Protein AF-G0UV98-F1 (afdb_monomer_lite)

Foldseek 3Di:
DPPDQAQFFEEEEEFAPQLCLVVVLVVVQVVVVVVVFFEAAEEAQPQPVDPAFFDQDPVNPDTRGYHYDNEPVVVPPVCLVGQEYEYEQLLSHLCSQVVSLVQSNSSHHYYYGHYQAFQVLFGRQSVLLCVLVGLYYHYGWHQFPVPSPDTFLHKHFPDDDPDRDDRDHPVGITGHHLVVNVVVVPPVDDDDDDPDDQQQAFEAEEEFEALLCLLLVLVLQVQLCVLLVFFEAFEAAQPQCVPHNQWDADPVGDTDGHNDHYQEPVVVPCPCLVGQEYEYEALLSYPCSQVVQSVQSRSVHHYYYYHYQAFQVSGGSNSVSSCVSVGPYYHYGFFQFLQPLDPSFTFRHKHFPDDDPDRDDRDHPVTITTHGSVVSCPVVPPPDDPPDDPCDPQQAFEAEEEFAASLCLVSVLVSVQQSSLSSFFAAEEEEAQPQCVPPDDDDPDPPRTHDHHYDHDQEPVVVPCVCVVGQEYEYEQLLSYLCSQVVSLVQSVSSHHYYYYHYQAFQVRHGSVSVVVNVVRGPYYHYGWGQFSPPRHTFGHKHFLDDDPDRDDRDHSVGITTHHPVRSVVCVVPPNPPSVPPPDPPDDPDDPDDDDDDDDDDDDDDDDDDDDDDDDDDDDDDDDDDDDDDDDDDDDD

Radius of gyration: 27.14 Å; chains: 1; bounding box: 86×78×63 Å

pLDDT: mean 79.09, std 22.5, range [21.44, 98.31]

Structure (mmCIF, N/CA/C/O backbone):
data_AF-G0UV98-F1
#
_entry.id   AF-G0UV98-F1
#
loop_
_atom_site.group_PDB
_atom_site.id
_atom_site.type_symbol
_atom_site.label_atom_id
_atom_site.label_alt_id
_atom_site.label_comp_id
_atom_site.label_asym_id
_atom_site.label_entity_id
_atom_site.label_seq_id
_atom_site.pdbx_PDB_ins_code
_atom_site.Cartn_x
_atom_site.Cartn_y
_atom_site.Cartn_z
_atom_site.occupancy
_atom_site.B_iso_or_equiv
_atom_site.auth_seq_id
_atom_site.auth_comp_id
_atom_site.auth_asym_id
_atom_site.auth_atom_id
_atom_site.pdbx_PDB_model_num
ATOM 1 N N . MET A 1 1 ? -20.603 -29.302 2.434 1.00 31.28 1 MET A N 1
ATOM 2 C CA . MET A 1 1 ? -19.251 -28.728 2.272 1.00 31.28 1 MET A CA 1
ATOM 3 C C . MET A 1 1 ? -19.014 -27.802 3.450 1.00 31.28 1 MET A C 1
ATOM 5 O O . MET A 1 1 ? -19.605 -26.734 3.497 1.00 31.28 1 MET A O 1
ATOM 9 N N . THR A 1 2 ? -18.279 -28.257 4.460 1.00 28.59 2 THR A N 1
ATOM 10 C CA . THR A 1 2 ? -17.890 -27.432 5.611 1.00 28.59 2 THR A CA 1
ATOM 11 C C . THR A 1 2 ? -16.914 -26.367 5.121 1.00 28.59 2 THR A C 1
ATOM 13 O O . THR A 1 2 ? -15.825 -26.709 4.663 1.00 28.59 2 THR A O 1
ATOM 16 N N . GLN A 1 3 ? -17.328 -25.097 5.139 1.00 33.16 3 GLN A N 1
ATOM 17 C CA . GLN A 1 3 ? -16.436 -23.973 4.854 1.00 33.16 3 GLN A CA 1
ATOM 18 C C . GLN A 1 3 ? -15.241 -24.053 5.812 1.00 33.16 3 GLN A C 1
ATOM 20 O O . GLN A 1 3 ? -15.418 -24.197 7.021 1.00 33.16 3 GLN A O 1
ATOM 25 N N . SER A 1 4 ? -14.025 -24.013 5.267 1.00 36.78 4 SER A N 1
ATOM 26 C CA . SER A 1 4 ? -12.808 -23.899 6.071 1.00 36.78 4 SER A CA 1
ATOM 27 C C . SER A 1 4 ? -12.918 -22.657 6.963 1.00 36.78 4 SER A C 1
ATOM 29 O O . SER A 1 4 ? -13.315 -21.612 6.437 1.00 36.78 4 SER A O 1
ATOM 31 N N . PRO A 1 5 ? -12.561 -22.719 8.257 1.00 42.12 5 PRO A N 1
ATOM 32 C CA . PRO A 1 5 ? -12.592 -21.543 9.116 1.00 42.12 5 PRO A CA 1
ATOM 33 C C . PRO A 1 5 ? -11.682 -20.471 8.508 1.00 42.12 5 PRO A C 1
ATOM 35 O O . PRO A 1 5 ? -10.471 -20.663 8.392 1.00 42.12 5 PRO A O 1
ATOM 38 N N . GLN A 1 6 ? -12.269 -19.364 8.049 1.00 52.69 6 GLN A N 1
ATOM 39 C CA . GLN A 1 6 ? -11.490 -18.204 7.631 1.00 52.69 6 GLN A CA 1
ATOM 40 C C . GLN A 1 6 ? -10.702 -17.713 8.849 1.00 52.69 6 GLN A C 1
ATOM 42 O O . GLN A 1 6 ? -11.250 -17.616 9.947 1.00 52.69 6 GLN A O 1
ATOM 47 N N . SER A 1 7 ? -9.408 -17.424 8.686 1.00 68.75 7 SER A N 1
ATOM 48 C CA . SER A 1 7 ? -8.646 -16.811 9.774 1.00 68.75 7 SER A CA 1
ATOM 49 C C . SER A 1 7 ? -9.248 -15.439 10.064 1.00 68.75 7 SER A C 1
ATOM 51 O O . SER A 1 7 ? -9.365 -14.620 9.147 1.00 68.75 7 SER A O 1
ATOM 53 N N . GLY A 1 8 ? -9.624 -15.187 11.316 1.00 85.62 8 GLY A N 1
ATOM 54 C CA . GLY A 1 8 ? -10.178 -13.895 11.698 1.00 85.62 8 GLY A CA 1
ATOM 55 C C . GLY A 1 8 ? -9.187 -12.763 11.434 1.00 85.62 8 GLY A C 1
ATOM 56 O O . GLY A 1 8 ? -7.970 -12.968 11.406 1.00 85.62 8 GLY A O 1
ATOM 57 N N . ARG A 1 9 ? -9.728 -11.574 11.176 1.00 92.25 9 ARG A N 1
ATOM 58 C CA . ARG A 1 9 ? -8.965 -10.405 10.723 1.00 92.25 9 ARG A CA 1
ATOM 59 C C . ARG A 1 9 ? -9.628 -9.114 11.172 1.00 92.25 9 ARG A C 1
ATOM 61 O O . ARG A 1 9 ? -10.841 -9.081 11.355 1.00 92.25 9 ARG A O 1
ATOM 68 N N . ILE A 1 10 ? -8.844 -8.055 11.269 1.00 96.06 10 ILE A N 1
ATOM 69 C CA . ILE A 1 10 ? -9.248 -6.693 11.585 1.00 96.06 10 ILE A CA 1
ATOM 70 C C . ILE A 1 10 ? -8.992 -5.822 10.351 1.00 96.06 10 ILE A C 1
ATOM 72 O O . ILE A 1 10 ? -7.872 -5.700 9.851 1.00 96.06 10 ILE A O 1
ATOM 76 N N . GLU A 1 11 ? -10.048 -5.191 9.859 1.00 96.94 11 GLU A N 1
ATOM 77 C CA . GLU A 1 11 ? -9.996 -4.175 8.817 1.00 96.94 11 GLU A CA 1
ATOM 78 C C . GLU A 1 11 ? -10.305 -2.817 9.436 1.00 96.94 11 GLU A C 1
ATOM 80 O O . GLU A 1 11 ? -11.395 -2.606 9.967 1.00 96.94 11 GLU A O 1
ATOM 85 N N . LEU A 1 12 ? -9.358 -1.888 9.362 1.00 97.44 12 LEU A N 1
ATOM 86 C CA . LEU A 1 12 ? -9.496 -0.563 9.952 1.00 97.44 12 LEU A CA 1
ATOM 87 C C . LEU A 1 12 ? -9.701 0.492 8.858 1.00 97.44 12 LEU A C 1
ATOM 89 O O . LEU A 1 12 ? -8.881 0.636 7.953 1.00 97.44 12 LEU A O 1
ATOM 93 N N . VAL A 1 13 ? -10.789 1.249 8.950 1.00 97.56 13 VAL A N 1
ATOM 94 C CA . VAL A 1 13 ? -11.129 2.373 8.071 1.00 97.56 13 VAL A CA 1
ATOM 95 C C . VAL A 1 13 ? -11.014 3.663 8.877 1.00 97.56 13 VAL A C 1
ATOM 97 O O . VAL A 1 13 ? -11.782 3.892 9.811 1.00 97.56 13 VAL A O 1
ATOM 100 N N . ILE A 1 14 ? -10.055 4.512 8.516 1.00 96.44 14 ILE A N 1
ATOM 101 C CA . ILE A 1 14 ? -9.748 5.761 9.221 1.00 96.44 14 ILE A CA 1
ATOM 102 C C . ILE A 1 14 ? -9.798 6.975 8.299 1.00 96.44 14 ILE A C 1
ATOM 104 O O . ILE A 1 14 ? -9.840 6.840 7.080 1.00 96.44 14 ILE A O 1
ATOM 108 N N . GLY A 1 15 ? -9.797 8.173 8.878 1.00 94.00 15 GLY A N 1
ATOM 109 C CA . GLY A 1 15 ? -9.744 9.438 8.146 1.00 94.00 15 GLY A CA 1
ATOM 110 C C . GLY A 1 15 ? -10.545 10.547 8.830 1.00 94.00 15 GLY A C 1
ATOM 111 O O . GLY A 1 15 ? -11.272 10.284 9.803 1.00 94.00 15 GLY A O 1
ATOM 112 N N . PRO A 1 16 ? -10.495 11.776 8.290 1.00 92.62 16 PRO A N 1
ATOM 113 C CA . PRO A 1 16 ? -11.129 12.929 8.908 1.00 92.62 16 PRO A CA 1
ATOM 114 C C . PRO A 1 16 ? -12.657 12.806 8.903 1.00 92.62 16 PRO A C 1
ATOM 116 O O . PRO A 1 16 ? -13.255 11.916 8.276 1.00 92.62 16 PRO A O 1
ATOM 119 N N . MET A 1 17 ? -13.331 13.704 9.619 1.00 90.12 17 MET A N 1
ATOM 120 C CA . MET A 1 17 ? -14.784 13.839 9.509 1.00 90.12 17 MET A CA 1
ATOM 121 C C . MET A 1 17 ? -15.195 14.042 8.041 1.00 90.12 17 MET A C 1
ATOM 123 O O . MET A 1 17 ? -14.441 14.588 7.241 1.00 90.12 17 MET A O 1
ATOM 127 N N . PHE A 1 18 ? -16.389 13.566 7.679 1.00 90.69 18 PHE A N 1
ATOM 128 C CA . PHE A 1 18 ? -16.955 13.653 6.320 1.00 90.69 18 PHE A CA 1
ATOM 129 C C . PHE A 1 18 ? -16.244 12.836 5.225 1.00 90.69 18 PHE A C 1
ATOM 131 O O . PHE A 1 18 ? -16.701 12.840 4.088 1.00 90.69 18 PHE A O 1
ATOM 138 N N . ALA A 1 19 ? -15.211 12.055 5.556 1.00 92.19 19 ALA A N 1
ATOM 139 C CA . ALA A 1 19 ? -14.539 11.160 4.604 1.00 92.19 19 ALA A CA 1
ATOM 140 C C . ALA A 1 19 ? -15.356 9.904 4.217 1.00 92.19 19 ALA A C 1
ATOM 142 O O . ALA A 1 19 ? -14.855 9.032 3.521 1.00 92.19 19 ALA A O 1
ATOM 143 N N . GLY A 1 20 ? -16.598 9.761 4.700 1.00 91.38 20 GLY A N 1
ATOM 144 C CA . GLY A 1 20 ? -17.459 8.618 4.363 1.00 91.38 20 GLY A CA 1
ATOM 145 C C . GLY A 1 20 ? -17.120 7.306 5.084 1.00 91.38 20 GLY A C 1
ATOM 146 O O . GLY A 1 20 ? -17.491 6.242 4.603 1.00 91.38 20 GLY A O 1
ATOM 147 N N . LYS A 1 21 ? -16.452 7.353 6.244 1.00 92.94 21 LYS A N 1
ATOM 148 C CA . LYS A 1 21 ? -16.038 6.155 7.005 1.00 92.94 21 LYS A CA 1
ATOM 149 C C . LYS A 1 21 ? -17.188 5.201 7.333 1.00 92.94 21 LYS A C 1
ATOM 151 O O . LYS A 1 21 ? -17.106 4.021 7.012 1.00 92.94 21 LYS A O 1
ATOM 156 N N . THR A 1 22 ? -18.272 5.715 7.913 1.00 89.38 22 THR A N 1
ATOM 157 C CA . THR A 1 22 ? -19.478 4.928 8.208 1.00 89.38 22 THR A CA 1
ATOM 158 C C . THR A 1 22 ? -20.108 4.372 6.929 1.00 89.38 22 THR A C 1
ATOM 160 O O . THR A 1 22 ? -20.553 3.229 6.905 1.00 89.38 22 THR A O 1
ATOM 163 N N . THR A 1 23 ? -20.096 5.132 5.829 1.00 89.06 23 THR A N 1
ATOM 164 C CA . THR A 1 23 ? -20.573 4.656 4.520 1.00 89.06 23 THR A CA 1
ATOM 165 C C . THR A 1 23 ? -19.741 3.477 4.018 1.00 89.06 23 THR A C 1
ATOM 167 O O . THR A 1 23 ? -20.304 2.479 3.572 1.00 89.06 23 THR A O 1
ATOM 170 N N . GLU A 1 24 ? -18.415 3.549 4.131 1.00 91.62 24 GLU A N 1
ATOM 171 C CA . GLU A 1 24 ? -17.516 2.459 3.743 1.00 91.62 24 GLU A CA 1
ATOM 172 C C . GLU A 1 24 ? -17.672 1.233 4.657 1.00 91.62 24 GLU A C 1
ATOM 174 O O . GLU A 1 24 ? -17.746 0.105 4.162 1.00 91.62 24 GLU A O 1
ATOM 179 N N . LEU A 1 25 ? -17.815 1.436 5.973 1.00 91.88 25 LEU A N 1
ATOM 180 C CA . LEU A 1 25 ? -18.143 0.374 6.931 1.00 91.88 25 LEU A CA 1
ATOM 181 C C . LEU A 1 25 ? -19.419 -0.359 6.511 1.00 91.88 25 LEU A C 1
ATOM 183 O O . LEU A 1 25 ? -19.409 -1.578 6.339 1.00 91.88 25 LEU A O 1
ATOM 187 N N . MET A 1 26 ? -20.503 0.384 6.287 1.00 88.06 26 MET A N 1
ATOM 188 C CA . MET A 1 26 ? -21.790 -0.194 5.905 1.00 88.06 26 MET A CA 1
ATOM 189 C C . MET A 1 26 ? -21.750 -0.845 4.525 1.00 88.06 26 MET A C 1
ATOM 191 O O . MET A 1 26 ? -22.368 -1.889 4.333 1.00 88.06 26 MET A O 1
ATOM 195 N N . SER A 1 27 ? -20.984 -0.292 3.583 1.00 88.75 27 SER A N 1
ATOM 196 C CA . SER A 1 27 ? -20.740 -0.909 2.277 1.00 88.75 27 SER A CA 1
ATOM 197 C C . SER A 1 27 ? -20.076 -2.281 2.430 1.00 88.75 27 SER A C 1
ATOM 199 O O . SER A 1 27 ? -20.532 -3.264 1.838 1.00 88.75 27 SER A O 1
ATOM 201 N N . ARG A 1 28 ? -19.052 -2.395 3.290 1.00 93.19 28 ARG A N 1
ATOM 202 C CA . ARG A 1 28 ? -18.418 -3.684 3.608 1.00 93.19 28 ARG A CA 1
ATOM 203 C C . ARG A 1 28 ? -19.383 -4.635 4.310 1.00 93.19 28 ARG A C 1
ATOM 205 O O . ARG A 1 28 ? -19.462 -5.794 3.907 1.00 93.19 28 ARG A O 1
ATOM 212 N N . VAL A 1 29 ? -20.132 -4.179 5.313 1.00 89.94 29 VAL A N 1
ATOM 213 C CA . VAL A 1 29 ? -21.136 -5.005 6.011 1.00 89.94 29 VAL A CA 1
ATOM 214 C C . VAL A 1 29 ? -22.171 -5.545 5.025 1.00 89.94 29 VAL A C 1
ATOM 216 O O . VAL A 1 29 ? -22.392 -6.752 4.978 1.00 89.94 29 VAL A O 1
ATOM 219 N N . ASN A 1 30 ? -22.728 -4.686 4.169 1.00 86.88 30 ASN A N 1
ATOM 220 C CA . ASN A 1 30 ? -23.731 -5.071 3.179 1.00 86.88 30 ASN A CA 1
ATOM 221 C C . ASN A 1 30 ? -23.205 -6.134 2.202 1.00 86.88 30 ASN A C 1
ATOM 223 O O . ASN A 1 30 ? -23.916 -7.088 1.903 1.00 86.88 30 ASN A O 1
ATOM 227 N N . ARG A 1 31 ? -21.942 -6.035 1.757 1.00 87.31 31 ARG A N 1
ATOM 228 C CA . ARG A 1 31 ? -21.320 -7.079 0.918 1.00 87.31 31 ARG A CA 1
ATOM 229 C C . ARG A 1 31 ? -21.267 -8.441 1.616 1.00 87.31 31 ARG A C 1
ATOM 231 O O . ARG A 1 31 ? -21.552 -9.450 0.980 1.00 87.31 31 ARG A O 1
ATOM 238 N N . ASN A 1 32 ? -20.918 -8.483 2.904 1.00 89.69 32 ASN A N 1
ATOM 239 C CA . ASN A 1 32 ? -20.871 -9.748 3.648 1.00 89.69 32 ASN A CA 1
ATOM 240 C C . ASN A 1 32 ? -22.283 -10.296 3.911 1.00 89.69 32 ASN A C 1
ATOM 242 O O . ASN A 1 32 ? -22.507 -11.494 3.750 1.00 89.69 32 ASN A O 1
ATOM 246 N N . PHE A 1 33 ? -23.238 -9.420 4.229 1.00 84.75 33 PHE A N 1
ATOM 247 C CA . PHE A 1 33 ? -24.641 -9.789 4.400 1.00 84.75 33 PHE A CA 1
ATOM 248 C C . PHE A 1 33 ? -25.240 -10.401 3.122 1.00 84.75 33 PHE A C 1
ATOM 250 O O . PHE A 1 33 ? -25.862 -11.458 3.176 1.00 84.75 33 PHE A O 1
ATOM 257 N N . LEU A 1 34 ? -24.995 -9.793 1.952 1.00 85.69 34 LEU A N 1
ATOM 258 C CA . LEU A 1 34 ? -25.403 -10.345 0.650 1.00 85.69 34 LEU A CA 1
ATOM 259 C C . LEU A 1 34 ? -24.745 -11.701 0.354 1.00 85.69 34 LEU A C 1
ATOM 261 O O . LEU A 1 34 ? -25.347 -12.554 -0.293 1.00 85.69 34 LEU A O 1
ATOM 265 N N . ALA A 1 35 ? -23.539 -11.927 0.877 1.00 86.31 35 ALA A N 1
ATOM 266 C CA . ALA A 1 35 ? -22.862 -13.220 0.852 1.00 86.31 35 ALA A CA 1
ATOM 267 C C . ALA A 1 35 ? -23.354 -14.189 1.951 1.00 86.31 35 ALA A C 1
ATOM 269 O O . ALA A 1 35 ? -22.671 -15.167 2.240 1.00 86.31 35 ALA A O 1
ATOM 270 N N . SER A 1 36 ? -24.517 -13.929 2.563 1.00 87.38 36 SER A N 1
ATOM 271 C CA . SER A 1 36 ? -25.150 -14.745 3.613 1.00 87.38 36 SER A CA 1
ATOM 272 C C . SER A 1 36 ? -24.342 -14.897 4.908 1.00 87.38 36 SER A C 1
ATOM 274 O O . SER A 1 36 ? -24.586 -15.827 5.670 1.00 87.38 36 SER A O 1
ATOM 276 N N . HIS A 1 37 ? -23.407 -13.983 5.184 1.00 88.50 37 HIS A N 1
ATOM 277 C CA . HIS A 1 37 ? -22.727 -13.936 6.478 1.00 88.50 37 HIS A CA 1
ATOM 278 C C . HIS A 1 37 ? -23.586 -13.187 7.495 1.00 88.50 37 HIS A C 1
ATOM 280 O O . HIS A 1 37 ? -24.152 -12.124 7.204 1.00 88.50 37 HIS A O 1
ATOM 286 N N . SER A 1 38 ? -23.623 -13.697 8.718 1.00 89.56 38 SER A N 1
ATOM 287 C CA . SER A 1 38 ? -24.256 -13.006 9.837 1.00 89.56 38 SER A CA 1
ATOM 288 C C . SER A 1 38 ? -23.403 -11.800 10.257 1.00 89.56 38 SER A C 1
ATOM 290 O O . SER A 1 38 ? -22.189 -11.902 10.442 1.00 89.56 38 SER A O 1
ATOM 292 N N . CYS A 1 39 ? -24.029 -10.624 10.366 1.00 90.81 39 CYS A N 1
ATOM 293 C CA . CYS A 1 39 ? -23.343 -9.362 10.652 1.00 90.81 39 CYS A CA 1
ATOM 294 C C . CYS A 1 39 ? -23.861 -8.719 11.944 1.00 90.81 39 CYS A C 1
ATOM 296 O O . CYS A 1 39 ? -25.066 -8.512 12.085 1.00 90.81 39 CYS A O 1
ATOM 298 N N . TYR A 1 40 ? -22.948 -8.344 12.838 1.00 91.56 40 TYR A N 1
ATOM 299 C CA . TYR A 1 40 ? -23.236 -7.641 14.085 1.00 91.56 40 TYR A CA 1
ATOM 300 C C . TYR A 1 40 ? -22.658 -6.230 14.038 1.00 91.56 40 TYR A C 1
ATOM 302 O O . TYR A 1 40 ? -21.440 -6.066 13.971 1.00 91.56 40 TYR A O 1
ATOM 310 N N . VAL A 1 41 ? -23.512 -5.206 14.047 1.00 91.56 41 VAL A N 1
ATOM 311 C CA . VAL A 1 41 ? -23.071 -3.806 13.977 1.00 91.56 41 VAL A CA 1
ATOM 312 C C . VAL A 1 41 ? -23.177 -3.162 15.350 1.00 91.56 41 VAL A C 1
ATOM 314 O O . VAL A 1 41 ? -24.240 -3.177 15.965 1.00 91.56 41 VAL A O 1
ATOM 317 N N . ILE A 1 42 ? -22.086 -2.564 15.810 1.00 91.38 42 ILE A N 1
ATOM 318 C CA . ILE A 1 42 ? -21.963 -1.894 17.098 1.00 91.38 42 ILE A CA 1
ATOM 319 C C . ILE A 1 42 ? -21.752 -0.400 16.857 1.00 91.38 42 ILE A C 1
ATOM 321 O O . ILE A 1 42 ? -20.930 -0.003 16.029 1.00 91.38 42 ILE A O 1
ATOM 325 N N . LYS A 1 43 ? -22.496 0.426 17.590 1.00 87.94 43 LYS A N 1
ATOM 326 C CA . LYS A 1 43 ? -22.398 1.887 17.565 1.00 87.94 43 LYS A CA 1
ATOM 327 C C . LYS A 1 43 ? -22.184 2.438 18.965 1.00 87.94 43 LYS A C 1
ATOM 329 O O . LYS A 1 43 ? -22.652 1.863 19.949 1.00 87.94 43 LYS A O 1
ATOM 334 N N . TYR A 1 44 ? -21.519 3.585 19.041 1.00 85.44 44 TYR A N 1
ATOM 335 C CA . TYR A 1 44 ? -21.336 4.297 20.297 1.00 85.44 44 TYR A CA 1
ATOM 336 C C . TYR A 1 44 ? -22.636 4.970 20.744 1.00 85.44 44 TYR A C 1
ATOM 338 O O . TYR A 1 44 ? -23.229 5.757 20.010 1.00 85.44 44 TYR A O 1
ATOM 346 N N . SER A 1 45 ? -23.073 4.683 21.968 1.00 81.56 45 SER A N 1
ATOM 347 C CA . SER A 1 45 ? -24.398 5.072 22.465 1.00 81.56 45 SER A CA 1
ATOM 348 C C . SER A 1 45 ? -24.619 6.571 22.619 1.00 81.56 45 SER A C 1
ATOM 350 O O . SER A 1 45 ? -25.762 7.030 22.585 1.00 81.56 45 SER A O 1
ATOM 352 N N . LYS A 1 46 ? -23.542 7.346 22.772 1.00 78.06 46 LYS A N 1
ATOM 353 C CA . LYS A 1 46 ? -23.627 8.810 22.845 1.00 78.06 46 LYS A CA 1
ATOM 354 C C . LYS A 1 46 ? -23.659 9.473 21.468 1.00 78.06 46 LYS A C 1
ATOM 356 O O . LYS A 1 46 ? -23.938 10.669 21.397 1.00 78.06 46 LYS A O 1
ATOM 361 N N . ASP A 1 47 ? -23.395 8.739 20.386 1.00 72.06 47 ASP A N 1
ATOM 362 C CA . ASP A 1 47 ? -23.543 9.281 19.040 1.00 72.06 47 ASP A CA 1
ATOM 363 C C . ASP A 1 47 ? -25.006 9.212 18.583 1.00 72.06 47 ASP A C 1
ATOM 365 O O . ASP A 1 47 ? -25.489 8.201 18.077 1.00 72.06 47 ASP A O 1
ATOM 369 N N . MET A 1 48 ? -25.720 10.323 18.765 1.00 67.44 48 MET A N 1
ATOM 370 C CA . MET A 1 48 ? -27.123 10.467 18.366 1.00 67.44 48 MET A CA 1
ATOM 371 C C . MET A 1 48 ? -27.301 11.132 16.990 1.00 67.44 48 MET A C 1
ATOM 373 O O . MET A 1 48 ? -28.421 11.506 16.642 1.00 67.44 48 MET A O 1
ATOM 377 N N . ARG A 1 49 ? -26.227 11.310 16.200 1.00 63.59 49 ARG A N 1
ATOM 378 C CA . ARG A 1 49 ? -26.295 12.001 14.893 1.00 63.59 49 ARG A CA 1
ATOM 379 C C . ARG A 1 49 ? -27.085 11.220 13.837 1.00 63.59 49 ARG A C 1
ATOM 381 O O . ARG A 1 49 ? -27.607 11.822 12.903 1.00 63.59 49 ARG A O 1
ATOM 388 N N . TYR A 1 50 ? -27.197 9.902 13.993 1.00 56.59 50 TYR A N 1
ATOM 389 C CA . TYR A 1 50 ? -27.961 9.016 13.113 1.00 56.59 50 TYR A CA 1
ATOM 390 C C . TYR A 1 50 ? -29.010 8.248 13.932 1.00 56.59 50 TYR A C 1
ATOM 392 O O . TYR A 1 50 ? -28.756 7.881 15.077 1.00 56.59 50 TYR A O 1
ATOM 400 N N . SER A 1 51 ? -30.202 8.026 13.365 1.00 52.78 51 SER A N 1
ATOM 401 C CA . SER A 1 51 ? -31.364 7.458 14.067 1.00 52.78 51 SER A CA 1
ATOM 402 C C . SER A 1 51 ? -31.067 6.138 14.788 1.00 52.78 51 SER A C 1
ATOM 404 O O . SER A 1 51 ? -30.332 5.288 14.278 1.00 52.78 51 SER A O 1
ATOM 406 N N . LYS A 1 52 ? -31.707 5.949 15.949 1.00 48.28 52 LYS A N 1
ATOM 407 C CA . LYS A 1 52 ? -31.657 4.711 16.732 1.00 48.28 52 LYS A CA 1
ATOM 408 C C . LYS A 1 52 ? -32.144 3.516 15.894 1.00 48.28 52 LYS A C 1
ATOM 410 O O . LYS A 1 52 ? -33.221 3.546 15.311 1.00 48.28 52 LYS A O 1
ATOM 415 N N . GLU A 1 53 ? -31.314 2.476 15.880 1.00 51.72 53 GLU A N 1
ATOM 416 C CA . GLU A 1 53 ? -31.651 1.054 15.685 1.00 51.72 53 GLU A CA 1
ATOM 417 C C . GLU A 1 53 ? -31.824 0.478 14.274 1.00 51.72 53 GLU A C 1
ATOM 419 O O . GLU A 1 53 ? -31.701 -0.739 14.140 1.00 51.72 53 GLU A O 1
ATOM 424 N N . VAL A 1 54 ? -32.011 1.265 13.210 1.00 48.66 54 VAL A N 1
ATOM 425 C CA . VAL A 1 54 ? -32.262 0.676 11.879 1.00 48.66 54 VAL A CA 1
ATOM 426 C C . VAL A 1 54 ? -31.447 1.335 10.777 1.00 48.66 54 VAL A C 1
ATOM 428 O O . VAL A 1 54 ? -31.630 2.511 10.471 1.00 48.66 54 VAL A O 1
ATOM 431 N N . ILE A 1 55 ? -30.597 0.546 10.115 1.00 48.75 55 ILE A N 1
ATOM 432 C CA . ILE A 1 55 ? -30.020 0.917 8.820 1.00 48.75 55 ILE A CA 1
ATOM 433 C C . ILE A 1 55 ? -30.741 0.102 7.746 1.00 48.75 55 ILE A C 1
ATOM 435 O O . ILE A 1 55 ? -30.542 -1.108 7.631 1.00 48.75 55 ILE A O 1
ATOM 439 N N . SER A 1 56 ? -31.619 0.759 6.984 1.00 37.22 56 SER A N 1
ATOM 440 C CA . SER A 1 56 ? -32.305 0.146 5.846 1.00 37.22 56 SER A CA 1
ATOM 441 C C . SER A 1 56 ? -31.364 0.089 4.647 1.00 37.22 56 SER A C 1
ATOM 443 O O . SER A 1 56 ? -30.895 1.130 4.181 1.00 37.22 56 SER A O 1
ATOM 445 N N . THR A 1 57 ? -31.113 -1.103 4.114 1.00 43.16 57 THR A N 1
ATOM 446 C CA . THR A 1 57 ? -30.474 -1.253 2.802 1.00 43.16 57 THR A CA 1
ATOM 447 C C . THR A 1 57 ? -31.437 -0.794 1.699 1.00 43.16 57 THR A C 1
ATOM 449 O O . THR A 1 57 ? -32.658 -0.783 1.889 1.00 43.16 57 THR A O 1
ATOM 452 N N . HIS A 1 58 ? -30.892 -0.403 0.540 1.00 41.72 58 HIS A N 1
ATOM 453 C CA . HIS A 1 58 ? -31.642 0.117 -0.617 1.00 41.72 58 HIS A CA 1
ATOM 454 C C . HIS A 1 58 ? -32.786 -0.812 -1.088 1.00 41.72 58 HIS A C 1
ATOM 456 O O . HIS A 1 58 ? -33.725 -0.352 -1.737 1.00 41.72 58 HIS A O 1
ATOM 462 N N . ASP A 1 59 ? -32.758 -2.083 -0.673 1.00 43.47 59 ASP A N 1
ATOM 463 C CA . ASP A 1 59 ? -33.657 -3.144 -1.128 1.00 43.47 59 ASP A CA 1
ATOM 464 C C . ASP A 1 59 ? -34.780 -3.467 -0.120 1.00 43.47 59 ASP A C 1
ATOM 466 O O . ASP A 1 59 ? -35.569 -4.383 -0.353 1.00 43.47 59 ASP A O 1
ATOM 470 N N . ARG A 1 60 ? -34.866 -2.749 1.017 1.00 43.44 60 ARG A N 1
ATOM 471 C CA . ARG A 1 60 ? -35.886 -2.908 2.088 1.00 43.44 60 ARG A CA 1
ATOM 472 C C . ARG A 1 60 ? -36.093 -4.344 2.624 1.00 43.44 60 ARG A C 1
ATOM 474 O O . ARG A 1 60 ? -37.092 -4.593 3.294 1.00 43.44 60 ARG A O 1
ATOM 481 N N . ARG A 1 61 ? -35.182 -5.292 2.363 1.00 43.44 61 ARG A N 1
ATOM 482 C CA . ARG A 1 61 ? -35.358 -6.723 2.700 1.00 43.44 61 ARG A CA 1
ATOM 483 C C . ARG A 1 61 ? -34.650 -7.197 3.973 1.00 43.44 61 ARG A C 1
ATOM 485 O O . ARG A 1 61 ? -34.989 -8.271 4.453 1.00 43.44 61 ARG A O 1
ATOM 492 N N . ALA A 1 62 ? -33.731 -6.422 4.550 1.00 45.12 62 ALA A N 1
ATOM 493 C CA . ALA A 1 62 ? -33.082 -6.782 5.810 1.00 45.12 62 ALA A CA 1
ATOM 494 C C . ALA A 1 62 ? -32.773 -5.551 6.668 1.00 45.12 62 ALA A C 1
ATOM 496 O O . ALA A 1 62 ? -32.168 -4.586 6.199 1.00 45.12 62 ALA A O 1
ATOM 497 N N . LEU A 1 63 ? -33.205 -5.596 7.927 1.00 51.06 63 LEU A N 1
ATOM 498 C CA . LEU A 1 63 ? -32.857 -4.614 8.948 1.00 51.06 63 LEU A CA 1
ATOM 499 C C . LEU A 1 63 ? -31.508 -5.032 9.537 1.00 51.06 63 LEU A C 1
ATOM 501 O O . LEU A 1 63 ? -31.425 -6.069 10.193 1.00 51.06 63 LEU A O 1
ATOM 505 N N . ILE A 1 64 ? -30.451 -4.250 9.308 1.00 61.31 64 ILE A N 1
ATOM 506 C CA . ILE A 1 64 ? -29.206 -4.434 10.058 1.00 61.31 64 ILE A CA 1
ATOM 507 C C . ILE A 1 64 ? -29.420 -3.762 11.414 1.00 61.31 64 ILE A C 1
ATOM 509 O O . ILE A 1 64 ? -29.431 -2.531 11.506 1.00 61.31 64 ILE A O 1
ATOM 513 N N . ILE A 1 65 ? -29.654 -4.574 12.444 1.00 62.00 65 ILE A N 1
ATOM 514 C CA . ILE A 1 65 ? -29.841 -4.092 13.813 1.00 62.00 65 ILE A CA 1
ATOM 515 C C . ILE A 1 65 ? -28.479 -3.627 14.323 1.00 62.00 65 ILE A C 1
ATOM 517 O O . ILE A 1 65 ? -27.550 -4.422 14.464 1.00 62.00 65 ILE A O 1
ATOM 521 N N . ALA A 1 66 ? -28.361 -2.324 14.570 1.00 74.50 66 ALA A N 1
ATOM 522 C CA . ALA A 1 66 ? -27.187 -1.755 15.211 1.00 74.50 66 ALA A CA 1
ATOM 523 C C . ALA A 1 66 ? -27.391 -1.749 16.727 1.00 74.50 66 ALA A C 1
ATOM 525 O O . ALA A 1 66 ? -28.369 -1.185 17.222 1.00 74.50 66 ALA A O 1
ATOM 526 N N . VAL A 1 67 ? -26.458 -2.345 17.462 1.00 84.12 67 VAL A N 1
ATOM 527 C CA . VAL A 1 67 ? -26.463 -2.350 18.924 1.00 84.12 67 VAL A CA 1
ATOM 528 C C . VAL A 1 67 ? -25.684 -1.142 19.424 1.00 84.12 67 VAL A C 1
ATOM 530 O O . VAL A 1 67 ? -24.534 -0.918 19.056 1.00 84.12 67 VAL A O 1
ATOM 533 N N . SER A 1 68 ? -26.345 -0.334 20.242 1.00 86.25 68 SER A N 1
ATOM 534 C CA . SER A 1 68 ? -25.817 0.920 20.768 1.00 86.25 68 SER A CA 1
ATOM 535 C C . SER A 1 68 ? -25.303 0.711 22.193 1.00 86.25 68 SER A C 1
ATOM 537 O O . SER A 1 68 ? -26.110 0.491 23.095 1.00 86.25 68 SER A O 1
ATOM 539 N N . VAL A 1 69 ? -23.989 0.826 22.406 1.00 88.94 69 VAL A N 1
ATOM 540 C CA . VAL A 1 69 ? -23.326 0.590 23.708 1.00 88.94 69 VAL A CA 1
ATOM 541 C C . VAL A 1 69 ? -22.366 1.720 24.077 1.00 88.94 69 VAL A C 1
ATOM 543 O O . VAL A 1 69 ? -21.865 2.431 23.205 1.00 88.94 69 VAL A O 1
ATOM 546 N N . GLY A 1 70 ? -22.127 1.927 25.374 1.00 86.06 70 GLY A N 1
ATOM 547 C CA . GLY A 1 70 ? -21.128 2.887 25.861 1.00 86.06 70 GLY A CA 1
ATOM 548 C C . GLY A 1 70 ? -19.708 2.316 25.878 1.00 86.06 70 GLY A C 1
ATOM 549 O O . GLY A 1 70 ? -18.744 3.061 25.716 1.00 86.06 70 GLY A O 1
ATOM 550 N N . LYS A 1 71 ? -19.584 0.998 26.048 1.00 90.56 71 LYS A N 1
ATOM 551 C CA . LYS A 1 71 ? -18.328 0.234 26.018 1.00 90.56 71 LYS A CA 1
ATOM 552 C C . LYS A 1 71 ? -18.537 -1.069 25.260 1.00 90.56 71 LYS A C 1
ATOM 554 O O . LYS A 1 71 ? -19.640 -1.613 25.281 1.00 90.56 71 LYS A O 1
ATOM 559 N N . LEU A 1 72 ? -17.499 -1.604 24.626 1.00 90.88 72 LEU A N 1
ATOM 560 C CA . LEU A 1 72 ? -17.633 -2.857 23.875 1.00 90.88 72 LEU A CA 1
ATOM 561 C C . LEU A 1 72 ? -17.826 -4.063 24.795 1.00 90.88 72 LEU A C 1
ATOM 563 O O . LEU A 1 72 ? -18.543 -4.989 24.428 1.00 90.88 72 LEU A O 1
ATOM 567 N N . GLY A 1 73 ? -17.300 -4.018 26.021 1.00 87.62 73 GLY A N 1
ATOM 568 C CA . GLY A 1 73 ? -17.579 -5.033 27.041 1.00 87.62 73 GLY A CA 1
ATOM 569 C C . GLY A 1 73 ? -19.069 -5.193 27.396 1.00 87.62 73 GLY A C 1
ATOM 570 O O . GLY A 1 73 ? -19.470 -6.249 27.875 1.00 87.62 73 GLY A O 1
ATOM 571 N N . GLU A 1 74 ? -19.919 -4.193 27.124 1.00 89.00 74 GLU A N 1
ATOM 572 C CA . GLU A 1 74 ? -21.373 -4.261 27.370 1.00 89.00 74 GLU A CA 1
ATOM 573 C C . GLU A 1 74 ? -22.114 -5.140 26.349 1.00 89.00 74 GLU A C 1
ATOM 575 O O . GLU A 1 74 ? -23.264 -5.515 26.572 1.00 89.00 74 GLU A O 1
ATOM 580 N N . VAL A 1 75 ? -21.468 -5.484 25.230 1.00 86.56 75 VAL A N 1
ATOM 581 C CA . VAL A 1 75 ? -22.050 -6.328 24.175 1.00 86.56 75 VAL A CA 1
ATOM 582 C C . VAL A 1 75 ? -22.339 -7.754 24.673 1.00 86.56 75 VAL A C 1
ATOM 584 O O . VAL A 1 75 ? -23.239 -8.415 24.144 1.00 86.56 75 VAL A O 1
ATOM 587 N N . GLY A 1 76 ? -21.612 -8.223 25.695 1.00 85.25 76 GLY A N 1
ATOM 588 C CA . GLY A 1 76 ? -21.677 -9.604 26.183 1.00 85.25 76 GLY A CA 1
ATOM 589 C C . GLY A 1 76 ? -21.217 -10.611 25.126 1.00 85.25 76 GLY A C 1
ATOM 590 O O . GLY A 1 76 ? -20.461 -10.264 24.225 1.00 85.25 76 GLY A O 1
ATOM 591 N N . ASP A 1 77 ? -21.708 -11.849 25.195 1.00 86.81 77 ASP A N 1
ATOM 592 C CA . ASP A 1 77 ? -21.238 -12.944 24.328 1.00 86.81 77 ASP A CA 1
ATOM 593 C C . ASP A 1 77 ? -21.967 -13.041 22.976 1.00 86.81 77 ASP A C 1
ATOM 595 O O . ASP A 1 77 ? -21.613 -13.860 22.129 1.00 86.81 77 ASP A O 1
ATOM 599 N N . LYS A 1 78 ? -22.972 -12.189 22.725 1.00 84.25 78 LYS A N 1
ATOM 600 C CA . LYS A 1 78 ? -23.812 -12.270 21.513 1.00 84.25 78 LYS A CA 1
ATOM 601 C C . LYS A 1 78 ? -23.018 -12.176 20.213 1.00 84.25 78 LYS A C 1
ATOM 603 O O . LYS A 1 78 ? -23.411 -12.773 19.220 1.00 84.25 78 LYS A O 1
ATOM 608 N N . TRP A 1 79 ? -21.903 -11.447 20.199 1.00 89.00 79 TRP A N 1
ATOM 609 C CA . TRP A 1 79 ? -21.073 -11.297 19.000 1.00 89.00 79 TRP A CA 1
ATOM 610 C C . TRP A 1 79 ? -20.454 -12.628 18.532 1.00 89.00 79 TRP A C 1
ATOM 612 O O . TRP A 1 79 ? -20.119 -12.751 17.354 1.00 89.00 79 TRP A O 1
ATOM 622 N N . HIS A 1 80 ? -20.336 -13.641 19.404 1.00 88.94 80 HIS A N 1
ATOM 623 C CA . HIS A 1 80 ? -19.830 -14.967 19.032 1.00 88.94 80 HIS A CA 1
ATOM 624 C C . HIS A 1 80 ? -20.720 -15.685 18.010 1.00 88.94 80 HIS A C 1
ATOM 626 O O . HIS A 1 80 ? -20.214 -16.510 17.245 1.00 88.94 80 HIS A O 1
ATOM 632 N N . GLU A 1 81 ? -22.010 -15.354 17.958 1.00 89.44 81 GLU A N 1
ATOM 633 C CA . GLU A 1 81 ? -22.979 -15.933 17.020 1.00 89.44 81 GLU A CA 1
ATOM 634 C C . GLU A 1 81 ? -22.825 -15.391 15.590 1.00 89.44 81 GLU A C 1
ATOM 636 O O . GLU A 1 81 ? -23.408 -15.948 14.666 1.00 89.44 81 GLU A O 1
ATOM 641 N N . TYR A 1 82 ? -22.034 -14.328 15.396 1.00 91.19 82 TYR A N 1
ATOM 642 C CA . TYR A 1 82 ? -21.925 -13.621 14.121 1.00 91.19 82 TYR A CA 1
ATOM 643 C C . TYR A 1 82 ? -20.590 -13.874 13.432 1.00 91.19 82 TYR A C 1
ATOM 645 O O . TYR A 1 82 ? -19.562 -14.030 14.089 1.00 91.19 82 TYR A O 1
ATOM 653 N N . ASP A 1 83 ? -20.576 -13.885 12.104 1.00 91.19 83 ASP A N 1
ATOM 654 C CA . ASP A 1 83 ? -19.361 -14.070 11.301 1.00 91.19 83 ASP A CA 1
ATOM 655 C C . ASP A 1 83 ? -18.560 -12.765 11.178 1.00 91.19 83 ASP A C 1
ATOM 657 O O . ASP A 1 83 ? -17.323 -12.755 11.211 1.00 91.19 83 ASP A O 1
ATOM 661 N N . VAL A 1 84 ? -19.286 -11.650 11.048 1.00 93.62 84 VAL A N 1
ATOM 662 C CA . VAL A 1 84 ? -18.738 -10.309 10.835 1.00 93.62 84 VAL A CA 1
ATOM 663 C C . VAL A 1 84 ? -19.173 -9.381 11.956 1.00 93.62 84 VAL A C 1
ATOM 665 O O . VAL A 1 84 ? -20.359 -9.275 12.260 1.00 93.62 84 VAL A O 1
ATOM 668 N N . ILE A 1 85 ? -18.219 -8.655 12.527 1.00 95.44 85 ILE A N 1
ATOM 669 C CA . ILE A 1 85 ? -18.458 -7.662 13.573 1.00 95.44 85 ILE A CA 1
ATOM 670 C C . ILE A 1 85 ? -17.998 -6.313 13.048 1.00 95.44 85 ILE A C 1
ATOM 672 O O . ILE A 1 85 ? -16.842 -6.146 12.667 1.00 95.44 85 ILE A O 1
ATOM 676 N N . ALA A 1 86 ? -18.901 -5.348 13.012 1.00 95.38 86 ALA A N 1
ATOM 677 C CA . ALA A 1 86 ? -18.622 -3.999 12.561 1.00 95.38 86 ALA A CA 1
ATOM 678 C C . ALA A 1 86 ? -18.733 -3.031 13.734 1.00 95.38 86 ALA A C 1
ATOM 680 O O . ALA A 1 86 ? -19.749 -3.023 14.420 1.00 95.38 86 ALA A O 1
ATOM 681 N N . VAL A 1 87 ? -17.712 -2.208 13.949 1.00 95.50 87 VAL A N 1
ATOM 682 C CA . VAL A 1 87 ? -17.699 -1.178 14.991 1.00 95.50 87 VAL A CA 1
ATOM 683 C C . VAL A 1 87 ? -17.601 0.183 14.321 1.00 95.50 87 VAL A C 1
ATOM 685 O O . VAL A 1 87 ? -16.615 0.481 13.648 1.00 95.50 87 VAL A O 1
ATOM 688 N N . ASP A 1 88 ? -18.635 0.997 14.487 1.00 93.00 88 ASP A N 1
ATOM 689 C CA . ASP A 1 88 ? -18.643 2.388 14.037 1.00 93.00 88 ASP A CA 1
ATOM 690 C C . ASP A 1 88 ? -18.162 3.310 15.159 1.00 93.00 88 ASP A C 1
ATOM 692 O O . ASP A 1 88 ? -18.354 3.013 16.340 1.00 93.00 88 ASP A O 1
ATOM 696 N N . GLU A 1 89 ? -17.555 4.434 14.786 1.00 90.81 89 GLU A N 1
ATOM 697 C CA . GLU A 1 89 ? -17.000 5.419 15.724 1.00 90.81 89 GLU A CA 1
ATOM 698 C C . GLU A 1 89 ? -16.034 4.799 16.759 1.00 90.81 89 GLU A C 1
ATOM 700 O O . GLU A 1 89 ? -16.033 5.137 17.948 1.00 90.81 89 GLU A O 1
ATOM 705 N N . GLY A 1 90 ? -15.182 3.883 16.281 1.00 92.94 90 GLY A N 1
ATOM 706 C CA . GLY A 1 90 ? -14.246 3.079 17.070 1.00 92.94 90 GLY A CA 1
ATOM 707 C C . GLY A 1 90 ? -13.382 3.880 18.048 1.00 92.94 90 GLY A C 1
ATOM 708 O O . GLY A 1 90 ? -13.003 3.365 19.098 1.00 92.94 90 GLY A O 1
ATOM 709 N N . GLN A 1 91 ? -13.097 5.150 17.740 1.00 92.69 91 GLN A N 1
ATOM 710 C CA . GLN A 1 91 ? -12.269 6.014 18.578 1.00 92.69 91 GLN A CA 1
ATOM 711 C C . GLN A 1 91 ? -12.866 6.288 19.963 1.00 92.69 91 GLN A C 1
ATOM 713 O O . GLN A 1 91 ? -12.113 6.584 20.887 1.00 92.69 91 GLN A O 1
ATOM 718 N N . PHE A 1 92 ? -14.186 6.171 20.137 1.00 91.69 92 PHE A N 1
ATOM 719 C CA . PHE A 1 92 ? -14.826 6.403 21.436 1.00 91.69 92 PHE A CA 1
ATOM 720 C C . PHE A 1 92 ? -14.759 5.190 22.378 1.00 91.69 92 PHE A C 1
ATOM 722 O O . PHE A 1 92 ? -15.036 5.324 23.570 1.00 91.69 92 PHE A O 1
ATOM 729 N N . PHE A 1 93 ? -14.351 4.019 21.880 1.00 93.25 93 PHE A N 1
ATOM 730 C CA . PHE A 1 93 ? -14.247 2.794 22.671 1.00 93.25 93 PHE A CA 1
ATOM 731 C C . PHE A 1 93 ? -12.816 2.573 23.166 1.00 93.25 93 PHE A C 1
ATOM 733 O O . PHE A 1 93 ? -11.921 2.213 22.402 1.00 93.25 93 PHE A O 1
ATOM 740 N N . GLN A 1 94 ? -12.583 2.766 24.465 1.00 92.19 94 GLN A N 1
ATOM 741 C CA . GLN A 1 94 ? -11.257 2.563 25.071 1.00 92.19 94 GLN A CA 1
ATOM 742 C C . GLN A 1 94 ? -10.813 1.089 25.039 1.00 92.19 94 GLN A C 1
ATOM 744 O O . GLN A 1 94 ? -9.623 0.801 24.959 1.00 92.19 94 GLN A O 1
ATOM 749 N N . ASP A 1 95 ? -11.771 0.162 25.034 1.00 93.94 95 ASP A N 1
ATOM 750 C CA . ASP A 1 95 ? -11.598 -1.294 24.982 1.00 93.94 95 ASP A CA 1
ATOM 751 C C . ASP A 1 95 ? -11.555 -1.866 23.546 1.00 93.94 95 ASP A C 1
ATOM 753 O O . ASP A 1 95 ? -11.559 -3.083 23.355 1.00 93.94 95 ASP A O 1
ATOM 757 N N . ILE A 1 96 ? -11.465 -1.010 22.514 1.00 96.19 96 ILE A N 1
ATOM 758 C CA . ILE A 1 96 ? -11.490 -1.420 21.095 1.00 96.19 96 ILE A CA 1
ATOM 759 C C . ILE A 1 96 ? -10.393 -2.419 20.725 1.00 96.19 96 ILE A C 1
ATOM 761 O O . ILE A 1 96 ? -10.667 -3.368 19.995 1.00 96.19 96 ILE A O 1
ATOM 765 N N . LEU A 1 97 ? -9.165 -2.249 21.222 1.00 94.94 97 LEU A N 1
ATOM 766 C CA . LEU A 1 97 ? -8.057 -3.140 20.876 1.00 94.94 97 LEU A CA 1
ATOM 767 C C . LEU A 1 97 ? -8.292 -4.553 21.409 1.00 94.94 97 LEU A C 1
ATOM 769 O O . LEU A 1 97 ? -8.119 -5.526 20.671 1.00 94.94 97 LEU A O 1
ATOM 773 N N . GLU A 1 98 ? -8.670 -4.649 22.683 1.00 94.44 98 GLU A N 1
ATOM 774 C CA . GLU A 1 98 ? -8.919 -5.914 23.368 1.00 94.44 98 GLU A CA 1
ATOM 775 C C . GLU A 1 98 ? -10.083 -6.648 22.703 1.00 94.44 98 GLU A C 1
ATOM 777 O O . GLU A 1 98 ? -9.920 -7.790 22.268 1.00 94.44 98 GLU A O 1
ATOM 782 N N . PHE A 1 99 ? -11.210 -5.956 22.508 1.00 95.62 99 PHE A N 1
ATOM 783 C CA . PHE A 1 99 ? -12.388 -6.516 21.855 1.00 95.62 99 PHE A CA 1
ATOM 784 C C . PHE A 1 99 ? -12.094 -6.987 20.424 1.00 95.62 99 PHE A C 1
ATOM 786 O O . PHE A 1 99 ? -12.376 -8.136 20.079 1.00 95.62 99 PHE A O 1
ATOM 793 N N . CYS A 1 100 ? -11.485 -6.136 19.587 1.00 96.00 100 CYS A N 1
ATOM 794 C CA . CYS A 1 100 ? -11.194 -6.495 18.197 1.00 96.00 100 CYS A CA 1
ATOM 795 C C . CYS A 1 100 ? -10.203 -7.658 18.106 1.00 96.00 100 CYS A C 1
ATOM 797 O O . CYS A 1 100 ? -10.368 -8.542 17.265 1.00 96.00 100 CYS A O 1
ATOM 799 N N . SER A 1 101 ? -9.185 -7.679 18.972 1.00 93.50 101 SER A N 1
ATOM 800 C CA . SER A 1 101 ? -8.202 -8.764 19.002 1.00 93.50 101 SER A CA 1
ATOM 801 C C . SER A 1 101 ? -8.835 -10.073 19.457 1.00 93.50 101 SER A C 1
ATOM 803 O O . SER A 1 101 ? -8.603 -11.098 18.822 1.00 93.50 101 SER A O 1
ATOM 805 N N . MET A 1 102 ? -9.673 -10.044 20.496 1.00 92.75 102 MET A N 1
ATOM 806 C CA . MET A 1 102 ? -10.436 -11.204 20.960 1.00 92.75 102 MET A CA 1
ATOM 807 C C . MET A 1 102 ? -11.334 -11.758 19.846 1.00 92.75 102 MET A C 1
ATOM 809 O O . MET A 1 102 ? -11.277 -12.951 19.543 1.00 92.75 102 MET A O 1
ATOM 813 N N . ALA A 1 103 ? -12.103 -10.894 19.185 1.00 93.25 103 ALA A N 1
ATOM 814 C CA . ALA A 1 103 ? -12.992 -11.289 18.102 1.00 93.25 103 ALA A CA 1
ATOM 815 C C . ALA A 1 103 ? -12.239 -11.863 16.891 1.00 93.25 103 ALA A C 1
ATOM 817 O O . ALA A 1 103 ? -12.586 -12.935 16.393 1.00 93.25 103 ALA A O 1
ATOM 818 N N . ALA A 1 104 ? -11.162 -11.211 16.449 1.00 92.44 104 ALA A N 1
ATOM 819 C CA . ALA A 1 104 ? -10.340 -11.720 15.353 1.00 92.44 104 ALA A CA 1
ATOM 820 C C . ALA A 1 104 ? -9.644 -13.044 15.718 1.00 92.44 104 ALA A C 1
ATOM 822 O O . ALA A 1 104 ? -9.581 -13.962 14.901 1.00 92.44 104 ALA A O 1
ATOM 823 N N . ASN A 1 105 ? -9.177 -13.196 16.960 1.00 90.19 105 ASN A N 1
ATOM 824 C CA . ASN A 1 105 ? -8.606 -14.456 17.446 1.00 90.19 105 ASN A CA 1
ATOM 825 C C . ASN A 1 105 ? -9.651 -15.585 17.498 1.00 90.19 105 ASN A C 1
ATOM 827 O O . ASN A 1 105 ? -9.297 -16.744 17.293 1.00 90.19 105 ASN A O 1
ATOM 831 N N . ALA A 1 106 ? -10.929 -15.253 17.699 1.00 89.62 106 ALA A N 1
ATOM 832 C CA . ALA A 1 106 ? -12.057 -16.182 17.610 1.00 89.62 106 ALA A CA 1
ATOM 833 C C . ALA A 1 106 ? -12.504 -16.481 16.160 1.00 89.62 106 ALA A C 1
ATOM 835 O O . ALA A 1 106 ? -13.565 -17.067 15.949 1.00 89.62 106 ALA A O 1
ATOM 836 N N . GLY A 1 107 ? -11.721 -16.076 15.152 1.00 89.31 107 GLY A N 1
ATOM 837 C CA . GLY A 1 107 ? -12.003 -16.353 13.741 1.00 89.31 107 GLY A CA 1
ATOM 838 C C . GLY A 1 107 ? -12.972 -15.371 13.082 1.00 89.31 107 GLY A C 1
ATOM 839 O O . GLY A 1 107 ? -13.398 -15.606 11.955 1.00 89.31 107 GLY A O 1
ATOM 840 N N . LYS A 1 108 ? -13.335 -14.273 13.755 1.00 91.62 108 LYS A N 1
ATOM 841 C CA . LYS A 1 108 ? -14.306 -13.306 13.229 1.00 91.62 108 LYS A CA 1
ATOM 842 C C . LYS A 1 108 ? -13.648 -12.293 12.300 1.00 91.62 108 LYS A C 1
ATOM 844 O O . LYS A 1 108 ? -12.485 -11.917 12.477 1.00 91.62 108 LYS A O 1
ATOM 849 N N . LYS A 1 109 ? -14.415 -11.799 11.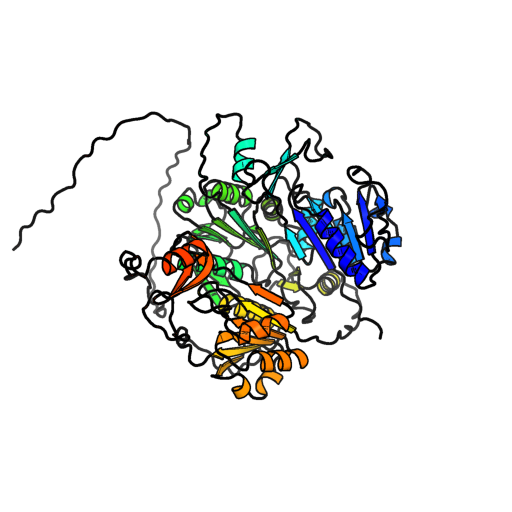329 1.00 95.12 109 LYS A N 1
ATOM 850 C CA . LYS A 1 109 ? -14.024 -10.636 10.527 1.00 95.12 109 LYS A CA 1
ATOM 851 C C . LYS A 1 109 ? -14.491 -9.369 11.230 1.00 95.12 109 LYS A C 1
ATOM 853 O O . LYS A 1 109 ? -15.685 -9.093 11.290 1.00 95.12 109 LYS A O 1
ATOM 858 N N . VAL A 1 110 ? -13.547 -8.595 11.739 1.00 96.88 110 VAL A N 1
ATOM 859 C CA . VAL A 1 110 ? -13.800 -7.344 12.450 1.00 96.88 110 VAL A CA 1
ATOM 860 C C . VAL A 1 110 ? -13.542 -6.176 11.508 1.00 96.88 110 VAL A C 1
ATOM 862 O O . VAL A 1 110 ? -12.486 -6.104 10.884 1.00 96.88 110 VAL A O 1
ATOM 865 N N . ILE A 1 111 ? -14.497 -5.262 11.382 1.00 97.38 111 ILE A N 1
ATOM 866 C CA . ILE A 1 111 ? -14.374 -4.058 10.559 1.00 97.38 111 ILE A CA 1
ATOM 867 C C . ILE A 1 111 ? -14.610 -2.858 11.466 1.00 97.38 111 ILE A C 1
ATOM 869 O O . ILE A 1 111 ? -15.662 -2.754 12.088 1.00 97.38 111 ILE A O 1
ATOM 873 N N . VAL A 1 112 ? -13.648 -1.950 11.553 1.00 97.81 112 VAL A N 1
ATOM 874 C CA . VAL A 1 112 ? -13.722 -0.785 12.439 1.00 97.81 112 VAL A CA 1
ATOM 875 C C . VAL A 1 112 ? -13.667 0.481 11.603 1.00 97.81 112 VAL A C 1
ATOM 877 O O . VAL A 1 112 ? -12.739 0.651 10.817 1.00 97.81 112 VAL A O 1
ATOM 880 N N . ALA A 1 113 ? -14.633 1.378 11.778 1.00 96.50 113 ALA A N 1
ATOM 881 C CA . ALA A 1 113 ? -14.555 2.746 11.281 1.00 96.50 113 ALA A CA 1
ATOM 882 C C . ALA A 1 113 ? -14.230 3.691 12.435 1.00 96.50 113 ALA A C 1
ATOM 884 O O . ALA A 1 113 ? -14.908 3.665 13.459 1.00 96.50 113 ALA A O 1
ATOM 885 N N . ALA A 1 114 ? -13.207 4.528 12.278 1.00 95.12 114 ALA A N 1
ATOM 886 C CA . ALA A 1 114 ? -12.793 5.449 13.331 1.00 95.12 114 ALA A CA 1
ATOM 887 C C . ALA A 1 114 ? -12.185 6.743 12.787 1.00 95.12 114 ALA A C 1
ATOM 889 O O . ALA A 1 114 ? -11.648 6.787 11.684 1.00 95.12 114 ALA A O 1
ATOM 890 N N . LEU A 1 115 ? -12.246 7.823 13.558 1.00 91.75 115 LEU A N 1
ATOM 891 C CA . LEU A 1 115 ? -11.423 9.005 13.285 1.00 91.75 115 LEU A CA 1
ATOM 892 C C . LEU A 1 115 ? -9.936 8.671 13.485 1.00 91.75 115 LEU A C 1
ATOM 894 O O . LEU A 1 115 ? -9.584 7.914 14.389 1.00 91.75 115 LEU A O 1
ATOM 898 N N . ASP A 1 116 ? -9.062 9.242 12.655 1.00 85.31 116 ASP A N 1
ATOM 899 C CA . ASP A 1 116 ? -7.610 9.117 12.822 1.00 85.31 116 ASP A CA 1
ATOM 900 C C . ASP A 1 116 ? -7.052 10.085 13.874 1.00 85.31 116 ASP A C 1
ATOM 902 O O . ASP A 1 116 ? -6.106 9.734 14.579 1.00 85.31 116 ASP A O 1
ATOM 906 N N . ASN A 1 117 ? -7.644 11.271 14.031 1.00 83.94 117 ASN A N 1
ATOM 907 C CA . ASN A 1 117 ? -7.228 12.261 15.024 1.00 83.94 117 ASN A CA 1
ATOM 908 C C . ASN A 1 117 ? -8.371 13.030 15.689 1.00 83.94 117 ASN A C 1
ATOM 910 O O . ASN A 1 117 ? -9.474 13.172 15.158 1.00 83.94 117 ASN A O 1
ATOM 914 N N . GLU A 1 118 ? -8.065 13.584 16.862 1.00 83.12 118 GLU A N 1
ATOM 915 C CA . GLU A 1 118 ? -8.881 14.616 17.493 1.00 83.12 118 GLU A CA 1
ATOM 916 C C . GLU A 1 118 ? -8.689 15.981 16.806 1.00 83.12 118 GLU A C 1
ATOM 918 O O . GLU A 1 118 ? -7.779 16.191 16.004 1.00 83.12 118 GLU A O 1
ATOM 923 N N . TYR A 1 119 ? -9.517 16.960 17.175 1.00 72.06 119 TYR A N 1
ATOM 924 C CA . TYR A 1 119 ? -9.517 18.310 16.593 1.00 72.06 119 TYR A CA 1
ATOM 925 C C . TYR A 1 119 ? -8.187 19.082 16.719 1.00 72.06 119 TYR A C 1
ATOM 927 O O . TYR A 1 119 ? -7.972 20.054 15.999 1.00 72.06 119 TYR A O 1
ATOM 935 N N . ARG A 1 120 ? -7.294 18.671 17.631 1.00 73.25 120 ARG A N 1
ATOM 936 C CA . ARG A 1 120 ? -5.931 19.217 17.791 1.00 73.25 120 ARG A CA 1
ATOM 937 C C . ARG A 1 120 ? -4.878 18.462 16.971 1.00 73.25 120 ARG A C 1
ATOM 939 O O . ARG A 1 120 ? -3.686 18.668 17.170 1.00 73.25 120 ARG A O 1
ATOM 946 N N . ASN A 1 121 ? -5.308 17.590 16.063 1.00 75.69 121 ASN A N 1
ATOM 947 C CA . ASN A 1 121 ? -4.484 16.685 15.264 1.00 75.69 121 ASN A CA 1
ATOM 948 C C . ASN A 1 121 ? -3.698 15.621 16.052 1.00 75.69 121 ASN A C 1
ATOM 950 O O . ASN A 1 121 ? -2.844 14.962 15.464 1.00 75.69 121 ASN A O 1
ATOM 954 N N . ALA A 1 122 ? -3.983 15.406 17.340 1.00 83.25 122 ALA A N 1
ATOM 955 C CA . ALA A 1 122 ? -3.403 14.283 18.074 1.00 83.25 122 ALA A CA 1
ATOM 956 C C . ALA A 1 122 ? -4.131 12.971 17.713 1.00 83.25 122 ALA A C 1
ATOM 958 O O . ALA A 1 122 ? -5.353 12.984 17.542 1.00 83.25 122 ALA A O 1
ATOM 959 N N . PRO A 1 123 ? -3.421 11.839 17.575 1.00 88.06 123 PRO A N 1
ATOM 960 C CA . PRO A 1 123 ? -4.060 10.556 17.312 1.00 88.06 123 PRO A CA 1
ATOM 961 C C . PRO A 1 123 ? -4.881 10.094 18.521 1.00 88.06 123 PRO A C 1
ATOM 963 O O . PRO A 1 123 ? -4.506 10.333 19.670 1.00 88.06 123 PRO A O 1
ATOM 966 N N . PHE A 1 124 ? -5.971 9.374 18.267 1.00 90.06 124 PHE A N 1
ATOM 967 C CA . PHE A 1 124 ? -6.666 8.632 19.319 1.00 90.06 124 PHE A CA 1
ATOM 968 C C . PHE A 1 124 ? -5.811 7.430 19.746 1.00 90.06 124 PHE A C 1
ATOM 970 O O . PHE A 1 124 ? -5.490 6.579 18.917 1.00 90.06 124 PHE A O 1
ATOM 977 N N . GLU A 1 125 ? -5.421 7.353 21.023 1.00 90.44 125 GLU A N 1
ATOM 978 C CA . GLU A 1 125 ? -4.460 6.352 21.526 1.00 90.44 125 GLU A CA 1
ATOM 979 C C . GLU A 1 125 ? -4.913 4.905 21.268 1.00 90.44 125 GLU A C 1
ATOM 981 O O . GLU A 1 125 ? -4.142 4.059 20.814 1.00 90.44 125 GLU A O 1
ATOM 986 N N . ASN A 1 126 ? -6.190 4.627 21.505 1.00 92.44 126 ASN A N 1
ATOM 987 C CA . ASN A 1 126 ? -6.822 3.335 21.258 1.00 92.44 126 ASN A CA 1
ATOM 988 C C . ASN A 1 126 ? -6.807 2.944 19.767 1.00 92.44 126 ASN A C 1
ATOM 990 O O . ASN A 1 126 ? -6.578 1.779 19.440 1.00 92.44 126 ASN A O 1
ATOM 994 N N . ILE A 1 127 ? -6.975 3.908 18.856 1.00 95.06 127 ILE A N 1
ATOM 995 C CA . ILE A 1 127 ? -6.868 3.676 17.406 1.00 95.06 127 ILE A CA 1
ATOM 996 C C . ILE A 1 127 ? -5.411 3.504 16.980 1.00 95.06 127 ILE A C 1
ATOM 998 O O . ILE A 1 127 ? -5.109 2.600 16.203 1.00 95.06 127 ILE A O 1
ATOM 1002 N N . ALA A 1 128 ? -4.492 4.299 17.530 1.00 93.88 128 ALA A N 1
ATOM 1003 C CA . ALA A 1 128 ? -3.058 4.151 17.299 1.00 93.88 128 ALA A CA 1
ATOM 1004 C C . ALA A 1 128 ? -2.561 2.742 17.658 1.00 93.88 128 ALA A C 1
ATOM 1006 O O . ALA A 1 128 ? -1.814 2.142 16.887 1.00 93.88 128 ALA A O 1
ATOM 1007 N N . LYS A 1 129 ? -3.028 2.182 18.780 1.00 94.25 129 LYS A N 1
ATOM 1008 C CA . LYS A 1 129 ? -2.721 0.803 19.195 1.00 94.25 129 LYS A CA 1
ATOM 1009 C C . LYS A 1 129 ? -3.392 -0.264 18.322 1.00 94.25 129 LYS A C 1
ATOM 1011 O O . LYS A 1 129 ? -2.863 -1.364 18.182 1.00 94.25 129 LYS A O 1
ATOM 1016 N N . LEU A 1 130 ? -4.533 0.046 17.705 1.00 95.44 130 LEU A N 1
ATOM 1017 C CA . LEU A 1 130 ? -5.230 -0.868 16.797 1.00 95.44 130 LEU A CA 1
ATOM 1018 C C . LEU A 1 130 ? -4.542 -0.986 15.428 1.00 95.44 130 LEU A C 1
ATOM 1020 O O . LEU A 1 130 ? -4.637 -2.033 14.794 1.00 95.44 130 LEU A O 1
ATOM 1024 N N . ILE A 1 131 ? -3.828 0.050 14.975 1.00 95.31 131 ILE A N 1
ATOM 1025 C CA . ILE A 1 131 ? -3.185 0.080 13.650 1.00 95.31 131 ILE A CA 1
ATOM 1026 C C . ILE A 1 131 ? -2.203 -1.085 13.439 1.00 95.31 131 ILE A C 1
ATOM 1028 O O . ILE A 1 131 ? -2.375 -1.784 12.437 1.00 95.31 131 ILE A O 1
ATOM 1032 N N . PRO A 1 132 ? -1.228 -1.361 14.333 1.00 94.75 132 PRO A N 1
ATOM 1033 C CA . PRO A 1 132 ? -0.343 -2.522 14.199 1.00 94.75 132 PRO A CA 1
ATOM 1034 C C . PRO A 1 132 ? -1.113 -3.844 14.183 1.00 94.75 132 PRO A C 1
ATOM 1036 O O . PRO A 1 132 ? -0.860 -4.698 13.335 1.00 94.75 132 PRO A O 1
ATOM 1039 N N . ALA A 1 133 ? -2.127 -3.958 15.047 1.00 93.62 133 ALA A N 1
ATOM 1040 C CA . ALA A 1 133 ? -2.968 -5.142 15.165 1.00 93.62 133 ALA A CA 1
ATOM 1041 C C . ALA A 1 133 ? -3.899 -5.368 13.964 1.00 93.62 133 ALA A C 1
ATOM 1043 O O . ALA A 1 133 ? -4.424 -6.470 13.839 1.00 93.62 133 ALA A O 1
ATOM 1044 N N . ALA A 1 134 ? -4.142 -4.365 13.118 1.00 95.06 134 ALA A N 1
ATOM 1045 C CA . ALA A 1 134 ? -5.030 -4.477 11.968 1.00 95.06 134 ALA A CA 1
ATOM 1046 C C . ALA A 1 134 ? -4.334 -5.102 10.755 1.00 95.06 134 ALA A C 1
ATOM 1048 O O . ALA A 1 134 ? -3.260 -4.658 10.353 1.00 95.06 134 ALA A O 1
ATOM 1049 N N . GLU A 1 135 ? -4.963 -6.084 10.113 1.00 93.06 135 GLU A N 1
ATOM 1050 C CA . GLU A 1 135 ? -4.447 -6.703 8.890 1.00 93.06 135 GLU A CA 1
ATOM 1051 C C . GLU A 1 135 ? -4.473 -5.738 7.701 1.00 93.06 135 GLU A C 1
ATOM 1053 O O . GLU A 1 135 ? -3.608 -5.791 6.828 1.00 93.06 135 GLU A O 1
ATOM 1058 N N . SER A 1 136 ? -5.434 -4.812 7.686 1.00 93.00 136 SER A N 1
ATOM 1059 C CA . SER A 1 136 ? -5.494 -3.743 6.690 1.00 93.00 136 SER A CA 1
ATOM 1060 C C . SER A 1 136 ? -5.912 -2.416 7.308 1.00 93.00 136 SER A C 1
ATOM 1062 O O . SER A 1 136 ? -6.727 -2.368 8.230 1.00 93.00 136 SER A O 1
ATOM 1064 N N . VAL A 1 137 ? -5.360 -1.333 6.762 1.00 95.44 137 VAL A N 1
ATOM 1065 C CA . VAL A 1 137 ? -5.711 0.042 7.122 1.00 95.44 137 VAL A CA 1
ATOM 1066 C C . VAL A 1 137 ? -6.060 0.795 5.845 1.00 95.44 137 VAL A C 1
ATOM 1068 O O . VAL A 1 137 ? -5.258 0.863 4.915 1.00 95.44 137 VAL A O 1
ATOM 1071 N N . THR A 1 138 ? -7.263 1.355 5.790 1.00 95.94 138 THR A N 1
ATOM 1072 C CA . THR A 1 138 ? -7.737 2.218 4.707 1.00 95.94 138 THR A CA 1
ATOM 1073 C C . THR A 1 138 ? -7.888 3.632 5.254 1.00 95.94 138 THR A C 1
ATOM 1075 O O . THR A 1 138 ? -8.780 3.875 6.064 1.00 95.94 138 THR A O 1
ATOM 1078 N N . LYS A 1 139 ? -7.039 4.568 4.815 1.00 95.69 139 LYS A N 1
ATOM 1079 C CA . LYS A 1 139 ? -7.202 5.993 5.129 1.00 95.69 139 LYS A CA 1
ATOM 1080 C C . LYS A 1 139 ? -8.010 6.678 4.029 1.00 95.69 139 LYS A C 1
ATOM 1082 O O . LYS A 1 139 ? -7.551 6.764 2.894 1.00 95.69 139 LYS A O 1
ATOM 1087 N N . LEU A 1 140 ? -9.205 7.145 4.369 1.00 95.69 140 LEU A N 1
ATOM 1088 C CA . LEU A 1 140 ? -10.081 7.902 3.481 1.00 95.69 140 LEU A CA 1
ATOM 1089 C C . LEU A 1 140 ? -9.745 9.397 3.532 1.00 95.69 140 LEU A C 1
ATOM 1091 O O . LEU A 1 140 ? -9.254 9.906 4.542 1.00 95.69 140 LEU A O 1
ATOM 1095 N N . SER A 1 141 ? -10.064 10.104 2.453 1.00 94.44 141 SER A N 1
ATOM 1096 C CA . SER A 1 141 ? -10.081 11.564 2.379 1.00 94.44 141 SER A CA 1
ATOM 1097 C C . SER A 1 141 ? -11.510 12.062 2.159 1.00 94.44 141 SER A C 1
ATOM 1099 O O . SER A 1 141 ? -12.379 11.339 1.673 1.00 94.44 141 SER A O 1
ATOM 1101 N N . ALA A 1 142 ? -11.770 13.305 2.552 1.00 93.75 142 ALA A N 1
ATOM 1102 C CA . ALA A 1 142 ? -12.986 14.025 2.183 1.00 93.75 142 ALA A CA 1
ATOM 1103 C C . ALA A 1 142 ? -12.678 15.024 1.058 1.00 93.75 142 ALA A C 1
ATOM 1105 O O . ALA A 1 142 ? -11.528 15.196 0.671 1.00 93.75 142 ALA A O 1
ATOM 1106 N N . VAL A 1 143 ? -13.681 15.755 0.576 1.00 93.69 143 VAL A N 1
ATOM 1107 C CA . VAL A 1 143 ? -13.440 16.962 -0.229 1.00 93.69 143 VAL A CA 1
ATOM 1108 C C . VAL A 1 143 ? -13.253 18.147 0.716 1.00 93.69 143 VAL A C 1
ATOM 1110 O O . VAL A 1 143 ? -14.047 18.343 1.638 1.00 93.69 143 VAL A O 1
ATOM 1113 N N . CYS A 1 144 ? -12.214 18.953 0.498 1.00 93.06 144 CYS A N 1
ATOM 1114 C CA . CYS A 1 144 ? -11.959 20.144 1.304 1.00 93.06 144 CYS A CA 1
ATOM 1115 C C . CYS A 1 144 ? -13.115 21.139 1.211 1.00 93.06 144 CYS A C 1
ATOM 1117 O O . CYS A 1 144 ? -13.406 21.677 0.145 1.00 93.06 144 CYS A O 1
ATOM 1119 N N . MET A 1 145 ? -13.731 21.445 2.350 1.00 93.12 145 MET A N 1
ATOM 1120 C CA . MET A 1 145 ? -14.876 22.353 2.433 1.00 93.12 145 MET A CA 1
ATOM 1121 C C . MET A 1 145 ? -14.478 23.823 2.228 1.00 93.12 145 MET A C 1
ATOM 1123 O O . MET A 1 145 ? -15.316 24.639 1.851 1.00 93.12 145 MET A O 1
ATOM 1127 N N . SER A 1 146 ? -13.197 24.158 2.421 1.00 90.75 146 SER A N 1
ATOM 1128 C CA . SER A 1 146 ? -12.671 25.511 2.207 1.00 90.75 146 SER A CA 1
ATOM 1129 C C . SER A 1 146 ? -12.340 25.795 0.738 1.00 90.75 146 SER A C 1
ATOM 1131 O O . SER A 1 146 ? -12.798 26.799 0.203 1.00 90.75 146 SER A O 1
ATOM 1133 N N . CYS A 1 147 ? -11.554 24.937 0.069 1.00 90.94 147 CYS A N 1
ATOM 1134 C CA . CYS A 1 147 ? -11.149 25.170 -1.327 1.00 90.94 147 CYS A CA 1
ATOM 1135 C C . CYS A 1 147 ? -12.021 24.457 -2.368 1.00 90.94 147 CYS A C 1
ATOM 1137 O O . CYS A 1 147 ? -11.980 24.832 -3.536 1.00 90.94 147 CYS A O 1
ATOM 1139 N N . LYS A 1 148 ? -12.793 23.438 -1.966 1.00 91.38 148 LYS A N 1
ATOM 1140 C CA . LYS A 1 148 ? -13.712 22.652 -2.814 1.00 91.38 148 LYS A CA 1
ATOM 1141 C C . LYS A 1 148 ? -13.059 21.906 -3.985 1.00 91.38 148 LYS A C 1
ATOM 1143 O O . LYS A 1 148 ? -13.767 21.380 -4.835 1.00 91.38 148 LYS A O 1
ATOM 1148 N N . SER A 1 149 ? -11.729 21.859 -4.035 1.00 87.00 149 SER A N 1
ATOM 1149 C CA . SER A 1 149 ? -10.966 21.301 -5.158 1.00 87.00 149 SER A CA 1
ATOM 1150 C C . SER A 1 149 ? -9.903 20.284 -4.752 1.00 87.00 149 SER A C 1
ATOM 1152 O O . SER A 1 149 ? -9.465 19.505 -5.591 1.00 87.00 149 SER A O 1
ATOM 1154 N N . CYS A 1 150 ? -9.477 20.293 -3.489 1.00 89.38 150 CYS A N 1
ATOM 1155 C CA . CYS A 1 150 ? -8.454 19.391 -2.973 1.00 89.38 150 CYS A CA 1
ATOM 1156 C C . CYS A 1 150 ? -9.063 18.351 -2.040 1.00 89.38 150 CYS A C 1
ATOM 1158 O O . CYS A 1 150 ? -10.053 18.625 -1.353 1.00 89.38 150 CYS A O 1
ATOM 1160 N N . ASP A 1 151 ? -8.383 17.217 -1.933 1.00 92.19 151 ASP A N 1
ATOM 1161 C CA . ASP A 1 151 ? -8.657 16.230 -0.901 1.00 92.19 151 ASP A CA 1
ATOM 1162 C C . ASP A 1 151 ? -8.362 16.811 0.487 1.00 92.19 151 ASP A C 1
ATOM 1164 O O . ASP A 1 151 ? -7.393 17.545 0.717 1.00 92.19 151 ASP A O 1
ATOM 1168 N N . ALA A 1 152 ? -9.251 16.509 1.422 1.00 92.38 152 ALA A N 1
ATOM 1169 C CA . ALA A 1 152 ? -9.152 16.870 2.817 1.00 92.38 152 ALA A CA 1
ATOM 1170 C C . ALA A 1 152 ? -8.727 15.670 3.650 1.00 92.38 152 ALA A C 1
ATOM 1172 O O . ALA A 1 152 ? -9.348 14.607 3.609 1.00 92.38 152 ALA A O 1
ATOM 1173 N N . HIS A 1 153 ? -7.695 15.902 4.452 1.00 92.06 153 HIS A N 1
ATOM 1174 C CA . HIS A 1 153 ? -7.093 14.920 5.351 1.00 92.06 153 HIS A CA 1
ATOM 1175 C C . HIS A 1 153 ? -7.155 15.372 6.815 1.00 92.06 153 HIS A C 1
ATOM 1177 O O . HIS A 1 153 ? -6.753 14.626 7.698 1.00 92.06 153 HIS A O 1
ATOM 1183 N N . TYR A 1 154 ? -7.675 16.578 7.075 1.00 91.12 154 TYR A N 1
ATOM 1184 C CA . TYR A 1 154 ? -7.745 17.180 8.402 1.00 91.12 154 TYR A CA 1
ATOM 1185 C C . TYR A 1 154 ? -9.185 17.494 8.784 1.00 91.12 154 TYR A C 1
ATOM 1187 O O . TYR A 1 154 ? -10.003 17.865 7.938 1.00 91.12 154 TYR A O 1
ATOM 1195 N N . THR A 1 155 ? -9.466 17.395 10.080 1.00 90.06 155 THR A N 1
ATOM 1196 C CA . THR A 1 155 ? -10.708 17.870 10.690 1.00 90.06 155 THR A CA 1
ATOM 1197 C C . THR A 1 155 ? -10.412 19.164 11.441 1.00 90.06 155 THR A C 1
ATOM 1199 O O . THR A 1 155 ? -9.676 19.153 12.425 1.00 90.06 155 THR A O 1
ATOM 1202 N N . HIS A 1 156 ? -10.998 20.275 11.006 1.00 88.50 156 HIS A N 1
ATOM 1203 C CA . HIS A 1 156 ? -10.883 21.570 11.670 1.00 88.50 156 HIS A CA 1
ATOM 1204 C C . HIS A 1 156 ? -12.172 21.887 12.433 1.00 88.50 156 HIS A C 1
ATOM 1206 O O . HIS A 1 156 ? -13.252 21.900 11.844 1.00 88.50 156 HIS A O 1
ATOM 1212 N N . ARG A 1 157 ? -12.076 22.152 13.739 1.00 88.00 157 ARG A N 1
ATOM 1213 C CA . ARG A 1 157 ? -13.222 22.567 14.564 1.00 88.00 157 ARG A CA 1
ATOM 1214 C C . ARG A 1 157 ? -13.468 24.066 14.388 1.00 88.00 157 ARG A C 1
ATOM 1216 O O . ARG A 1 157 ? -12.560 24.857 14.608 1.00 88.00 157 ARG A O 1
ATOM 1223 N N . THR A 1 158 ? -14.691 24.448 14.032 1.00 84.81 158 THR A N 1
ATOM 1224 C CA . THR A 1 158 ? -15.085 25.849 13.785 1.00 84.81 158 THR A CA 1
ATOM 1225 C C . THR A 1 158 ? -15.626 26.556 15.028 1.00 84.81 158 THR A C 1
ATOM 1227 O O . THR A 1 158 ? -15.690 27.782 15.058 1.00 84.81 158 THR A O 1
ATOM 1230 N N . VAL A 1 159 ? -16.005 25.801 16.062 1.00 83.06 159 VAL A N 1
ATOM 1231 C CA . VAL A 1 159 ? -16.572 26.326 17.311 1.00 83.06 159 VAL A CA 1
ATOM 1232 C C . VAL A 1 159 ? -15.551 26.354 18.449 1.00 83.06 159 VAL A C 1
ATOM 1234 O O . VAL A 1 159 ? -14.745 25.435 18.612 1.00 83.06 159 VAL A O 1
ATOM 1237 N N . GLN A 1 160 ? -15.614 27.394 19.281 1.00 78.75 160 GLN A N 1
ATOM 1238 C CA . GLN A 1 160 ? -14.809 27.491 20.498 1.00 78.75 160 GLN A CA 1
ATOM 1239 C C . GLN A 1 160 ? -15.453 26.661 21.615 1.00 78.75 160 GLN A C 1
ATOM 1241 O O . GLN A 1 160 ? -16.516 26.999 22.126 1.00 78.75 160 GLN A O 1
ATOM 1246 N N . SER A 1 161 ? -14.811 25.554 21.983 1.00 75.75 161 SER A N 1
ATOM 1247 C CA . SER A 1 161 ? -15.199 24.722 23.124 1.00 75.75 161 SER A CA 1
ATOM 1248 C C . SER A 1 161 ? -13.970 24.027 23.704 1.00 75.75 161 SER A C 1
ATOM 1250 O O . SER A 1 161 ? -13.144 23.486 22.960 1.00 75.75 161 SER A O 1
ATOM 1252 N N . GLU A 1 162 ? -13.865 24.025 25.033 1.00 70.19 162 GLU A N 1
ATOM 1253 C CA . GLU A 1 162 ? -12.810 23.323 25.774 1.00 70.19 162 GLU A CA 1
ATOM 1254 C C . GLU A 1 162 ? -13.062 21.812 25.880 1.00 70.19 162 GLU A C 1
ATOM 1256 O O . GLU A 1 162 ? -12.161 21.057 26.247 1.00 70.19 162 GLU A O 1
ATOM 1261 N N . GLN A 1 163 ? -14.263 21.339 25.520 1.00 71.25 163 GLN A N 1
ATOM 1262 C CA . GLN A 1 163 ? -14.576 19.914 25.542 1.00 71.25 163 GLN A CA 1
ATOM 1263 C C . GLN A 1 163 ? -13.733 19.159 24.510 1.00 71.25 163 GLN A C 1
ATOM 1265 O O . GLN A 1 163 ? -13.750 19.464 23.312 1.00 71.25 163 GLN A O 1
ATOM 1270 N N . ARG A 1 164 ? -13.007 18.138 24.977 1.00 64.12 164 ARG A N 1
ATOM 1271 C CA . ARG A 1 164 ? -12.225 17.239 24.117 1.00 64.12 164 ARG A CA 1
ATOM 1272 C C . ARG A 1 164 ? -13.140 16.468 23.167 1.00 64.12 164 ARG A C 1
ATOM 1274 O O . ARG A 1 164 ? -13.013 16.587 21.950 1.00 64.12 164 ARG A O 1
ATOM 1281 N N . GLU A 1 165 ? -14.121 15.775 23.737 1.00 66.81 165 GLU A N 1
ATOM 1282 C CA . GLU A 1 165 ? -15.176 15.068 23.016 1.00 66.81 165 GLU A CA 1
ATOM 1283 C C . GLU A 1 165 ? -16.370 16.003 22.803 1.00 66.81 165 GLU A C 1
ATOM 1285 O O . GLU A 1 165 ? -17.182 16.204 23.702 1.00 66.81 165 GLU A O 1
ATOM 1290 N N . LEU A 1 166 ? -16.470 16.591 21.611 1.00 72.94 166 LEU A N 1
ATOM 1291 C CA . LEU A 1 166 ? -17.635 17.369 21.196 1.00 72.94 166 LEU A CA 1
ATOM 1292 C C . LEU A 1 166 ? -18.241 16.701 19.963 1.00 72.94 166 LEU A C 1
ATOM 1294 O O . LEU A 1 166 ? -17.704 16.819 18.861 1.00 72.94 166 LEU A O 1
ATOM 1298 N N . ILE A 1 167 ? -19.331 15.963 20.156 1.00 73.12 167 ILE A N 1
ATOM 1299 C CA . ILE A 1 167 ? -20.030 15.271 19.069 1.00 73.12 167 ILE A CA 1
ATOM 1300 C C . ILE A 1 167 ? -20.790 16.316 18.251 1.00 73.12 167 ILE A C 1
ATOM 1302 O O . ILE A 1 167 ? -21.626 17.037 18.786 1.00 73.12 167 ILE A O 1
ATOM 1306 N N . GLY A 1 168 ? -20.493 16.394 16.955 1.00 73.94 168 GLY A N 1
ATOM 1307 C CA . GLY A 1 168 ? -21.068 17.394 16.063 1.00 73.94 168 GLY A CA 1
ATOM 1308 C C . GLY A 1 168 ? -20.999 17.008 14.592 1.00 73.94 168 GLY A C 1
ATOM 1309 O O . GLY A 1 168 ? -20.423 15.971 14.236 1.00 73.94 168 GLY A O 1
ATOM 1310 N N . GLY A 1 169 ? -21.623 17.828 13.749 1.00 80.50 169 GLY A N 1
ATOM 1311 C CA . GLY A 1 169 ? -21.631 17.684 12.298 1.00 80.50 169 GLY A CA 1
ATOM 1312 C C . GLY A 1 169 ? -20.949 18.864 11.607 1.00 80.50 169 GLY A C 1
ATOM 1313 O O . GLY A 1 169 ? -20.000 19.451 12.130 1.00 80.50 169 GLY A O 1
ATOM 1314 N N . ALA A 1 170 ? -21.424 19.193 10.404 1.00 82.00 170 ALA A N 1
ATOM 1315 C CA . ALA A 1 170 ? -20.879 20.273 9.572 1.00 82.00 170 ALA A CA 1
ATOM 1316 C C . ALA A 1 170 ? -21.121 21.683 10.152 1.00 82.00 170 ALA A C 1
ATOM 1318 O O . ALA A 1 170 ? -20.576 22.666 9.666 1.00 82.00 170 ALA A O 1
ATOM 1319 N N . ASP A 1 171 ? -21.941 21.779 11.196 1.00 82.50 171 ASP A N 1
ATOM 1320 C CA . ASP A 1 171 ? -22.169 22.976 11.999 1.00 82.50 171 ASP A CA 1
ATOM 1321 C C . ASP A 1 171 ? -20.974 23.318 12.910 1.00 82.50 171 ASP A C 1
ATOM 1323 O O . ASP A 1 171 ? -20.738 24.489 13.204 1.00 82.50 171 ASP A O 1
ATOM 1327 N N . MET A 1 172 ? -20.192 22.313 13.321 1.00 84.94 172 MET A N 1
ATOM 1328 C CA . MET A 1 172 ? -19.079 22.460 14.273 1.00 84.94 172 MET A CA 1
ATOM 1329 C C . MET A 1 172 ? -17.703 22.096 13.703 1.00 84.94 172 MET A C 1
ATOM 1331 O O . MET A 1 172 ? -16.677 22.389 14.329 1.00 84.94 172 MET A O 1
ATOM 1335 N N . TYR A 1 173 ? -17.664 21.431 12.549 1.00 88.12 173 TYR A N 1
ATOM 1336 C CA . TYR A 1 173 ? -16.445 20.870 11.978 1.00 88.12 173 TYR A CA 1
ATOM 1337 C C . TYR A 1 173 ? -16.406 21.005 10.460 1.00 88.12 173 TYR A C 1
ATOM 1339 O O . TYR A 1 173 ? -17.397 20.755 9.782 1.00 88.12 173 TYR A O 1
ATOM 1347 N N . ASN A 1 174 ? -15.214 21.281 9.934 1.00 90.38 174 ASN A N 1
ATOM 1348 C CA . ASN A 1 174 ? -14.915 21.315 8.508 1.00 90.38 174 ASN A CA 1
ATOM 1349 C C . ASN A 1 174 ? -13.814 20.309 8.166 1.00 90.38 174 ASN A C 1
ATOM 1351 O O . ASN A 1 174 ? -12.779 20.266 8.831 1.00 90.38 174 ASN A O 1
ATOM 1355 N N . ALA A 1 175 ? -13.989 19.556 7.079 1.00 92.19 175 ALA A N 1
ATOM 1356 C CA . ALA A 1 175 ? -12.886 18.811 6.478 1.00 92.19 175 ALA A CA 1
ATOM 1357 C C . ALA A 1 175 ? -12.021 19.749 5.626 1.00 92.19 175 ALA A C 1
ATOM 1359 O O . ALA A 1 175 ? -12.538 20.460 4.758 1.00 92.19 175 ALA A O 1
ATOM 1360 N N . THR A 1 176 ? -10.708 19.757 5.849 1.00 92.69 176 THR A N 1
ATOM 1361 C CA . THR A 1 176 ? -9.782 20.683 5.182 1.00 92.69 176 THR A CA 1
ATOM 1362 C C . THR A 1 176 ? -8.557 19.968 4.608 1.00 92.69 176 THR A C 1
ATOM 1364 O O . THR A 1 176 ? -8.091 18.950 5.124 1.00 92.69 176 THR A O 1
ATOM 1367 N N . CYS A 1 177 ? -8.034 20.483 3.491 1.00 92.81 177 CYS A N 1
ATOM 1368 C CA . CYS A 1 177 ? -6.719 20.094 2.975 1.00 92.81 177 CYS A CA 1
ATOM 1369 C C . CYS A 1 177 ? -5.605 20.747 3.809 1.00 92.81 177 CYS A C 1
ATOM 1371 O O . CYS A 1 177 ? -5.870 21.712 4.531 1.00 92.81 177 CYS A O 1
ATOM 1373 N N . ARG A 1 178 ? -4.352 20.284 3.675 1.00 91.62 178 ARG A N 1
ATOM 1374 C CA . ARG A 1 178 ? -3.197 20.820 4.427 1.00 91.62 178 ARG A CA 1
ATOM 1375 C C . ARG A 1 178 ? -3.099 22.341 4.348 1.00 91.62 178 ARG A C 1
ATOM 1377 O O . ARG A 1 178 ? -3.031 23.010 5.373 1.00 91.62 178 ARG A O 1
ATOM 1384 N N . ALA A 1 179 ? -3.134 22.894 3.135 1.00 90.81 179 ALA A N 1
ATOM 1385 C CA . ALA A 1 179 ? -3.008 24.335 2.926 1.00 90.81 179 ALA A CA 1
ATOM 1386 C C . ALA A 1 179 ? -4.123 25.126 3.626 1.00 90.81 179 ALA A C 1
ATOM 1388 O O . ALA A 1 179 ? -3.847 26.125 4.286 1.00 90.81 179 ALA A O 1
ATOM 1389 N N . CYS A 1 180 ? -5.376 24.678 3.511 1.00 91.06 180 CYS A N 1
ATOM 1390 C CA . CYS A 1 180 ? -6.506 25.328 4.173 1.00 91.06 180 CYS A CA 1
ATOM 1391 C C . CYS A 1 180 ? -6.439 25.176 5.695 1.00 91.06 180 CYS A C 1
ATOM 1393 O O . CYS A 1 180 ? -6.661 26.155 6.399 1.00 91.06 180 CYS A O 1
ATOM 1395 N N . ASN A 1 181 ? -6.080 23.994 6.200 1.00 89.81 181 ASN A N 1
ATOM 1396 C CA . ASN A 1 181 ? -5.916 23.745 7.630 1.00 89.81 181 ASN A CA 1
ATOM 1397 C C . ASN A 1 181 ? -4.839 24.653 8.239 1.00 89.81 181 ASN A C 1
ATOM 1399 O O . ASN A 1 181 ? -5.075 25.298 9.256 1.00 89.81 181 ASN A O 1
ATOM 1403 N N . ASN A 1 182 ? -3.683 24.767 7.577 1.00 89.25 182 ASN A N 1
ATOM 1404 C CA . ASN A 1 182 ? -2.600 25.645 8.014 1.00 89.25 182 ASN A CA 1
ATOM 1405 C C . ASN A 1 182 ? -3.048 27.109 8.061 1.00 89.25 182 ASN A C 1
ATOM 1407 O O . ASN A 1 182 ? -2.803 27.772 9.062 1.00 89.25 182 ASN A O 1
ATOM 1411 N N . ARG A 1 183 ? -3.752 27.591 7.024 1.00 87.75 183 ARG A N 1
ATOM 1412 C CA . ARG A 1 183 ? -4.290 28.963 6.982 1.00 87.75 183 ARG A CA 1
ATOM 1413 C C . ARG A 1 183 ? -5.267 29.239 8.123 1.00 87.75 183 ARG A C 1
ATOM 1415 O O . ARG A 1 183 ? -5.206 30.304 8.724 1.00 87.75 183 ARG A O 1
ATOM 1422 N N . LEU A 1 184 ? -6.161 28.295 8.412 1.00 85.44 184 LEU A N 1
ATOM 1423 C CA . LEU A 1 184 ? -7.141 28.433 9.492 1.00 85.44 184 LEU A CA 1
ATOM 1424 C C . LEU A 1 184 ? -6.467 28.437 10.869 1.00 85.44 184 LEU A C 1
ATOM 1426 O O . LEU A 1 184 ? -6.843 29.225 11.729 1.00 85.44 184 LEU A O 1
ATOM 1430 N N . ASN A 1 185 ? -5.427 27.622 11.058 1.00 81.69 185 ASN A N 1
ATOM 1431 C CA . ASN A 1 185 ? -4.668 27.589 12.309 1.00 81.69 185 ASN A CA 1
ATOM 1432 C C . ASN A 1 185 ? -3.723 28.798 12.471 1.00 81.69 185 ASN A C 1
ATOM 1434 O O . ASN A 1 185 ? -3.362 29.132 13.596 1.00 81.69 185 ASN A O 1
ATOM 1438 N N . SER A 1 186 ? -3.324 29.464 11.378 1.00 73.81 186 SER A N 1
ATOM 1439 C CA . SER A 1 186 ? -2.436 30.637 11.401 1.00 73.81 186 SER A CA 1
ATOM 1440 C C . SER A 1 186 ? -3.155 31.985 11.548 1.00 73.81 186 SER A C 1
ATOM 1442 O O . SER A 1 186 ? -2.484 33.008 11.679 1.00 73.81 186 SER A O 1
ATOM 1444 N N . GLN A 1 187 ? -4.493 32.040 11.519 1.00 55.97 187 GLN A N 1
ATOM 1445 C CA . GLN A 1 187 ? -5.260 33.292 11.630 1.00 55.97 187 GLN A CA 1
ATOM 1446 C C . GLN A 1 187 ? -5.306 33.872 13.059 1.00 55.97 187 GLN A C 1
ATOM 1448 O O . GLN A 1 187 ? -6.356 34.013 13.676 1.00 55.97 187 GLN A O 1
ATOM 1453 N N . GLY A 1 188 ? -4.129 34.297 13.526 1.00 42.47 188 GLY A N 1
ATOM 1454 C CA . GLY A 1 188 ? -3.905 35.616 14.126 1.00 42.47 188 GLY A CA 1
ATOM 1455 C C . GLY A 1 188 ? -3.185 36.590 13.167 1.00 42.47 188 GLY A C 1
ATOM 1456 O O . GLY A 1 188 ? -2.744 37.648 13.602 1.00 42.47 188 GLY A O 1
ATOM 1457 N N . GLY A 1 189 ? -3.034 36.254 11.875 1.00 32.16 189 GLY A N 1
ATOM 1458 C CA . GLY A 1 189 ? -2.339 37.075 10.875 1.00 32.16 189 GLY A CA 1
ATOM 1459 C C . GLY A 1 189 ? -3.028 37.098 9.503 1.00 32.16 189 GLY A C 1
ATOM 1460 O O . GLY A 1 189 ? -3.509 36.078 9.019 1.00 32.16 189 GLY A O 1
ATOM 1461 N N . SER A 1 190 ? -3.073 38.302 8.929 1.00 34.47 190 SER A N 1
ATOM 1462 C CA . SER A 1 190 ? -3.652 38.775 7.660 1.00 34.47 190 SER A CA 1
ATOM 1463 C C . SER A 1 190 ? -3.876 37.768 6.515 1.00 34.47 190 SER A C 1
ATOM 1465 O O . SER A 1 190 ? -2.977 37.054 6.076 1.00 34.47 190 SER A O 1
ATOM 1467 N N . LEU A 1 191 ? -5.082 37.850 5.943 1.00 41.66 191 LEU A N 1
ATOM 1468 C CA . LEU A 1 191 ? -5.532 37.237 4.693 1.00 41.66 191 LEU A CA 1
ATOM 1469 C C . LEU A 1 191 ? -4.774 37.814 3.483 1.00 41.66 191 LEU A C 1
ATOM 1471 O O . LEU A 1 191 ? -4.993 38.963 3.110 1.00 41.66 191 LEU A O 1
ATOM 1475 N N . ALA A 1 192 ? -3.944 37.004 2.827 1.00 35.19 192 ALA A N 1
ATOM 1476 C CA . ALA A 1 192 ? -3.562 37.234 1.436 1.00 35.19 192 ALA A CA 1
ATOM 1477 C C . ALA A 1 192 ? -4.195 36.145 0.563 1.00 35.19 192 ALA A C 1
ATOM 1479 O O . ALA A 1 192 ? -3.894 34.953 0.691 1.00 35.19 192 ALA A O 1
ATOM 1480 N N . GLU A 1 193 ? -5.106 36.561 -0.312 1.00 39.00 193 GLU A N 1
ATOM 1481 C CA . GLU A 1 193 ? -5.635 35.732 -1.386 1.00 39.00 193 GLU A CA 1
ATOM 1482 C C . GLU A 1 193 ? -4.496 35.401 -2.355 1.00 39.00 193 GLU A C 1
ATOM 1484 O O . GLU A 1 193 ? -3.962 36.284 -3.020 1.00 39.00 193 GLU A O 1
ATOM 1489 N N . ASN A 1 194 ? -4.122 34.124 -2.463 1.00 37.59 194 ASN A N 1
ATOM 1490 C CA . ASN A 1 194 ? -3.403 33.648 -3.639 1.00 37.59 194 ASN A CA 1
ATOM 1491 C C . ASN A 1 194 ? -4.339 32.727 -4.445 1.00 37.59 194 ASN A C 1
ATOM 1493 O O . ASN A 1 194 ? -4.551 31.579 -4.032 1.00 37.59 194 ASN A O 1
ATOM 1497 N N . PRO A 1 195 ? -4.934 33.211 -5.558 1.00 39.03 195 PRO A N 1
ATOM 1498 C CA . PRO A 1 195 ? -5.940 32.482 -6.340 1.00 39.03 195 PRO A CA 1
ATOM 1499 C C . PRO A 1 195 ? -5.377 31.333 -7.195 1.00 39.03 195 PRO A C 1
ATOM 1501 O O . PRO A 1 195 ? -6.138 30.650 -7.878 1.00 39.03 195 PRO A O 1
ATOM 1504 N N . LYS A 1 196 ? -4.059 31.093 -7.184 1.00 38.53 196 LYS A N 1
ATOM 1505 C CA . LYS A 1 196 ? -3.406 29.961 -7.860 1.00 38.53 196 LYS A CA 1
ATOM 1506 C C . LYS A 1 196 ? -2.418 29.323 -6.885 1.00 38.53 196 LYS A C 1
ATOM 1508 O O . LYS A 1 196 ? -1.350 29.864 -6.627 1.00 38.53 196 LYS A O 1
ATOM 1513 N N . GLY A 1 197 ? -2.838 28.226 -6.256 1.00 38.94 197 GLY A N 1
ATOM 1514 C CA . GLY A 1 197 ? -2.126 27.636 -5.123 1.00 38.94 197 GLY A CA 1
ATOM 1515 C C . GLY A 1 197 ? -0.737 27.110 -5.506 1.00 38.94 197 GLY A C 1
ATOM 1516 O O . GLY A 1 197 ? -0.645 26.363 -6.481 1.00 38.94 197 GLY A O 1
ATOM 1517 N N . PRO A 1 198 ? 0.335 27.424 -4.749 1.00 42.69 198 PRO A N 1
ATOM 1518 C CA . PRO A 1 198 ? 1.526 26.584 -4.791 1.00 42.69 198 PRO A CA 1
ATOM 1519 C C . PRO A 1 198 ? 1.085 25.184 -4.352 1.00 42.69 198 PRO A C 1
ATOM 1521 O O . PRO A 1 198 ? 0.325 25.064 -3.386 1.00 42.69 198 PRO A O 1
ATOM 1524 N N . GLN A 1 199 ? 1.468 24.144 -5.098 1.00 55.16 199 GLN A N 1
ATOM 1525 C CA . GLN A 1 199 ? 1.156 22.761 -4.733 1.00 55.16 199 GLN A CA 1
ATOM 1526 C C . GLN A 1 199 ? 1.558 22.554 -3.269 1.00 55.16 199 GLN A C 1
ATOM 1528 O O . GLN A 1 199 ? 2.727 22.696 -2.919 1.00 55.16 199 GLN A O 1
ATOM 1533 N N . SER A 1 200 ? 0.582 22.307 -2.390 1.00 72.06 200 SER A N 1
ATOM 1534 C CA . SER A 1 200 ? 0.900 21.997 -1.002 1.00 72.06 200 SER A CA 1
ATOM 1535 C C . SER A 1 200 ? 1.677 20.695 -0.994 1.00 72.06 200 SER A C 1
ATOM 1537 O O . SER A 1 200 ? 1.261 19.738 -1.652 1.00 72.06 200 SER A O 1
ATOM 1539 N N . GLY A 1 201 ? 2.780 20.657 -0.253 1.00 89.44 201 GLY A N 1
ATOM 1540 C CA . GLY A 1 201 ? 3.530 19.427 -0.079 1.00 89.44 201 GLY A CA 1
ATOM 1541 C C . GLY A 1 201 ? 2.661 18.353 0.564 1.00 89.44 201 GLY A C 1
ATOM 1542 O O . GLY A 1 201 ? 1.563 18.616 1.067 1.00 89.44 201 GLY A O 1
ATOM 1543 N N . ARG A 1 202 ? 3.152 17.121 0.521 1.00 94.06 202 ARG A N 1
ATOM 1544 C CA . ARG A 1 202 ? 2.414 15.945 0.983 1.00 94.06 202 ARG A CA 1
ATOM 1545 C C . ARG A 1 202 ? 3.345 14.982 1.690 1.00 94.06 202 ARG A C 1
ATOM 1547 O O . ARG A 1 202 ? 4.512 14.879 1.326 1.00 94.06 202 ARG A O 1
ATOM 1554 N N . ILE A 1 203 ? 2.812 14.266 2.661 1.00 97.31 203 ILE A N 1
ATOM 1555 C CA . ILE A 1 203 ? 3.458 13.181 3.379 1.00 97.31 203 ILE A CA 1
ATOM 1556 C C . ILE A 1 203 ? 2.825 11.875 2.900 1.00 97.31 203 ILE A C 1
ATOM 1558 O O . ILE A 1 203 ? 1.616 11.651 3.001 1.00 97.31 203 ILE A O 1
ATOM 1562 N N . GLU A 1 204 ? 3.670 11.003 2.376 1.00 97.38 204 GLU A N 1
ATOM 1563 C CA . GLU A 1 204 ? 3.343 9.643 1.994 1.00 97.38 204 GLU A CA 1
ATOM 1564 C C . GLU A 1 204 ? 4.015 8.684 2.973 1.00 97.38 204 GLU A C 1
ATOM 1566 O O . GLU A 1 204 ? 5.242 8.607 3.044 1.00 97.38 204 GLU A O 1
ATOM 1571 N N . LEU A 1 205 ? 3.210 7.952 3.739 1.00 97.69 205 LEU A N 1
ATOM 1572 C CA . LEU A 1 205 ? 3.694 7.054 4.778 1.00 97.69 205 LEU A CA 1
ATOM 1573 C C . LEU A 1 205 ? 3.516 5.591 4.352 1.00 97.69 205 LEU A C 1
ATOM 1575 O O . LEU A 1 205 ? 2.411 5.154 4.035 1.00 97.69 205 LEU A O 1
ATOM 1579 N N . VAL A 1 206 ? 4.604 4.825 4.373 1.00 97.88 206 VAL A N 1
ATOM 1580 C CA . VAL A 1 206 ? 4.641 3.386 4.087 1.00 97.88 206 VAL A CA 1
ATOM 1581 C C . VAL A 1 206 ? 4.970 2.637 5.376 1.00 97.88 206 VAL A C 1
ATOM 1583 O O . VAL A 1 206 ? 6.080 2.737 5.899 1.00 97.88 206 VAL A O 1
ATOM 1586 N N . ILE A 1 207 ? 4.006 1.880 5.892 1.00 97.31 207 ILE A N 1
ATOM 1587 C CA . ILE A 1 207 ? 4.095 1.177 7.178 1.00 97.31 207 ILE A CA 1
ATOM 1588 C C . ILE A 1 207 ? 3.845 -0.325 7.045 1.00 97.31 207 ILE A C 1
ATOM 1590 O O . ILE A 1 207 ? 3.451 -0.809 5.986 1.00 97.31 207 ILE A O 1
ATOM 1594 N N . GLY A 1 208 ? 4.104 -1.076 8.114 1.00 95.69 208 GLY A N 1
ATOM 1595 C CA . GLY A 1 208 ? 3.899 -2.524 8.190 1.00 95.69 208 GLY A CA 1
ATOM 1596 C C . GLY A 1 208 ? 5.035 -3.245 8.923 1.00 95.69 208 GLY A C 1
ATOM 1597 O O . GLY A 1 208 ? 6.072 -2.636 9.224 1.00 95.69 208 GLY A O 1
ATOM 1598 N N . PRO A 1 209 ? 4.914 -4.564 9.148 1.00 94.38 209 PRO A N 1
ATOM 1599 C CA . PRO A 1 209 ? 5.889 -5.333 9.913 1.00 94.38 209 PRO A CA 1
ATOM 1600 C C . PRO A 1 209 ? 7.218 -5.482 9.168 1.00 94.38 209 PRO A C 1
ATOM 1602 O O . PRO A 1 209 ? 7.363 -5.113 7.993 1.00 94.38 209 PRO A O 1
ATOM 1605 N N . MET A 1 210 ? 8.231 -6.023 9.844 1.00 91.75 210 MET A N 1
ATOM 1606 C CA . MET A 1 210 ? 9.488 -6.396 9.190 1.00 91.75 210 MET A CA 1
ATOM 1607 C C . MET A 1 210 ? 9.230 -7.309 7.977 1.00 91.75 210 MET A C 1
ATOM 1609 O O . MET A 1 210 ? 8.248 -8.042 7.934 1.00 91.75 210 MET A O 1
ATOM 1613 N N . PHE A 1 211 ? 10.094 -7.226 6.960 1.00 90.81 211 PHE A N 1
ATOM 1614 C CA . PHE A 1 211 ? 10.003 -8.007 5.711 1.00 90.81 211 PHE A CA 1
ATOM 1615 C C . PHE A 1 211 ? 8.784 -7.730 4.810 1.00 90.81 211 PHE A C 1
ATOM 1617 O O . PHE A 1 211 ? 8.648 -8.355 3.763 1.00 90.81 211 PHE A O 1
ATOM 1624 N N . ALA A 1 212 ? 7.949 -6.738 5.133 1.00 90.62 212 ALA A N 1
ATOM 1625 C CA . ALA A 1 212 ? 6.826 -6.333 4.280 1.00 90.62 212 ALA A CA 1
ATOM 1626 C C . ALA A 1 212 ? 7.230 -5.558 3.002 1.00 90.62 212 ALA A C 1
ATOM 1628 O O . ALA A 1 212 ? 6.364 -5.186 2.221 1.00 90.62 212 ALA A O 1
ATOM 1629 N N . GLY A 1 213 ? 8.525 -5.293 2.773 1.00 90.69 213 GLY A N 1
ATOM 1630 C CA . GLY A 1 213 ? 9.011 -4.588 1.572 1.00 90.69 213 GLY A CA 1
ATOM 1631 C C . GLY A 1 213 ? 8.984 -3.053 1.648 1.00 90.69 213 GLY A C 1
ATOM 1632 O O . GLY A 1 213 ? 9.083 -2.383 0.628 1.00 90.69 213 GLY A O 1
ATOM 1633 N N . LYS A 1 214 ? 8.877 -2.470 2.849 1.00 93.56 214 LYS A N 1
ATOM 1634 C CA . LYS A 1 214 ? 8.735 -1.012 3.043 1.00 93.56 214 LYS A CA 1
ATOM 1635 C C . LYS A 1 214 ? 9.872 -0.179 2.449 1.00 93.56 214 LYS A C 1
ATOM 1637 O O . LYS A 1 214 ? 9.614 0.773 1.724 1.00 93.56 214 LYS A O 1
ATOM 1642 N N . THR A 1 215 ? 11.120 -0.546 2.736 1.00 91.12 215 THR A N 1
ATOM 1643 C CA . THR A 1 215 ? 12.301 0.148 2.202 1.00 91.12 215 THR A CA 1
ATOM 1644 C C . THR A 1 215 ? 12.377 0.003 0.678 1.00 91.12 215 THR A C 1
ATOM 1646 O O . THR A 1 215 ? 12.713 0.960 -0.011 1.00 91.12 215 THR A O 1
ATOM 1649 N N . THR A 1 216 ? 11.981 -1.152 0.126 1.00 89.81 216 THR A N 1
ATOM 1650 C CA . THR A 1 216 ? 11.879 -1.361 -1.328 1.00 89.81 216 THR A CA 1
ATOM 1651 C C . THR A 1 216 ? 10.852 -0.415 -1.951 1.00 89.81 216 THR A C 1
ATOM 1653 O O . THR A 1 216 ? 11.130 0.196 -2.981 1.00 89.81 216 THR A O 1
ATOM 1656 N N . GLU A 1 217 ? 9.696 -0.228 -1.314 1.00 91.25 217 GLU A N 1
ATOM 1657 C CA . GLU A 1 217 ? 8.682 0.731 -1.769 1.00 91.25 217 GLU A CA 1
ATOM 1658 C C . GLU A 1 217 ? 9.173 2.187 -1.663 1.00 91.25 217 GLU A C 1
ATOM 1660 O O . GLU A 1 217 ? 8.976 2.967 -2.597 1.00 91.25 217 GLU A O 1
ATOM 1665 N N . LEU A 1 218 ? 9.892 2.557 -0.593 1.00 94.31 218 LEU A N 1
ATOM 1666 C CA . LEU A 1 218 ? 10.532 3.877 -0.484 1.00 94.31 218 LEU A CA 1
ATOM 1667 C C . LEU A 1 218 ? 11.524 4.115 -1.628 1.00 94.31 218 LEU A C 1
ATOM 1669 O O . LEU A 1 218 ? 11.414 5.125 -2.324 1.00 94.31 218 LEU A O 1
ATOM 1673 N N . MET A 1 219 ? 12.444 3.176 -1.872 1.00 91.12 219 MET A N 1
ATOM 1674 C CA . MET A 1 219 ? 13.410 3.270 -2.975 1.00 91.12 219 MET A CA 1
ATOM 1675 C C . MET A 1 219 ? 12.710 3.377 -4.330 1.00 91.12 219 MET A C 1
ATOM 1677 O O . MET A 1 219 ? 13.112 4.168 -5.180 1.00 91.12 219 MET A O 1
ATOM 1681 N N . SER A 1 220 ? 11.636 2.611 -4.528 1.00 89.31 220 SER A N 1
ATOM 1682 C CA . SER A 1 220 ? 10.836 2.650 -5.756 1.00 89.31 220 SER A CA 1
ATOM 1683 C C . SER A 1 220 ? 10.252 4.033 -5.985 1.00 89.31 220 SER A C 1
ATOM 1685 O O . SER A 1 220 ? 10.369 4.581 -7.081 1.00 89.31 220 SER A O 1
ATOM 1687 N N . ARG A 1 221 ? 9.668 4.632 -4.941 1.00 93.12 221 ARG A N 1
ATOM 1688 C CA . ARG A 1 221 ? 9.141 5.994 -5.021 1.00 93.12 221 ARG A CA 1
ATOM 1689 C C . ARG A 1 221 ? 10.246 7.004 -5.298 1.00 93.12 221 ARG A C 1
ATOM 1691 O O . ARG A 1 221 ? 10.057 7.826 -6.185 1.00 93.12 221 ARG A O 1
ATOM 1698 N N . VAL A 1 222 ? 11.385 6.934 -4.610 1.00 92.62 222 VAL A N 1
ATOM 1699 C CA . VAL A 1 222 ? 12.537 7.824 -4.846 1.00 92.62 222 VAL A CA 1
ATOM 1700 C C . VAL A 1 222 ? 13.017 7.732 -6.297 1.00 92.62 222 VAL A C 1
ATOM 1702 O O . VAL A 1 222 ? 13.061 8.747 -6.988 1.00 92.62 222 VAL A O 1
ATOM 1705 N N . ASN A 1 223 ? 13.248 6.520 -6.806 1.00 89.56 223 ASN A N 1
ATOM 1706 C CA . ASN A 1 223 ? 13.705 6.296 -8.179 1.00 89.56 223 ASN A CA 1
ATOM 1707 C C . ASN A 1 223 ? 12.734 6.846 -9.232 1.00 89.56 223 ASN A C 1
ATOM 1709 O O . ASN A 1 223 ? 13.177 7.397 -10.238 1.00 89.56 223 ASN A O 1
ATOM 1713 N N . ARG A 1 224 ? 11.414 6.766 -8.999 1.00 88.25 224 ARG A N 1
ATOM 1714 C CA . ARG A 1 224 ? 10.425 7.403 -9.887 1.00 88.25 224 ARG A CA 1
ATOM 1715 C C . ARG A 1 224 ? 10.597 8.920 -9.975 1.00 88.25 224 ARG A C 1
ATOM 1717 O O . ARG A 1 224 ? 10.383 9.475 -11.047 1.00 88.25 224 ARG A O 1
ATOM 1724 N N . ASN A 1 225 ? 10.959 9.581 -8.874 1.00 91.44 225 ASN A N 1
ATOM 1725 C CA . ASN A 1 225 ? 11.184 11.028 -8.870 1.00 91.44 225 ASN A CA 1
ATOM 1726 C C . ASN A 1 225 ? 12.537 11.380 -9.529 1.00 91.44 225 ASN A C 1
ATOM 1728 O O . ASN A 1 225 ? 12.576 12.319 -10.319 1.00 91.44 225 ASN A O 1
ATOM 1732 N N . TYR A 1 226 ? 13.603 10.588 -9.326 1.00 88.81 226 TYR A N 1
ATOM 1733 C CA . TYR A 1 226 ? 14.871 10.771 -10.059 1.00 88.81 226 TYR A CA 1
ATOM 1734 C C . TYR A 1 226 ? 14.692 10.681 -11.578 1.00 88.81 226 TYR A C 1
ATOM 1736 O O . TYR A 1 226 ? 15.229 11.506 -12.311 1.00 88.81 226 TYR A O 1
ATOM 1744 N N . LEU A 1 227 ? 13.899 9.717 -12.060 1.00 85.44 227 LEU A N 1
ATOM 1745 C CA . LEU A 1 227 ? 13.589 9.581 -13.489 1.00 85.44 227 LEU A CA 1
ATOM 1746 C C . LEU A 1 227 ? 12.821 10.787 -14.052 1.00 85.44 227 LEU A C 1
ATOM 1748 O O . LEU A 1 227 ? 12.884 11.041 -15.249 1.00 85.44 227 LEU A O 1
ATOM 1752 N N . ALA A 1 228 ? 12.111 11.530 -13.204 1.00 86.75 228 ALA A N 1
ATOM 1753 C CA . ALA A 1 228 ? 11.452 12.781 -13.565 1.00 86.75 228 ALA A CA 1
ATOM 1754 C C . ALA A 1 228 ? 12.317 14.022 -13.295 1.00 86.75 228 ALA A C 1
ATOM 1756 O O . ALA A 1 228 ? 11.780 15.126 -13.214 1.00 86.75 228 ALA A O 1
ATOM 1757 N N . SER A 1 229 ? 13.634 13.842 -13.143 1.00 88.62 229 SER A N 1
ATOM 1758 C CA . SER A 1 229 ? 14.611 14.905 -12.882 1.00 88.62 229 SER A CA 1
ATOM 1759 C C . SER A 1 229 ? 14.320 15.726 -11.621 1.00 88.62 229 SER A C 1
ATOM 1761 O O . SER A 1 229 ? 14.735 16.878 -11.524 1.00 88.62 229 SER A O 1
ATOM 1763 N N . GLN A 1 230 ? 13.612 15.146 -10.647 1.00 90.12 230 GLN A N 1
ATOM 1764 C CA . GLN A 1 230 ? 13.391 15.777 -9.349 1.00 90.12 230 GLN A CA 1
ATOM 1765 C C . GLN A 1 230 ? 14.545 15.466 -8.402 1.00 90.12 230 GLN A C 1
ATOM 1767 O O . GLN A 1 230 ? 15.009 14.324 -8.289 1.00 90.12 230 GLN A O 1
ATOM 1772 N N . SER A 1 231 ? 14.974 16.488 -7.674 1.00 93.44 231 SER A N 1
ATOM 1773 C CA . SER A 1 231 ? 16.017 16.364 -6.661 1.00 93.44 231 SER A CA 1
ATOM 1774 C C . SER A 1 231 ? 15.475 15.627 -5.427 1.00 93.44 231 SER A C 1
ATOM 1776 O O . SER A 1 231 ? 14.424 15.973 -4.883 1.00 93.44 231 SER A O 1
ATOM 1778 N N . CYS A 1 232 ? 16.180 14.583 -4.981 1.00 95.19 232 CYS A N 1
ATOM 1779 C CA . CYS A 1 232 ? 15.771 13.770 -3.832 1.00 95.19 232 CYS A CA 1
ATOM 1780 C C . CYS A 1 232 ? 16.814 13.835 -2.712 1.00 95.19 232 CYS A C 1
ATOM 1782 O O . CYS A 1 232 ? 17.985 13.538 -2.944 1.00 95.19 232 CYS A O 1
ATOM 1784 N N . TYR A 1 233 ? 16.365 14.167 -1.502 1.00 96.44 233 TYR A N 1
ATOM 1785 C CA . TYR A 1 233 ? 17.153 14.151 -0.275 1.00 96.44 233 TYR A CA 1
ATOM 1786 C C . TYR A 1 233 ? 16.815 12.900 0.535 1.00 96.44 233 TYR A C 1
ATOM 1788 O O . TYR A 1 233 ? 15.725 12.788 1.103 1.00 96.44 233 TYR A O 1
ATOM 1796 N N . VAL A 1 234 ? 17.732 11.937 0.556 1.00 96.44 234 VAL A N 1
ATOM 1797 C CA . VAL A 1 234 ? 17.518 10.622 1.166 1.00 96.44 234 VAL A CA 1
ATOM 1798 C C . VAL A 1 234 ? 18.185 10.572 2.537 1.00 96.44 234 VAL A C 1
ATOM 1800 O O . VAL A 1 234 ? 19.394 10.760 2.660 1.00 96.44 234 VAL A O 1
ATOM 1803 N N . ILE A 1 235 ? 17.395 10.293 3.568 1.00 95.38 235 ILE A N 1
ATOM 1804 C CA . ILE A 1 235 ? 17.804 10.295 4.970 1.00 95.38 235 ILE A CA 1
ATOM 1805 C C . ILE A 1 235 ? 17.769 8.867 5.505 1.00 95.38 235 ILE A C 1
ATOM 1807 O O . ILE A 1 235 ? 16.749 8.176 5.423 1.00 95.38 235 ILE A O 1
ATOM 1811 N N . LYS A 1 236 ? 18.890 8.452 6.094 1.00 92.38 236 LYS A N 1
ATOM 1812 C CA . LYS A 1 236 ? 19.058 7.159 6.758 1.00 92.38 236 LYS A CA 1
ATOM 1813 C C . LYS A 1 236 ? 19.340 7.359 8.245 1.00 92.38 236 LYS A C 1
ATOM 1815 O O . LYS A 1 236 ? 20.010 8.312 8.643 1.00 92.38 236 LYS A O 1
ATOM 1820 N N . TYR A 1 237 ? 18.859 6.433 9.070 1.00 90.75 237 TYR A N 1
ATOM 1821 C CA . TYR A 1 237 ? 19.201 6.405 10.488 1.00 90.75 237 TYR A CA 1
ATOM 1822 C C . TYR A 1 237 ? 20.656 5.971 10.704 1.00 90.75 237 TYR A C 1
ATOM 1824 O O . TYR A 1 237 ? 21.053 4.873 10.308 1.00 90.75 237 TYR A O 1
ATOM 1832 N N . SER A 1 238 ? 21.450 6.808 11.372 1.00 86.69 238 SER A N 1
ATOM 1833 C CA . SER A 1 238 ? 22.905 6.630 11.479 1.00 86.69 238 SER A CA 1
ATOM 1834 C C . SER A 1 238 ? 23.352 5.412 12.277 1.00 86.69 238 SER A C 1
ATOM 1836 O O . SER A 1 238 ? 24.459 4.915 12.060 1.00 86.69 238 SER A O 1
ATOM 1838 N N . LYS A 1 239 ? 22.506 4.904 13.181 1.00 84.56 239 LYS A N 1
ATOM 1839 C CA . LYS A 1 239 ? 22.810 3.680 13.936 1.00 84.56 239 LYS A CA 1
ATOM 1840 C C . LYS A 1 239 ? 22.429 2.405 13.182 1.00 84.56 239 LYS A C 1
ATOM 1842 O O . LYS A 1 239 ? 22.816 1.321 13.613 1.00 84.56 239 LYS A O 1
ATOM 1847 N N . ASP A 1 240 ? 21.702 2.499 12.065 1.00 81.81 240 ASP A N 1
ATOM 1848 C CA . ASP A 1 240 ? 21.423 1.340 11.216 1.00 81.81 240 ASP A CA 1
ATOM 1849 C C . ASP A 1 240 ? 22.602 1.047 10.279 1.00 81.81 240 ASP A C 1
ATOM 1851 O O . ASP A 1 240 ? 22.635 1.443 9.112 1.00 81.81 240 ASP A O 1
ATOM 1855 N N . VAL A 1 241 ? 23.575 0.313 10.816 1.00 77.56 241 VAL A N 1
ATOM 1856 C CA . VAL A 1 241 ? 24.813 -0.077 10.126 1.00 77.56 241 VAL A CA 1
ATOM 1857 C C . VAL A 1 241 ? 24.774 -1.503 9.566 1.00 77.56 241 VAL A C 1
ATOM 1859 O O . VAL A 1 241 ? 25.818 -2.035 9.202 1.00 77.56 241 VAL A O 1
ATOM 1862 N N . ARG A 1 242 ? 23.591 -2.133 9.468 1.00 71.94 242 ARG A N 1
ATOM 1863 C CA . ARG A 1 242 ? 23.447 -3.547 9.050 1.00 71.94 242 ARG A CA 1
ATOM 1864 C C . ARG A 1 242 ? 24.081 -3.869 7.693 1.00 71.94 242 ARG A C 1
ATOM 1866 O O . ARG A 1 242 ? 24.507 -4.997 7.483 1.00 71.94 242 ARG A O 1
ATOM 1873 N N . TYR A 1 243 ? 24.132 -2.892 6.789 1.00 69.62 243 TYR A N 1
ATOM 1874 C CA . TYR A 1 243 ? 24.696 -3.051 5.444 1.00 69.62 243 TYR A CA 1
ATOM 1875 C C . TYR A 1 243 ? 25.812 -2.041 5.162 1.00 69.62 243 TYR A C 1
ATOM 1877 O O . TYR A 1 243 ? 26.876 -2.403 4.675 1.00 69.62 243 TYR A O 1
ATOM 1885 N N . SER A 1 244 ? 25.575 -0.764 5.470 1.00 74.94 244 SER A N 1
ATOM 1886 C CA . SER A 1 244 ? 26.552 0.322 5.362 1.00 74.94 244 SER A CA 1
ATOM 1887 C C . SER A 1 244 ? 26.013 1.563 6.075 1.00 74.94 244 SER A C 1
ATOM 1889 O O . SER A 1 244 ? 24.803 1.689 6.278 1.00 74.94 244 SER A O 1
ATOM 1891 N N . LYS A 1 245 ? 26.911 2.482 6.449 1.00 70.31 245 LYS A N 1
ATOM 1892 C CA . LYS A 1 245 ? 26.577 3.762 7.089 1.00 70.31 245 LYS A CA 1
ATOM 1893 C C . LYS A 1 245 ? 25.859 4.732 6.141 1.00 70.31 245 LYS A C 1
ATOM 1895 O O . LYS A 1 245 ? 25.022 5.510 6.594 1.00 70.31 245 LYS A O 1
ATOM 1900 N N . GLU A 1 246 ? 26.165 4.661 4.848 1.00 75.75 246 GLU A N 1
ATOM 1901 C CA . GLU A 1 246 ? 25.690 5.605 3.821 1.00 75.75 246 GLU A CA 1
ATOM 1902 C C . GLU A 1 246 ? 24.738 4.958 2.817 1.00 75.75 246 GLU A C 1
ATOM 1904 O O . GLU A 1 246 ? 24.053 5.654 2.081 1.00 75.75 246 GLU A O 1
ATOM 1909 N N . ILE A 1 247 ? 24.653 3.628 2.784 1.00 77.56 247 ILE A N 1
ATOM 1910 C CA . ILE A 1 247 ? 23.808 2.919 1.822 1.00 77.56 247 ILE A CA 1
ATOM 1911 C C . ILE A 1 247 ? 22.573 2.384 2.544 1.00 77.56 247 ILE A C 1
ATOM 1913 O O . ILE A 1 247 ? 22.656 1.666 3.548 1.00 77.56 247 ILE A O 1
ATOM 1917 N N . ILE A 1 248 ? 21.401 2.739 2.029 1.00 78.00 248 ILE A N 1
ATOM 1918 C CA . ILE A 1 248 ? 20.156 2.043 2.331 1.00 78.00 248 ILE A CA 1
ATOM 1919 C C . ILE A 1 248 ? 20.160 0.784 1.473 1.00 78.00 248 ILE A C 1
ATOM 1921 O O . ILE A 1 248 ? 20.320 0.863 0.256 1.00 78.00 248 ILE A O 1
ATOM 1925 N N . SER A 1 249 ? 19.993 -0.375 2.101 1.00 75.38 249 SER A N 1
ATOM 1926 C CA . SER A 1 249 ? 19.941 -1.652 1.398 1.00 75.38 249 SER A CA 1
ATOM 1927 C C . SER A 1 249 ? 18.705 -2.424 1.805 1.00 75.38 249 SER A C 1
ATOM 1929 O O . SER A 1 249 ? 18.300 -2.430 2.969 1.00 75.38 249 SER A O 1
ATOM 1931 N N . THR A 1 250 ? 18.095 -3.073 0.829 1.00 69.19 250 THR A N 1
ATOM 1932 C CA . THR A 1 250 ? 16.946 -3.949 1.027 1.00 69.19 250 THR A CA 1
ATOM 1933 C C . THR A 1 250 ? 17.395 -5.405 1.117 1.00 69.19 250 THR A C 1
ATOM 1935 O O . THR A 1 250 ? 18.500 -5.768 0.714 1.00 69.19 250 THR A O 1
ATOM 1938 N N . HIS A 1 251 ? 16.515 -6.276 1.615 1.00 63.97 251 HIS A N 1
ATOM 1939 C CA . HIS A 1 251 ? 16.787 -7.717 1.663 1.00 63.97 251 HIS A CA 1
ATOM 1940 C C . HIS A 1 251 ? 16.992 -8.349 0.275 1.00 63.97 251 HIS A C 1
ATOM 1942 O O . HIS A 1 251 ? 17.584 -9.419 0.188 1.00 63.97 251 HIS A O 1
ATOM 1948 N N . ASP A 1 252 ? 16.553 -7.688 -0.800 1.00 59.66 252 ASP A N 1
ATOM 1949 C CA . ASP A 1 252 ? 16.780 -8.099 -2.187 1.00 59.66 252 ASP A CA 1
ATOM 1950 C C . ASP A 1 252 ? 18.011 -7.454 -2.840 1.00 59.66 252 ASP A C 1
ATOM 1952 O O . ASP A 1 252 ? 18.067 -7.328 -4.059 1.00 59.66 252 ASP A O 1
ATOM 1956 N N . GLN A 1 253 ? 18.993 -7.046 -2.029 1.00 65.62 253 GLN A N 1
ATOM 1957 C CA . GLN A 1 253 ? 20.297 -6.529 -2.465 1.00 65.62 253 GLN A CA 1
ATOM 1958 C C . GLN A 1 253 ? 20.244 -5.257 -3.327 1.00 65.62 253 GLN A C 1
ATOM 1960 O O . GLN A 1 253 ? 21.241 -4.885 -3.944 1.00 65.62 253 GLN A O 1
ATOM 1965 N N . ARG A 1 254 ? 19.118 -4.534 -3.339 1.00 69.25 254 ARG A N 1
ATOM 1966 C CA . ARG A 1 254 ? 19.074 -3.191 -3.927 1.00 69.25 254 ARG A CA 1
ATOM 1967 C C . ARG A 1 254 ? 19.730 -2.206 -2.986 1.00 69.25 254 ARG A C 1
ATOM 1969 O O . ARG A 1 254 ? 19.628 -2.331 -1.764 1.00 69.25 254 ARG A O 1
ATOM 1976 N N . THR A 1 255 ? 20.360 -1.200 -3.569 1.00 79.25 255 THR A N 1
ATOM 1977 C CA . THR A 1 255 ? 21.050 -0.144 -2.845 1.00 79.25 255 THR A CA 1
ATOM 1978 C C . THR A 1 255 ? 20.538 1.220 -3.287 1.00 79.25 255 THR A C 1
ATOM 1980 O O . THR A 1 255 ? 20.231 1.448 -4.456 1.00 79.25 255 THR A O 1
ATOM 1983 N N . LEU A 1 256 ? 20.423 2.130 -2.328 1.00 82.88 256 LEU A N 1
ATOM 1984 C CA . LEU A 1 256 ? 20.186 3.550 -2.549 1.00 82.88 256 LEU A CA 1
ATOM 1985 C C . LEU A 1 256 ? 21.152 4.308 -1.646 1.00 82.88 256 LEU A C 1
ATOM 1987 O O . LEU A 1 256 ? 21.154 4.101 -0.431 1.00 82.88 256 LEU A O 1
ATOM 1991 N N . THR A 1 257 ? 21.981 5.166 -2.228 1.00 83.75 257 THR A N 1
ATOM 1992 C CA . THR A 1 257 ? 22.888 6.013 -1.453 1.00 83.75 257 THR A CA 1
ATOM 1993 C C . THR A 1 257 ? 22.070 7.062 -0.710 1.00 83.75 257 THR A C 1
ATOM 1995 O O . THR A 1 257 ? 21.320 7.824 -1.319 1.00 83.75 257 THR A O 1
ATOM 1998 N N . ALA A 1 258 ? 22.189 7.081 0.613 1.00 86.19 258 ALA A N 1
ATOM 1999 C CA . ALA A 1 258 ? 21.617 8.126 1.438 1.00 86.19 258 ALA A CA 1
ATOM 2000 C C . ALA A 1 258 ? 22.398 9.423 1.217 1.00 86.19 258 ALA A C 1
ATOM 2002 O O . ALA A 1 258 ? 23.627 9.426 1.224 1.00 86.19 258 ALA A O 1
ATOM 2003 N N . THR A 1 259 ? 21.682 10.532 1.065 1.00 90.00 259 THR A N 1
ATOM 2004 C CA . THR A 1 259 ? 22.282 11.868 1.045 1.00 90.00 259 THR A CA 1
ATOM 2005 C C . THR A 1 259 ? 22.881 12.204 2.406 1.00 90.00 259 THR A C 1
ATOM 2007 O O . THR A 1 259 ? 23.910 12.868 2.487 1.00 90.00 259 THR A O 1
ATOM 2010 N N . VAL A 1 260 ? 22.241 11.739 3.485 1.00 92.62 260 VAL A N 1
ATOM 2011 C CA . VAL A 1 260 ? 22.719 11.950 4.849 1.00 92.62 260 VAL A CA 1
ATOM 2012 C C . VAL A 1 260 ? 22.345 10.785 5.764 1.00 92.62 260 VAL A C 1
ATOM 2014 O O . VAL A 1 260 ? 21.315 10.126 5.596 1.00 92.62 260 VAL A O 1
ATOM 2017 N N . SER A 1 261 ? 23.189 10.554 6.766 1.00 92.12 261 SER A N 1
ATOM 2018 C CA . SER A 1 261 ? 23.003 9.543 7.801 1.00 92.12 261 SER A CA 1
ATOM 2019 C C . SER A 1 261 ? 23.062 10.221 9.171 1.00 92.12 261 SER A C 1
ATOM 2021 O O . SER A 1 261 ? 24.137 10.639 9.605 1.00 92.12 261 SER A O 1
ATOM 2023 N N . VAL A 1 262 ? 21.911 10.376 9.835 1.00 92.88 262 VAL A N 1
ATOM 2024 C CA . VAL A 1 262 ? 21.761 11.164 11.080 1.00 92.88 262 VAL A CA 1
ATOM 2025 C C . VAL A 1 262 ? 21.040 10.387 12.173 1.00 92.88 262 VAL A C 1
ATOM 2027 O O . VAL A 1 262 ? 20.351 9.402 11.896 1.00 92.88 262 VAL A O 1
ATOM 2030 N N . SER A 1 263 ? 21.209 10.810 13.429 1.00 90.56 263 SER A N 1
ATOM 2031 C CA . SER A 1 263 ? 20.499 10.196 14.563 1.00 90.56 263 SER A CA 1
ATOM 2032 C C . SER A 1 263 ? 19.200 10.924 14.914 1.00 90.56 263 SER A C 1
ATOM 2034 O O . SER A 1 263 ? 18.279 10.315 15.457 1.00 90.56 263 SER A O 1
ATOM 2036 N N . LYS A 1 264 ? 19.123 12.211 14.564 1.00 93.31 264 LYS A N 1
ATOM 2037 C CA . LYS A 1 264 ? 17.945 13.076 14.679 1.00 93.31 264 LYS A CA 1
ATOM 2038 C C . LYS A 1 264 ? 17.804 13.901 13.409 1.00 93.31 264 LYS A C 1
ATOM 2040 O O . LYS A 1 264 ? 18.806 14.312 12.827 1.00 93.31 264 LYS A O 1
ATOM 2045 N N . LEU A 1 265 ? 16.578 14.180 12.989 1.00 94.38 265 LEU A N 1
ATOM 2046 C CA . LEU A 1 265 ? 16.331 14.947 11.764 1.00 94.38 265 LEU A CA 1
ATOM 2047 C C . LEU A 1 265 ? 16.691 16.427 11.931 1.00 94.38 265 LEU A C 1
ATOM 2049 O O . LEU A 1 265 ? 17.083 17.079 10.966 1.00 94.38 265 LEU A O 1
ATOM 2053 N N . SER A 1 266 ? 16.653 16.945 13.158 1.00 91.38 266 SER A N 1
ATOM 2054 C CA . SER A 1 266 ? 17.089 18.298 13.501 1.00 91.38 266 SER A CA 1
ATOM 2055 C C . SER A 1 266 ? 18.569 18.562 13.189 1.00 91.38 266 SER A C 1
ATOM 2057 O O . SER A 1 266 ? 18.952 19.714 13.017 1.00 91.38 266 SER A O 1
ATOM 2059 N N . GLU A 1 267 ? 19.404 17.518 13.106 1.00 92.25 267 GLU A N 1
ATOM 2060 C CA . GLU A 1 267 ? 20.841 17.622 12.783 1.00 92.25 267 GLU A CA 1
ATOM 2061 C C . GLU A 1 267 ? 21.091 18.032 11.320 1.00 92.25 267 GLU A C 1
ATOM 2063 O O . GLU A 1 267 ? 22.170 18.517 10.992 1.00 92.25 267 GLU A O 1
ATOM 2068 N N . ILE A 1 268 ? 20.100 17.859 10.439 1.00 92.00 268 ILE A N 1
ATOM 2069 C CA . ILE A 1 268 ? 20.224 18.092 8.990 1.00 92.00 268 ILE A CA 1
ATOM 2070 C C . ILE A 1 268 ? 20.331 19.592 8.653 1.00 92.00 268 ILE A C 1
ATOM 2072 O O . ILE A 1 268 ? 20.857 19.969 7.602 1.00 92.00 268 ILE A O 1
ATOM 2076 N N . GLY A 1 269 ? 19.820 20.469 9.521 1.00 90.50 269 GLY A N 1
ATOM 2077 C CA . GLY A 1 269 ? 19.702 21.897 9.229 1.00 90.50 269 GLY A CA 1
ATOM 2078 C C . GLY A 1 269 ? 18.772 22.160 8.038 1.00 90.50 269 GLY A C 1
ATOM 2079 O O . GLY A 1 269 ? 17.693 21.576 7.944 1.00 90.50 269 GLY A O 1
ATOM 2080 N N . ASN A 1 270 ? 19.188 23.037 7.120 1.00 90.50 270 ASN A N 1
ATOM 2081 C CA . ASN A 1 270 ? 18.369 23.491 5.985 1.00 90.50 270 ASN A CA 1
ATOM 2082 C C . ASN A 1 270 ? 18.716 22.822 4.641 1.00 90.50 270 ASN A C 1
ATOM 2084 O O . ASN A 1 270 ? 18.128 23.181 3.626 1.00 90.50 270 ASN A O 1
ATOM 2088 N N . ALA A 1 271 ? 19.636 21.850 4.605 1.00 89.88 271 ALA A N 1
ATOM 2089 C CA . ALA A 1 271 ? 20.094 21.228 3.352 1.00 89.88 271 ALA A CA 1
ATOM 2090 C C . ALA A 1 271 ? 18.958 20.557 2.548 1.00 89.88 271 ALA A C 1
ATOM 2092 O O . ALA A 1 271 ? 18.960 20.528 1.318 1.00 89.88 271 ALA A O 1
ATOM 2093 N N . TRP A 1 272 ? 17.935 20.056 3.242 1.00 93.31 272 TRP A N 1
ATOM 2094 C CA . TRP A 1 272 ? 16.759 19.449 2.620 1.00 93.31 272 TRP A CA 1
ATOM 2095 C C . TRP A 1 272 ? 15.892 20.469 1.851 1.00 93.31 272 TRP A C 1
ATOM 2097 O O . TRP A 1 272 ? 15.149 20.079 0.953 1.00 93.31 272 TRP A O 1
ATOM 2107 N N . CYS A 1 273 ? 15.984 21.772 2.150 1.00 92.06 273 CYS A N 1
ATOM 2108 C CA . CYS A 1 273 ? 15.159 22.812 1.523 1.00 92.06 273 CYS A CA 1
ATOM 2109 C C . CYS A 1 273 ? 15.415 22.964 0.018 1.00 92.06 273 CYS A C 1
ATOM 2111 O O . CYS A 1 273 ? 14.514 23.382 -0.711 1.00 92.06 273 CYS A O 1
ATOM 2113 N N . GLU A 1 274 ? 16.611 22.611 -0.451 1.00 92.06 274 GLU A N 1
ATOM 2114 C CA . GLU A 1 274 ? 17.005 22.690 -1.864 1.00 92.06 274 GLU A CA 1
ATOM 2115 C C . GLU A 1 274 ? 16.427 21.548 -2.709 1.00 92.06 274 GLU A C 1
ATOM 2117 O O . GLU A 1 274 ? 16.473 21.609 -3.932 1.00 92.06 274 GLU A O 1
ATOM 2122 N N . HIS A 1 275 ? 15.852 20.525 -2.068 1.00 94.94 275 HIS A N 1
ATOM 2123 C CA . HIS A 1 275 ? 15.396 19.312 -2.736 1.00 94.94 275 HIS A CA 1
ATOM 2124 C C . HIS A 1 275 ? 13.873 19.292 -2.906 1.00 94.94 275 HIS A C 1
ATOM 2126 O O . HIS A 1 275 ? 13.143 19.835 -2.075 1.00 94.94 275 HIS A O 1
ATOM 2132 N N . ASP A 1 276 ? 13.366 18.659 -3.961 1.00 92.88 276 ASP A N 1
ATOM 2133 C CA . ASP A 1 276 ? 11.926 18.537 -4.239 1.00 92.88 276 ASP A CA 1
ATOM 2134 C C . ASP A 1 276 ? 11.269 17.455 -3.372 1.00 92.88 276 ASP A C 1
ATOM 2136 O O . ASP A 1 276 ? 10.139 17.604 -2.883 1.00 92.88 276 ASP A O 1
ATOM 2140 N N . VAL A 1 277 ? 11.998 16.353 -3.179 1.00 96.12 277 VAL A N 1
ATOM 2141 C CA . VAL A 1 277 ? 11.527 15.138 -2.515 1.00 96.12 277 VAL A CA 1
ATOM 2142 C C . VAL A 1 277 ? 12.419 14.811 -1.330 1.00 96.12 277 VAL A C 1
ATOM 2144 O O . VAL A 1 277 ? 13.635 14.734 -1.466 1.00 96.12 277 VAL A O 1
ATOM 2147 N N . ILE A 1 278 ? 11.815 14.558 -0.174 1.00 97.88 278 ILE A N 1
ATOM 2148 C CA . ILE A 1 278 ? 12.510 14.144 1.045 1.00 97.88 278 ILE A CA 1
ATOM 2149 C C . ILE A 1 278 ? 12.104 12.711 1.362 1.00 97.88 278 ILE A C 1
ATOM 2151 O O . ILE A 1 278 ? 10.918 12.434 1.536 1.00 97.88 278 ILE A O 1
ATOM 2155 N N . ALA A 1 279 ? 13.062 11.796 1.441 1.00 97.75 279 ALA A N 1
ATOM 2156 C CA . ALA A 1 279 ? 12.808 10.394 1.749 1.00 97.75 279 ALA A CA 1
ATOM 2157 C C . ALA A 1 279 ? 13.460 10.012 3.079 1.00 97.75 279 ALA A C 1
ATOM 2159 O O . ALA A 1 279 ? 14.648 10.251 3.263 1.00 97.75 279 ALA A O 1
ATOM 2160 N N . VAL A 1 280 ? 12.699 9.409 3.992 1.00 97.44 280 VAL A N 1
ATOM 2161 C CA . VAL A 1 280 ? 13.177 8.982 5.315 1.00 97.44 280 VAL A CA 1
ATOM 2162 C C . VAL A 1 280 ? 12.971 7.478 5.472 1.00 97.44 280 VAL A C 1
ATOM 2164 O O . VAL A 1 280 ? 11.832 7.006 5.557 1.00 97.44 280 VAL A O 1
ATOM 2167 N N . ASP A 1 281 ? 14.068 6.723 5.522 1.00 95.62 281 ASP A N 1
ATOM 2168 C CA . ASP A 1 281 ? 14.039 5.289 5.825 1.00 95.62 281 ASP A CA 1
ATOM 2169 C C . ASP A 1 281 ? 14.179 5.041 7.331 1.00 95.62 281 ASP A C 1
ATOM 2171 O O . ASP A 1 281 ? 14.942 5.714 8.024 1.00 95.62 281 ASP A O 1
ATOM 2175 N N . GLY A 1 282 ? 13.423 4.070 7.847 1.00 93.25 282 GLY A N 1
ATOM 2176 C CA . GLY A 1 282 ? 13.394 3.766 9.277 1.00 93.25 282 GLY A CA 1
ATOM 2177 C C . GLY A 1 282 ? 12.795 4.885 10.133 1.00 93.25 282 GLY A C 1
ATOM 2178 O O . GLY A 1 282 ? 13.306 5.157 11.217 1.00 93.25 282 GLY A O 1
ATOM 2179 N N . GLY A 1 283 ? 11.710 5.517 9.672 1.00 95.50 283 GLY A N 1
ATOM 2180 C CA . GLY A 1 283 ? 11.070 6.663 10.331 1.00 95.50 283 GLY A CA 1
ATOM 2181 C C . GLY A 1 283 ? 10.811 6.486 11.835 1.00 95.50 283 GLY A C 1
ATOM 2182 O O . GLY A 1 283 ? 10.854 7.460 12.577 1.00 95.50 283 GLY A O 1
ATOM 2183 N N . GLN A 1 284 ? 10.591 5.250 12.299 1.00 94.50 284 GLN A N 1
ATOM 2184 C CA . GLN A 1 284 ? 10.334 4.936 13.708 1.00 94.50 284 GLN A CA 1
ATOM 2185 C C . GLN A 1 284 ? 11.505 5.236 14.654 1.00 94.50 284 GLN A C 1
ATOM 2187 O O . GLN A 1 284 ? 11.307 5.257 15.863 1.00 94.50 284 GLN A O 1
ATOM 2192 N N . PHE A 1 285 ? 12.716 5.425 14.123 1.00 93.94 285 PHE A N 1
ATOM 2193 C CA . PHE A 1 285 ? 13.913 5.715 14.915 1.00 93.94 285 PHE A CA 1
ATOM 2194 C C . PHE A 1 285 ? 14.141 7.217 15.149 1.00 93.94 285 PHE A C 1
ATOM 2196 O O . PHE A 1 285 ? 15.075 7.587 15.864 1.00 93.94 285 PHE A O 1
ATOM 2203 N N . PHE A 1 286 ? 13.318 8.080 14.545 1.00 95.12 286 PHE A N 1
ATOM 2204 C CA . PHE A 1 286 ? 13.457 9.532 14.614 1.00 95.12 286 PHE A CA 1
ATOM 2205 C C . PHE A 1 286 ? 12.360 10.143 15.500 1.00 95.12 286 PHE A C 1
ATOM 2207 O O . PHE A 1 286 ? 11.219 10.265 15.050 1.00 95.12 286 PHE A O 1
ATOM 2214 N N . PRO A 1 287 ? 12.675 10.582 16.732 1.00 92.25 287 PRO A N 1
ATOM 2215 C CA . PRO A 1 287 ? 11.674 11.151 17.642 1.00 92.25 287 PRO A CA 1
ATOM 2216 C C . PRO A 1 287 ? 11.100 12.492 17.152 1.00 92.25 287 PRO A C 1
ATOM 2218 O O . PRO A 1 287 ? 10.039 12.931 17.582 1.00 92.25 287 PRO A O 1
ATOM 2221 N N . ASP A 1 288 ? 11.796 13.166 16.236 1.00 95.12 288 ASP A N 1
ATOM 2222 C CA . ASP A 1 288 ? 11.416 14.442 15.630 1.00 95.12 288 ASP A CA 1
ATOM 2223 C C . ASP A 1 288 ? 10.753 14.295 14.243 1.00 95.12 288 ASP A C 1
ATOM 2225 O O . ASP A 1 288 ? 10.512 15.295 13.558 1.00 95.12 288 ASP A O 1
ATOM 2229 N N . ILE A 1 289 ? 10.389 13.067 13.838 1.00 96.88 289 ILE A N 1
ATOM 2230 C CA . ILE A 1 289 ? 9.801 12.758 12.520 1.00 96.88 289 ILE A CA 1
ATOM 2231 C C . ILE A 1 289 ? 8.537 13.562 12.215 1.00 96.88 289 ILE A C 1
ATOM 2233 O O . ILE A 1 289 ? 8.415 14.122 11.127 1.00 96.88 289 ILE A O 1
ATOM 2237 N N . LEU A 1 290 ? 7.610 13.690 13.168 1.00 95.06 290 LEU A N 1
ATOM 2238 C CA . LEU A 1 290 ? 6.362 14.425 12.948 1.00 95.06 290 LEU A CA 1
ATOM 2239 C C . LEU A 1 290 ? 6.625 15.898 12.625 1.00 95.06 290 LEU A C 1
ATOM 2241 O O . LEU A 1 290 ? 6.044 16.441 11.679 1.00 95.06 290 LEU A O 1
ATOM 2245 N N . GLN A 1 291 ? 7.482 16.537 13.424 1.00 94.69 291 GLN A N 1
ATOM 2246 C CA . GLN A 1 291 ? 7.807 17.951 13.278 1.00 94.69 291 GLN A CA 1
ATOM 2247 C C . GLN A 1 291 ? 8.519 18.191 11.946 1.00 94.69 291 GLN A C 1
ATOM 2249 O O . GLN A 1 291 ? 8.103 19.063 11.182 1.00 94.69 291 GLN A O 1
ATOM 2254 N N . PHE A 1 292 ? 9.534 17.380 11.643 1.00 96.69 292 PHE A N 1
ATOM 2255 C CA . PHE A 1 292 ? 10.303 17.485 10.409 1.00 96.69 292 PHE A CA 1
ATOM 2256 C C . PHE A 1 292 ? 9.434 17.259 9.164 1.00 96.69 292 PHE A C 1
ATOM 2258 O O . PHE A 1 292 ? 9.405 18.105 8.270 1.00 96.69 292 PHE A O 1
ATOM 2265 N N . CYS A 1 293 ? 8.667 16.166 9.115 1.00 96.81 293 CYS A N 1
ATOM 2266 C CA . CYS A 1 293 ? 7.826 15.853 7.960 1.00 96.81 293 CYS A CA 1
ATOM 2267 C C . CYS A 1 293 ? 6.730 16.901 7.746 1.00 96.81 293 CYS A C 1
ATOM 2269 O O . CYS A 1 293 ? 6.467 17.290 6.607 1.00 96.81 293 CYS A O 1
ATOM 2271 N N . SER A 1 294 ? 6.113 17.395 8.824 1.00 94.19 294 SER A N 1
ATOM 2272 C CA . SER A 1 294 ? 5.105 18.456 8.728 1.00 94.19 294 SER A CA 1
ATOM 2273 C C . SER A 1 294 ? 5.713 19.761 8.226 1.00 94.19 294 SER A C 1
ATOM 2275 O O . SER A 1 294 ? 5.126 20.401 7.358 1.00 94.19 294 SER A O 1
ATOM 2277 N N . MET A 1 295 ? 6.897 20.136 8.719 1.00 94.06 295 MET A N 1
ATOM 2278 C CA . MET A 1 295 ? 7.637 21.309 8.248 1.00 94.06 295 MET A CA 1
ATOM 2279 C C . MET A 1 295 ? 7.966 21.198 6.755 1.00 94.06 295 MET A C 1
ATOM 2281 O O . MET A 1 295 ? 7.643 22.110 5.994 1.00 94.06 295 MET A O 1
ATOM 2285 N N . ALA A 1 296 ? 8.531 20.071 6.318 1.00 95.25 296 ALA A N 1
ATOM 2286 C CA . ALA A 1 296 ? 8.893 19.858 4.921 1.00 95.25 296 ALA A CA 1
ATOM 2287 C C . ALA A 1 296 ? 7.666 19.853 3.992 1.00 95.25 296 ALA A C 1
ATOM 2289 O O . ALA A 1 296 ? 7.661 20.534 2.966 1.00 95.25 296 ALA A O 1
ATOM 2290 N N . ALA A 1 297 ? 6.580 19.174 4.371 1.00 94.75 297 ALA A N 1
ATOM 2291 C CA . ALA A 1 297 ? 5.346 19.183 3.585 1.00 94.75 297 ALA A CA 1
ATOM 2292 C C . ALA A 1 297 ? 4.690 20.576 3.542 1.00 94.75 297 ALA A C 1
ATOM 2294 O O . ALA A 1 297 ? 4.211 21.015 2.495 1.00 94.75 297 ALA A O 1
ATOM 2295 N N . ASN A 1 298 ? 4.714 21.321 4.649 1.00 91.81 298 ASN A N 1
ATOM 2296 C CA . ASN A 1 298 ? 4.225 22.700 4.681 1.00 91.81 298 ASN A CA 1
ATOM 2297 C C . ASN A 1 298 ? 5.073 23.639 3.804 1.00 91.81 298 ASN A C 1
ATOM 2299 O O . ASN A 1 298 ? 4.530 24.591 3.250 1.00 91.81 298 ASN A O 1
ATOM 2303 N N . ALA A 1 299 ? 6.361 23.335 3.621 1.00 91.31 299 ALA A N 1
ATOM 2304 C CA . ALA A 1 299 ? 7.262 24.019 2.693 1.00 91.31 299 ALA A CA 1
ATOM 2305 C C . ALA A 1 299 ? 7.088 23.586 1.219 1.00 91.31 299 ALA A C 1
ATOM 2307 O O . ALA A 1 299 ? 7.900 23.950 0.372 1.00 91.31 299 ALA A O 1
ATOM 2308 N N . GLY A 1 300 ? 6.050 22.806 0.893 1.00 91.44 300 GLY A N 1
ATOM 2309 C CA . GLY A 1 300 ? 5.763 22.388 -0.482 1.00 91.44 300 GLY A CA 1
ATOM 2310 C C . GLY A 1 300 ? 6.464 21.101 -0.919 1.00 91.44 300 GLY A C 1
ATOM 2311 O O . GLY A 1 300 ? 6.345 20.719 -2.079 1.00 91.44 300 GLY A O 1
ATOM 2312 N N . LYS A 1 301 ? 7.191 20.419 -0.024 1.00 93.69 301 LYS A N 1
ATOM 2313 C CA . LYS A 1 301 ? 7.973 19.228 -0.385 1.00 93.69 301 LYS A CA 1
ATOM 2314 C C . LYS A 1 301 ? 7.125 17.961 -0.407 1.00 93.69 301 LYS A C 1
ATOM 2316 O O . LYS A 1 301 ? 6.161 17.817 0.352 1.00 93.69 301 LYS A O 1
ATOM 2321 N N . LYS A 1 302 ? 7.521 17.001 -1.242 1.00 95.56 302 LYS A N 1
ATOM 2322 C CA . LYS A 1 302 ? 7.002 15.629 -1.183 1.00 95.56 302 LYS A CA 1
ATOM 2323 C C . LYS A 1 302 ? 7.833 14.835 -0.184 1.00 95.56 302 LYS A C 1
ATOM 2325 O O . LYS A 1 302 ? 9.012 14.598 -0.414 1.00 95.56 302 LYS A O 1
ATOM 2330 N N . VAL A 1 303 ? 7.223 14.423 0.915 1.00 97.88 303 VAL A N 1
ATOM 2331 C CA . VAL A 1 303 ? 7.878 13.681 1.992 1.00 97.88 303 VAL A CA 1
ATOM 2332 C C . VAL A 1 303 ? 7.439 12.225 1.926 1.00 97.88 303 VAL A C 1
ATOM 2334 O O . VAL A 1 303 ? 6.246 11.942 1.936 1.00 97.88 303 VAL A O 1
ATOM 2337 N N . ILE A 1 304 ? 8.388 11.300 1.855 1.00 98.06 304 ILE A N 1
ATOM 2338 C CA . ILE A 1 304 ? 8.140 9.860 1.764 1.00 98.06 304 ILE A CA 1
ATOM 2339 C C . ILE A 1 304 ? 8.804 9.202 2.963 1.00 98.06 304 ILE A C 1
ATOM 2341 O O . ILE A 1 304 ? 10.015 9.304 3.129 1.00 98.06 304 ILE A O 1
ATOM 2345 N N . VAL A 1 305 ? 8.028 8.528 3.802 1.00 98.31 305 VAL A N 1
ATOM 2346 C CA . VAL A 1 305 ? 8.541 7.903 5.025 1.00 98.31 305 VAL A CA 1
ATOM 2347 C C . VAL A 1 305 ? 8.240 6.418 4.982 1.00 98.31 305 VAL A C 1
ATOM 2349 O O . VAL A 1 305 ? 7.086 6.035 4.800 1.00 98.31 305 VAL A O 1
ATOM 2352 N N . SER A 1 306 ? 9.250 5.577 5.189 1.00 97.62 306 SER A N 1
ATOM 2353 C CA . SER A 1 306 ? 9.031 4.159 5.480 1.00 97.62 306 SER A CA 1
ATOM 2354 C C . SER A 1 306 ? 9.327 3.863 6.940 1.00 97.62 306 SER A C 1
ATOM 2356 O O . SER A 1 306 ? 10.406 4.203 7.428 1.00 97.62 306 SER A O 1
ATOM 2358 N N . ALA A 1 307 ? 8.397 3.206 7.631 1.00 96.81 307 ALA A N 1
ATOM 2359 C CA . ALA A 1 307 ? 8.533 2.933 9.057 1.00 96.81 307 ALA A CA 1
ATOM 2360 C C . ALA A 1 307 ? 7.852 1.631 9.490 1.00 96.81 307 ALA A C 1
ATOM 2362 O O . ALA A 1 307 ? 6.963 1.120 8.817 1.00 96.81 307 ALA A O 1
ATOM 2363 N N . LEU A 1 308 ? 8.259 1.072 10.625 1.00 95.44 308 LEU A N 1
ATOM 2364 C CA . LEU A 1 308 ? 7.457 0.048 11.301 1.00 95.44 308 LEU A CA 1
ATOM 2365 C C . LEU A 1 308 ? 6.206 0.698 11.915 1.00 95.44 308 LEU A C 1
ATOM 2367 O O . LEU A 1 308 ? 6.282 1.818 12.417 1.00 95.44 308 LEU A O 1
ATOM 2371 N N . ASP A 1 309 ? 5.066 0.010 11.877 1.00 93.56 309 ASP A N 1
ATOM 2372 C CA . ASP A 1 309 ? 3.844 0.437 12.574 1.00 93.56 309 ASP A CA 1
ATOM 2373 C C . ASP A 1 309 ? 3.833 0.003 14.041 1.00 93.56 309 ASP A C 1
ATOM 2375 O O . ASP A 1 309 ? 3.440 0.794 14.897 1.00 93.56 309 ASP A O 1
ATOM 2379 N N . GLY A 1 310 ? 4.305 -1.209 14.340 1.00 93.38 310 GLY A N 1
ATOM 2380 C CA . GLY A 1 310 ? 4.457 -1.717 15.703 1.00 93.38 310 GLY A CA 1
ATOM 2381 C C . GLY A 1 310 ? 5.766 -2.467 15.933 1.00 93.38 310 GLY A C 1
ATOM 2382 O O . GLY A 1 310 ? 6.426 -2.922 14.992 1.00 93.38 310 GLY A O 1
ATOM 2383 N N . ASP A 1 311 ? 6.154 -2.571 17.200 1.00 92.44 311 ASP A N 1
ATOM 2384 C CA . ASP A 1 311 ? 7.323 -3.335 17.632 1.00 92.44 311 ASP A CA 1
ATOM 2385 C C . ASP A 1 311 ? 7.023 -4.841 17.781 1.00 92.44 311 ASP A C 1
ATOM 2387 O O . ASP A 1 311 ? 5.963 -5.338 17.400 1.00 92.44 311 ASP A O 1
ATOM 2391 N N . TYR A 1 312 ? 7.980 -5.600 18.327 1.00 89.62 312 TYR A N 1
ATOM 2392 C CA . TYR A 1 312 ? 7.851 -7.052 18.497 1.00 89.62 312 TYR A CA 1
ATOM 2393 C C . TYR A 1 312 ? 6.791 -7.483 19.523 1.00 89.62 312 TYR A C 1
ATOM 2395 O O . TYR A 1 312 ? 6.450 -8.664 19.576 1.00 89.62 312 TYR A O 1
ATOM 2403 N N . ARG A 1 313 ? 6.314 -6.549 20.357 1.00 89.75 313 ARG A N 1
ATOM 2404 C CA . ARG A 1 313 ? 5.198 -6.739 21.293 1.00 89.75 313 ARG A CA 1
ATOM 2405 C C . ARG A 1 313 ? 3.879 -6.266 20.688 1.00 89.75 313 ARG A C 1
ATOM 2407 O O . ARG A 1 313 ? 2.851 -6.369 21.351 1.00 89.75 313 ARG A O 1
ATOM 2414 N N . ASN A 1 314 ? 3.899 -5.817 19.431 1.00 91.06 314 ASN A N 1
ATOM 2415 C CA . ASN A 1 314 ? 2.7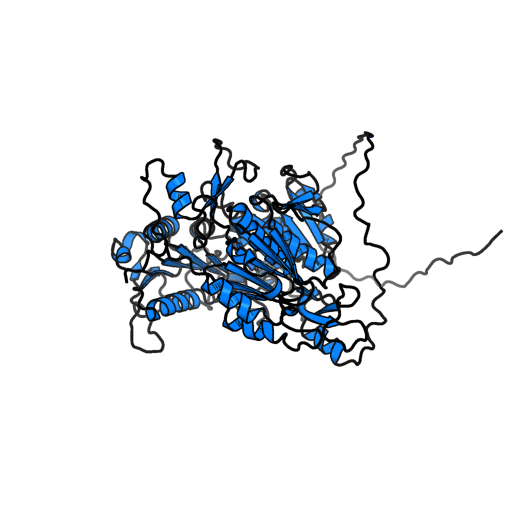81 -5.196 18.734 1.00 91.06 314 ASN A CA 1
ATOM 2416 C C . ASN A 1 314 ? 2.354 -3.851 19.356 1.00 91.06 314 ASN A C 1
ATOM 2418 O O . ASN A 1 314 ? 1.226 -3.407 19.146 1.00 91.06 314 ASN A O 1
ATOM 2422 N N . GLU A 1 315 ? 3.253 -3.184 20.090 1.00 92.81 315 GLU A N 1
ATOM 2423 C CA . GLU A 1 315 ? 3.024 -1.823 20.581 1.00 92.81 315 GLU A CA 1
ATOM 2424 C C . GLU A 1 315 ? 3.397 -0.804 19.497 1.00 92.81 315 GLU A C 1
ATOM 2426 O O . GLU A 1 315 ? 4.449 -0.946 18.859 1.00 92.81 315 GLU A O 1
ATOM 2431 N N . PRO A 1 316 ? 2.580 0.240 19.272 1.00 94.19 316 PRO A N 1
ATOM 2432 C CA . PRO A 1 316 ? 2.846 1.218 18.231 1.00 94.19 316 PRO A CA 1
ATOM 2433 C C . PRO A 1 316 ? 4.105 2.041 18.525 1.00 94.19 316 PRO A C 1
ATOM 2435 O O . PRO A 1 316 ? 4.422 2.373 19.675 1.00 94.19 316 PRO A O 1
ATOM 2438 N N . PHE A 1 317 ? 4.803 2.438 17.462 1.00 94.00 317 PHE A N 1
ATOM 2439 C CA . PHE A 1 317 ? 5.800 3.504 17.551 1.00 94.00 317 PHE A CA 1
ATOM 2440 C C . PHE A 1 317 ? 5.075 4.849 17.646 1.00 94.00 317 PHE A C 1
ATOM 2442 O O . PHE A 1 317 ? 4.384 5.253 16.711 1.00 94.00 317 PHE A O 1
ATOM 2449 N N . GLU A 1 318 ? 5.210 5.531 18.786 1.00 91.75 318 GLU A N 1
ATOM 2450 C CA . GLU A 1 318 ? 4.392 6.699 19.138 1.00 91.75 318 GLU A CA 1
ATOM 2451 C C . GLU A 1 318 ? 4.476 7.818 18.089 1.00 91.75 318 GLU A C 1
ATOM 2453 O O . GLU A 1 318 ? 3.452 8.356 17.665 1.00 91.75 318 GLU A O 1
ATOM 2458 N N . ASP A 1 319 ? 5.677 8.128 17.603 1.00 93.62 319 ASP A N 1
ATOM 2459 C CA . ASP A 1 319 ? 5.866 9.209 16.634 1.00 93.62 319 ASP A CA 1
ATOM 2460 C C . ASP A 1 319 ? 5.329 8.857 15.241 1.00 93.62 319 ASP A C 1
ATOM 2462 O O . ASP A 1 319 ? 4.813 9.725 14.534 1.00 93.62 319 ASP A O 1
ATOM 2466 N N . ILE A 1 320 ? 5.338 7.571 14.876 1.00 95.69 320 ILE A N 1
ATOM 2467 C CA . ILE A 1 320 ? 4.687 7.082 13.653 1.00 95.69 320 ILE A CA 1
ATOM 2468 C C . ILE A 1 320 ? 3.169 7.143 13.793 1.00 95.69 320 ILE A C 1
ATOM 2470 O O . ILE A 1 320 ? 2.490 7.607 12.877 1.00 95.69 320 ILE A O 1
ATOM 2474 N N . ALA A 1 321 ? 2.627 6.757 14.949 1.00 94.00 321 ALA A N 1
ATOM 2475 C CA . ALA A 1 321 ? 1.201 6.884 15.225 1.00 94.00 321 ALA A CA 1
ATOM 2476 C C . ALA A 1 321 ? 0.724 8.344 15.145 1.00 94.00 321 ALA A C 1
ATOM 2478 O O . ALA A 1 321 ? -0.348 8.606 14.600 1.00 94.00 321 ALA A O 1
ATOM 2479 N N . LYS A 1 322 ? 1.531 9.306 15.612 1.00 93.44 322 LYS A N 1
ATOM 2480 C CA . LYS A 1 322 ? 1.241 10.743 15.461 1.00 93.44 322 LYS A CA 1
ATOM 2481 C C . LYS A 1 322 ? 1.404 11.248 14.022 1.00 93.44 322 LYS A C 1
ATOM 2483 O O . LYS A 1 322 ? 0.734 12.207 13.641 1.00 93.44 322 LYS A O 1
ATOM 2488 N N . LEU A 1 323 ? 2.262 10.622 13.215 1.00 95.19 323 LEU A N 1
ATOM 2489 C CA . LEU A 1 323 ? 2.461 10.974 11.805 1.00 95.19 323 LEU A CA 1
ATOM 2490 C C . LEU A 1 323 ? 1.301 10.515 10.907 1.00 95.19 323 LEU A C 1
ATOM 2492 O O . LEU A 1 323 ? 0.996 11.185 9.922 1.00 95.19 323 LEU A O 1
ATOM 2496 N N . ILE A 1 324 ? 0.627 9.412 11.248 1.00 94.75 324 ILE A N 1
ATOM 2497 C CA . ILE A 1 324 ? -0.472 8.837 10.451 1.00 94.75 324 ILE A CA 1
ATOM 2498 C C . ILE A 1 324 ? -1.587 9.852 10.150 1.00 94.75 324 ILE A C 1
ATOM 2500 O O . ILE A 1 324 ? -1.935 9.993 8.973 1.00 94.75 324 ILE A O 1
ATOM 2504 N N . PRO A 1 325 ? -2.138 10.603 11.124 1.00 92.62 325 PRO A N 1
ATOM 2505 C CA . PRO A 1 325 ? -3.143 11.621 10.830 1.00 92.62 325 PRO A CA 1
ATOM 2506 C C . PRO A 1 325 ? -2.600 12.780 9.996 1.00 92.62 325 PRO A C 1
ATOM 2508 O O . PRO A 1 325 ? -3.305 13.303 9.137 1.00 92.62 325 PRO A O 1
ATOM 2511 N N . ALA A 1 326 ? -1.330 13.141 10.194 1.00 92.75 326 ALA A N 1
ATOM 2512 C CA . ALA A 1 326 ? -0.676 14.202 9.439 1.00 92.75 326 ALA A CA 1
ATOM 2513 C C . ALA A 1 326 ? -0.362 13.814 7.985 1.00 92.75 326 ALA A C 1
ATOM 2515 O O . ALA A 1 326 ? -0.070 14.716 7.202 1.00 92.75 326 ALA A O 1
ATOM 2516 N N . ALA A 1 327 ? -0.415 12.525 7.630 1.00 95.19 327 ALA A N 1
ATOM 2517 C CA . ALA A 1 327 ? -0.099 12.026 6.298 1.00 95.19 327 ALA A CA 1
ATOM 2518 C C . ALA A 1 327 ? -1.281 12.078 5.321 1.00 95.19 327 ALA A C 1
ATOM 2520 O O . ALA A 1 327 ? -2.380 11.626 5.634 1.00 95.19 327 ALA A O 1
ATOM 2521 N N . GLU A 1 328 ? -1.054 12.564 4.104 1.00 94.56 328 GLU A N 1
ATOM 2522 C CA . GLU A 1 328 ? -2.039 12.551 3.016 1.00 94.56 328 GLU A CA 1
ATOM 2523 C C . GLU A 1 328 ? -2.328 11.127 2.533 1.00 94.56 328 GLU A C 1
ATOM 2525 O O . GLU A 1 328 ? -3.449 10.818 2.133 1.00 94.56 328 GLU A O 1
ATOM 2530 N N . SER A 1 329 ? -1.334 10.237 2.601 1.00 93.81 329 SER A N 1
ATOM 2531 C CA . SER A 1 329 ? -1.518 8.825 2.268 1.00 93.81 329 SER A CA 1
ATOM 2532 C C . SER A 1 329 ? -0.793 7.912 3.247 1.00 93.81 329 SER A C 1
ATOM 2534 O O . SER A 1 329 ? 0.321 8.198 3.688 1.00 93.81 329 SER A O 1
ATOM 2536 N N . VAL A 1 330 ? -1.437 6.789 3.565 1.00 95.88 330 VAL A N 1
ATOM 2537 C CA . VAL A 1 330 ? -0.883 5.729 4.409 1.00 95.88 330 VAL A CA 1
ATOM 2538 C C . VAL A 1 330 ? -1.045 4.408 3.671 1.00 95.88 330 VAL A C 1
ATOM 2540 O O . VAL A 1 330 ? -2.157 4.003 3.346 1.00 95.88 330 VAL A O 1
ATOM 2543 N N . THR A 1 331 ? 0.072 3.748 3.383 1.00 95.56 331 THR A N 1
ATOM 2544 C CA . THR A 1 331 ? 0.125 2.424 2.758 1.00 95.56 331 THR A CA 1
ATOM 2545 C C . THR A 1 331 ? 0.624 1.425 3.795 1.00 95.56 331 THR A C 1
ATOM 2547 O O . THR A 1 331 ? 1.801 1.460 4.151 1.00 95.56 331 THR A O 1
ATOM 2550 N N . LYS A 1 332 ? -0.247 0.536 4.287 1.00 95.62 332 LYS A N 1
ATOM 2551 C CA . LYS A 1 332 ? 0.164 -0.586 5.142 1.00 95.62 332 LYS A CA 1
ATOM 2552 C C . LYS A 1 332 ? 0.456 -1.813 4.282 1.00 95.62 332 LYS A C 1
ATOM 2554 O O . LYS A 1 332 ? -0.437 -2.326 3.615 1.00 95.62 332 LYS A O 1
ATOM 2559 N N . LEU A 1 333 ? 1.706 -2.264 4.293 1.00 93.94 333 LEU A N 1
ATOM 2560 C CA . LEU A 1 333 ? 2.154 -3.463 3.591 1.00 93.94 333 LEU A CA 1
ATOM 2561 C C . LEU A 1 333 ? 2.057 -4.687 4.509 1.00 93.94 333 LEU A C 1
ATOM 2563 O O . LEU A 1 333 ? 2.379 -4.599 5.693 1.00 93.94 333 LEU A O 1
ATOM 2567 N N . SER A 1 334 ? 1.676 -5.837 3.951 1.00 91.00 334 SER A N 1
ATOM 2568 C CA . SER A 1 334 ? 1.790 -7.147 4.601 1.00 91.00 334 SER A CA 1
ATOM 2569 C C . SER A 1 334 ? 3.024 -7.905 4.102 1.00 91.00 334 SER A C 1
ATOM 2571 O O . SER A 1 334 ? 3.485 -7.742 2.964 1.00 91.00 334 SER A O 1
ATOM 2573 N N . ALA A 1 335 ? 3.582 -8.748 4.964 1.00 90.12 335 ALA A N 1
ATOM 2574 C CA . ALA A 1 335 ? 4.575 -9.746 4.587 1.00 90.12 335 ALA A CA 1
ATOM 2575 C C . ALA A 1 335 ? 3.898 -11.104 4.335 1.00 90.12 335 ALA A C 1
ATOM 2577 O O . ALA A 1 335 ? 2.705 -11.280 4.581 1.00 90.12 335 ALA A O 1
ATOM 2578 N N . VAL A 1 336 ? 4.673 -12.087 3.885 1.00 88.25 336 VAL A N 1
ATOM 2579 C CA . VAL A 1 336 ? 4.251 -13.492 3.897 1.00 88.25 336 VAL A CA 1
ATOM 2580 C C . VAL A 1 336 ? 4.709 -14.113 5.214 1.00 88.25 336 VAL A C 1
ATOM 2582 O O . VAL A 1 336 ? 5.832 -13.866 5.658 1.00 88.25 336 VAL A O 1
ATOM 2585 N N . CYS A 1 337 ? 3.845 -14.889 5.871 1.00 88.75 337 CYS A N 1
ATOM 2586 C CA . CYS A 1 337 ? 4.191 -15.471 7.165 1.00 88.75 337 CYS A CA 1
ATOM 2587 C C . CYS A 1 337 ? 5.332 -16.485 7.043 1.00 88.75 337 CYS A C 1
ATOM 2589 O O . CYS A 1 337 ? 5.183 -17.505 6.380 1.00 88.75 337 CYS A O 1
ATOM 2591 N N . MET A 1 338 ? 6.420 -16.231 7.773 1.00 89.06 338 MET A N 1
ATOM 2592 C CA . MET A 1 338 ? 7.634 -17.060 7.807 1.00 89.06 338 MET A CA 1
ATOM 2593 C C . MET A 1 338 ? 7.553 -18.236 8.796 1.00 89.06 338 MET A C 1
ATOM 2595 O O . MET A 1 338 ? 8.501 -19.005 8.926 1.00 89.06 338 MET A O 1
ATOM 2599 N N . SER A 1 339 ? 6.452 -18.339 9.552 1.00 87.31 339 SER A N 1
ATOM 2600 C CA . SER A 1 339 ? 6.230 -19.398 10.545 1.00 87.31 339 SER A CA 1
ATOM 2601 C C . SER A 1 339 ? 5.332 -20.508 10.006 1.00 87.31 339 SER A C 1
ATOM 2603 O O . SER A 1 339 ? 5.693 -21.675 10.112 1.00 87.31 339 SER A O 1
ATOM 2605 N N . CYS A 1 340 ? 4.170 -20.170 9.433 1.00 82.62 340 CYS A N 1
ATOM 2606 C CA . CYS A 1 340 ? 3.288 -21.176 8.839 1.00 82.62 340 CYS A CA 1
ATOM 2607 C C . CYS A 1 340 ? 3.565 -21.429 7.358 1.00 82.62 340 CYS A C 1
ATOM 2609 O O . CYS A 1 340 ? 3.118 -22.456 6.859 1.00 82.62 340 CYS A O 1
ATOM 2611 N N . ASN A 1 341 ? 4.243 -20.504 6.662 1.00 72.62 341 ASN A N 1
ATOM 2612 C CA . ASN A 1 341 ? 4.440 -20.536 5.213 1.00 72.62 341 ASN A CA 1
ATOM 2613 C C . ASN A 1 341 ? 3.142 -20.900 4.474 1.00 72.62 341 ASN A C 1
ATOM 2615 O O . ASN A 1 341 ? 3.145 -21.725 3.567 1.00 72.62 341 ASN A O 1
ATOM 2619 N N . LEU A 1 342 ? 2.016 -20.308 4.894 1.00 72.88 342 LEU A N 1
ATOM 2620 C CA . LEU A 1 342 ? 0.734 -20.426 4.202 1.00 72.88 342 LEU A CA 1
ATOM 2621 C C . LEU A 1 342 ? 0.515 -19.216 3.299 1.00 72.88 342 LEU A C 1
ATOM 2623 O O . LEU A 1 342 ? 0.652 -18.073 3.736 1.00 72.88 342 LEU A O 1
ATOM 2627 N N . GLN A 1 343 ? 0.146 -19.468 2.042 1.00 61.50 343 GLN A N 1
ATOM 2628 C CA . GLN A 1 343 ? 0.021 -18.421 1.020 1.00 61.50 343 GLN A CA 1
ATOM 2629 C C . GLN A 1 343 ? -1.197 -17.522 1.233 1.00 61.50 343 GLN A C 1
ATOM 2631 O O . GLN A 1 343 ? -1.267 -16.434 0.657 1.00 61.50 343 GLN A O 1
ATOM 2636 N N . SER A 1 344 ? -2.162 -18.006 2.012 1.00 64.81 344 SER A N 1
ATOM 2637 C CA . SER A 1 344 ? -3.414 -17.338 2.351 1.00 64.81 344 SER A CA 1
ATOM 2638 C C . SER A 1 344 ? -3.304 -16.427 3.576 1.00 64.81 344 SER A C 1
ATOM 2640 O O . SER A 1 344 ? -4.257 -15.711 3.870 1.00 64.81 344 SER A O 1
ATOM 2642 N N . CYS A 1 345 ? -2.171 -16.429 4.287 1.00 72.44 345 CYS A N 1
ATOM 2643 C CA . CYS A 1 345 ? -2.008 -15.667 5.521 1.00 72.44 345 CYS A CA 1
ATOM 2644 C C . CYS A 1 345 ? -1.129 -14.431 5.310 1.00 72.44 345 CYS A C 1
ATOM 2646 O O . CYS A 1 345 ? 0.093 -14.546 5.178 1.00 72.44 345 CYS A O 1
ATOM 2648 N N . ASP A 1 346 ? -1.740 -13.249 5.375 1.00 81.12 346 ASP A N 1
ATOM 2649 C CA . ASP A 1 346 ? -1.001 -11.997 5.516 1.00 81.12 346 ASP A CA 1
ATOM 2650 C C . ASP A 1 346 ? -0.277 -11.969 6.870 1.00 81.12 346 ASP A C 1
ATOM 2652 O O . ASP A 1 346 ? -0.858 -12.230 7.931 1.00 81.12 346 ASP A O 1
ATOM 2656 N N . ALA A 1 347 ? 1.023 -11.680 6.839 1.00 88.94 347 ALA A N 1
ATOM 2657 C CA . ALA A 1 347 ? 1.804 -11.432 8.036 1.00 88.94 347 ALA A CA 1
ATOM 2658 C C . ALA A 1 347 ? 1.821 -9.939 8.338 1.00 88.94 347 ALA A C 1
ATOM 2660 O O . ALA A 1 347 ? 2.411 -9.148 7.599 1.00 88.94 347 ALA A O 1
ATOM 2661 N N . CYS A 1 348 ? 1.169 -9.584 9.441 1.00 90.75 348 CYS A N 1
ATOM 2662 C CA . CYS A 1 348 ? 1.021 -8.212 9.923 1.00 90.75 348 CYS A CA 1
ATOM 2663 C C . CYS A 1 348 ? 1.818 -7.962 11.208 1.00 90.75 348 CYS A C 1
ATOM 2665 O O . CYS A 1 348 ? 1.899 -6.825 11.655 1.00 90.75 348 CYS A O 1
ATOM 2667 N N . TYR A 1 349 ? 2.449 -9.004 11.760 1.00 92.31 349 TYR A N 1
ATOM 2668 C CA . TYR A 1 349 ? 3.172 -8.948 13.023 1.00 92.31 349 TYR A CA 1
ATOM 2669 C C . TYR A 1 349 ? 4.663 -9.187 12.824 1.00 92.31 349 TYR A C 1
ATOM 2671 O O . TYR A 1 349 ? 5.079 -9.994 11.989 1.00 92.31 349 TYR A O 1
ATOM 2679 N N . THR A 1 350 ? 5.466 -8.510 13.639 1.00 93.00 350 THR A N 1
ATOM 2680 C CA . THR A 1 350 ? 6.893 -8.794 13.791 1.00 93.00 350 THR A CA 1
ATOM 2681 C C . THR A 1 350 ? 7.074 -9.617 15.060 1.00 93.00 350 THR A C 1
ATOM 2683 O O . THR A 1 350 ? 6.681 -9.173 16.132 1.00 93.00 350 THR A O 1
ATOM 2686 N N . HIS A 1 351 ? 7.679 -10.797 14.966 1.00 91.25 351 HIS A N 1
ATOM 2687 C CA . HIS A 1 351 ? 8.061 -11.592 16.132 1.00 91.25 351 HIS A CA 1
ATOM 2688 C C . HIS A 1 351 ? 9.585 -11.628 16.253 1.00 91.25 351 HIS A C 1
ATOM 2690 O O . HIS A 1 351 ? 10.288 -11.818 15.259 1.00 91.25 351 HIS A O 1
ATOM 2696 N N . ARG A 1 352 ? 10.097 -11.432 17.470 1.00 91.31 352 ARG A N 1
ATOM 2697 C CA . ARG A 1 352 ? 11.529 -11.498 17.779 1.00 91.31 352 ARG A CA 1
ATOM 2698 C C . ARG A 1 352 ? 11.907 -12.922 18.174 1.00 91.31 352 ARG A C 1
ATOM 2700 O O . ARG A 1 352 ? 11.294 -13.484 19.072 1.00 91.31 352 ARG A O 1
ATOM 2707 N N . THR A 1 353 ? 12.941 -13.472 17.548 1.00 89.25 353 THR A N 1
ATOM 2708 C CA . THR A 1 353 ? 13.420 -14.845 17.787 1.00 89.25 353 THR A CA 1
ATOM 2709 C C . THR A 1 353 ? 14.532 -14.929 18.836 1.00 89.25 353 THR A C 1
ATOM 2711 O O . THR A 1 353 ? 14.820 -16.011 19.340 1.00 89.25 353 THR A O 1
ATOM 2714 N N . VAL A 1 354 ? 15.158 -13.799 19.176 1.00 87.31 354 VAL A N 1
ATOM 2715 C CA . VAL A 1 354 ? 16.266 -13.706 20.140 1.00 87.31 354 VAL A CA 1
ATOM 2716 C C . VAL A 1 354 ? 15.801 -13.201 21.506 1.00 87.31 354 VAL A C 1
ATOM 2718 O O . VAL A 1 354 ? 14.906 -12.362 21.610 1.00 87.31 354 VAL A O 1
ATOM 2721 N N . GLN A 1 355 ? 16.449 -13.675 22.571 1.00 83.50 355 GLN A N 1
ATOM 2722 C CA . GLN A 1 355 ? 16.170 -13.239 23.939 1.00 83.50 355 GLN A CA 1
ATOM 2723 C C . GLN A 1 355 ? 16.842 -11.889 24.218 1.00 83.50 355 GLN A C 1
ATOM 2725 O O . GLN A 1 355 ? 18.025 -11.811 24.533 1.00 83.50 355 GLN A O 1
ATOM 2730 N N . SER A 1 356 ? 16.079 -10.809 24.079 1.00 82.06 356 SER A N 1
ATOM 2731 C CA . SER A 1 356 ? 16.474 -9.463 24.497 1.00 82.06 356 SER A CA 1
ATOM 2732 C C . SER A 1 356 ? 15.222 -8.669 24.837 1.00 82.06 356 SER A C 1
ATOM 2734 O O . SER A 1 356 ? 14.226 -8.754 24.117 1.00 82.06 356 SER A O 1
ATOM 2736 N N . GLU A 1 357 ? 15.267 -7.877 25.905 1.00 79.69 357 GLU A N 1
ATOM 2737 C CA . GLU A 1 357 ? 14.157 -7.000 26.296 1.00 79.69 357 GLU A CA 1
ATOM 2738 C C . GLU A 1 357 ? 14.247 -5.604 25.670 1.00 79.69 357 GLU A C 1
ATOM 2740 O O . GLU A 1 357 ? 13.259 -4.868 25.674 1.00 79.69 357 GLU A O 1
ATOM 2745 N N . GLN A 1 358 ? 15.394 -5.245 25.076 1.00 81.12 358 GLN A N 1
ATOM 2746 C CA . GLN A 1 358 ? 15.600 -3.933 24.460 1.00 81.12 358 GLN A CA 1
ATOM 2747 C C . GLN A 1 358 ? 14.560 -3.684 23.366 1.00 81.12 358 GLN A C 1
ATOM 2749 O O . GLN A 1 358 ? 14.439 -4.477 22.433 1.00 81.12 358 GLN A O 1
ATOM 2754 N N . ARG A 1 359 ? 13.800 -2.588 23.459 1.00 76.44 359 ARG A N 1
ATOM 2755 C CA . ARG A 1 359 ? 12.777 -2.247 22.456 1.00 76.44 359 ARG A CA 1
ATOM 2756 C C . ARG A 1 359 ? 13.409 -2.022 21.081 1.00 76.44 359 ARG A C 1
ATOM 2758 O O . ARG A 1 359 ? 13.009 -2.652 20.107 1.00 76.44 359 ARG A O 1
ATOM 2765 N N . GLU A 1 360 ? 14.456 -1.205 21.041 1.00 76.12 360 GLU A N 1
ATOM 2766 C CA . GLU A 1 360 ? 15.254 -0.924 19.848 1.00 76.12 360 GLU A CA 1
ATOM 2767 C C . GLU A 1 360 ? 16.429 -1.900 19.750 1.00 76.12 360 GLU A C 1
ATOM 2769 O O . GLU A 1 360 ? 17.503 -1.667 20.298 1.00 76.12 360 GLU A O 1
ATOM 2774 N N . LEU A 1 361 ? 16.219 -3.013 19.048 1.00 82.56 361 LEU A N 1
ATOM 2775 C CA . LEU A 1 361 ? 17.285 -3.943 18.680 1.00 82.56 361 LEU A CA 1
ATOM 2776 C C . LEU A 1 361 ? 17.330 -4.038 17.155 1.00 82.56 361 LEU A C 1
ATOM 2778 O O . LEU A 1 361 ? 16.447 -4.636 16.538 1.00 82.56 361 LEU A O 1
ATOM 2782 N N . ILE A 1 362 ? 18.333 -3.410 16.545 1.00 82.12 362 ILE A N 1
ATOM 2783 C CA . ILE A 1 362 ? 18.502 -3.392 15.090 1.00 82.12 362 ILE A CA 1
ATOM 2784 C C . ILE A 1 362 ? 19.009 -4.766 14.636 1.00 82.12 362 ILE A C 1
ATOM 2786 O O . ILE A 1 362 ? 20.080 -5.203 15.044 1.00 82.12 362 ILE A O 1
ATOM 2790 N N . GLY A 1 363 ? 18.241 -5.436 13.777 1.00 82.81 363 GLY A N 1
ATOM 2791 C CA . GLY A 1 363 ? 18.551 -6.775 13.272 1.00 82.81 363 GLY A CA 1
ATOM 2792 C C . GLY A 1 363 ? 17.806 -7.097 11.979 1.00 82.81 363 GLY A C 1
ATOM 2793 O O . GLY A 1 363 ? 17.017 -6.281 11.487 1.00 82.81 363 GLY A O 1
ATOM 2794 N N . GLY A 1 364 ? 18.087 -8.258 11.392 1.00 84.38 364 GLY A N 1
ATOM 2795 C CA . GLY A 1 364 ? 17.440 -8.766 10.183 1.00 84.38 364 GLY A CA 1
ATOM 2796 C C . GLY A 1 364 ? 16.685 -10.071 10.445 1.00 84.38 364 GLY A C 1
ATOM 2797 O O . GLY A 1 364 ? 16.091 -10.259 11.507 1.00 84.38 364 GLY A O 1
ATOM 2798 N N . ALA A 1 365 ? 16.699 -10.971 9.457 1.00 84.12 365 ALA A N 1
ATOM 2799 C CA . ALA A 1 365 ? 16.052 -12.290 9.523 1.00 84.12 365 ALA A CA 1
ATOM 2800 C C . ALA A 1 365 ? 16.700 -13.252 10.540 1.00 84.12 365 ALA A C 1
ATOM 2802 O O . ALA A 1 365 ? 16.155 -14.310 10.837 1.00 84.12 365 ALA A O 1
ATOM 2803 N N . ASP A 1 366 ? 17.860 -12.880 11.075 1.00 83.50 366 ASP A N 1
ATOM 2804 C CA . ASP A 1 366 ? 18.563 -13.548 12.165 1.00 83.50 366 ASP A CA 1
ATOM 2805 C C . ASP A 1 366 ? 17.898 -13.313 13.535 1.00 83.50 366 ASP A C 1
ATOM 2807 O O . ASP A 1 366 ? 17.946 -14.190 14.396 1.00 83.50 366 ASP A O 1
ATOM 2811 N N . MET A 1 367 ? 17.237 -12.164 13.729 1.00 88.62 367 MET A N 1
ATOM 2812 C CA . MET A 1 367 ? 16.627 -11.770 15.011 1.00 88.62 367 MET A CA 1
ATOM 2813 C C . MET A 1 367 ? 15.102 -11.656 14.973 1.00 88.62 367 MET A C 1
ATOM 2815 O O . MET A 1 367 ? 14.461 -11.592 16.027 1.00 88.62 367 MET A O 1
ATOM 2819 N N . TYR A 1 368 ? 14.519 -11.581 13.778 1.00 90.69 368 TYR A N 1
ATOM 2820 C CA . TYR A 1 368 ? 13.103 -11.302 13.589 1.00 90.69 368 TYR A CA 1
ATOM 2821 C C . TYR A 1 368 ? 12.506 -12.128 12.461 1.00 90.69 368 TYR A C 1
ATOM 2823 O O . TYR A 1 368 ? 13.157 -12.402 11.455 1.00 90.69 368 TYR A O 1
ATOM 2831 N N . ILE A 1 369 ? 11.220 -12.437 12.596 1.00 91.12 369 ILE A N 1
ATOM 2832 C CA . ILE A 1 369 ? 10.401 -13.056 11.555 1.00 91.12 369 ILE A CA 1
ATOM 2833 C C . ILE A 1 369 ? 9.063 -12.322 11.428 1.00 91.12 369 ILE A C 1
ATOM 2835 O O . ILE A 1 369 ? 8.545 -11.780 12.407 1.00 91.12 369 ILE A O 1
ATOM 2839 N N . ALA A 1 370 ? 8.483 -12.322 10.228 1.00 92.44 370 ALA A N 1
ATOM 2840 C CA . ALA A 1 370 ? 7.120 -11.842 10.019 1.00 92.44 370 ALA A CA 1
ATOM 2841 C C . ALA A 1 370 ? 6.104 -12.969 10.248 1.00 92.44 370 ALA A C 1
ATOM 2843 O O . ALA A 1 370 ? 6.248 -14.073 9.707 1.00 92.44 370 ALA A O 1
ATOM 2844 N N . THR A 1 371 ? 5.053 -12.702 11.020 1.00 92.12 371 THR A N 1
ATOM 2845 C CA . THR A 1 371 ? 4.045 -13.703 11.383 1.00 92.12 371 THR A CA 1
ATOM 2846 C C . THR A 1 371 ? 2.620 -13.226 11.120 1.00 92.12 371 THR A C 1
ATOM 2848 O O . THR A 1 371 ? 2.307 -12.038 11.199 1.00 92.12 371 THR A O 1
ATOM 2851 N N . CYS A 1 372 ? 1.739 -14.163 10.760 1.00 90.94 372 CYS A N 1
ATOM 2852 C CA . CYS A 1 372 ? 0.297 -13.929 10.788 1.00 90.94 372 CYS A CA 1
ATOM 2853 C C . CYS A 1 372 ? -0.209 -13.935 12.238 1.00 90.94 372 CYS A C 1
ATOM 2855 O O . CYS A 1 372 ? 0.484 -14.432 13.130 1.00 90.94 372 CYS A O 1
ATOM 2857 N N . ARG A 1 373 ? -1.437 -13.451 12.465 1.00 89.81 373 ARG A N 1
ATOM 2858 C CA . ARG A 1 373 ? -2.076 -13.390 13.794 1.00 89.81 373 ARG A CA 1
ATOM 2859 C C . ARG A 1 373 ? -1.990 -14.708 14.562 1.00 89.81 373 ARG A C 1
ATOM 2861 O O . ARG A 1 373 ? -1.530 -14.742 15.699 1.00 89.81 373 ARG A O 1
ATOM 2868 N N . ALA A 1 374 ? -2.390 -15.807 13.922 1.00 88.00 374 ALA A N 1
ATOM 2869 C CA . ALA A 1 374 ? -2.405 -17.125 14.549 1.00 88.00 374 ALA A CA 1
ATOM 2870 C C . ALA A 1 374 ? -1.001 -17.577 14.987 1.00 88.00 374 ALA A C 1
ATOM 2872 O O . ALA A 1 374 ? -0.827 -18.066 16.103 1.00 88.00 374 ALA A O 1
ATOM 2873 N N . CYS A 1 375 ? 0.011 -17.381 14.134 1.00 89.19 375 CYS A N 1
ATOM 2874 C CA . CYS A 1 375 ? 1.400 -17.696 14.469 1.00 89.19 375 CYS A CA 1
ATOM 2875 C C . CYS A 1 375 ? 1.956 -16.773 15.555 1.00 89.19 375 CYS A C 1
ATOM 2877 O O . CYS A 1 375 ? 2.627 -17.261 16.458 1.00 89.19 375 CYS A O 1
ATOM 2879 N N . TYR A 1 376 ? 1.666 -15.471 15.498 1.00 90.19 376 TYR A N 1
ATOM 2880 C CA . TYR A 1 376 ? 2.098 -14.507 16.509 1.00 90.19 376 TYR A CA 1
ATOM 2881 C C . TYR A 1 376 ? 1.575 -14.882 17.902 1.00 90.19 376 TYR A C 1
ATOM 2883 O O . TYR A 1 376 ? 2.359 -15.022 18.839 1.00 90.19 376 TYR A O 1
ATOM 2891 N N . ASN A 1 377 ? 0.271 -15.154 18.016 1.00 88.62 377 ASN A N 1
ATOM 2892 C CA . ASN A 1 377 ? -0.345 -15.578 19.275 1.00 88.62 377 ASN A CA 1
ATOM 2893 C C . ASN A 1 377 ? 0.250 -16.895 19.788 1.00 88.62 377 ASN A C 1
ATOM 2895 O O . ASN A 1 377 ? 0.545 -17.015 20.973 1.00 88.62 377 ASN A O 1
ATOM 2899 N N . ARG A 1 378 ? 0.455 -17.880 18.902 1.00 87.56 378 ARG A N 1
ATOM 2900 C CA . ARG A 1 378 ? 1.035 -19.183 19.265 1.00 87.56 378 ARG A CA 1
ATOM 2901 C C . ARG A 1 378 ? 2.460 -19.054 19.801 1.00 87.56 378 ARG A C 1
ATOM 2903 O O . ARG A 1 378 ? 2.804 -19.729 20.761 1.00 87.56 378 ARG A O 1
ATOM 2910 N N . LEU A 1 379 ? 3.281 -18.218 19.168 1.00 87.12 379 LEU A N 1
ATOM 2911 C CA . LEU A 1 379 ? 4.679 -18.028 19.557 1.00 87.12 379 LEU A CA 1
ATOM 2912 C C . LEU A 1 379 ? 4.817 -17.257 20.877 1.00 87.12 379 LEU A C 1
ATOM 2914 O O . LEU A 1 379 ? 5.759 -17.507 21.623 1.00 87.12 379 LEU A O 1
ATOM 291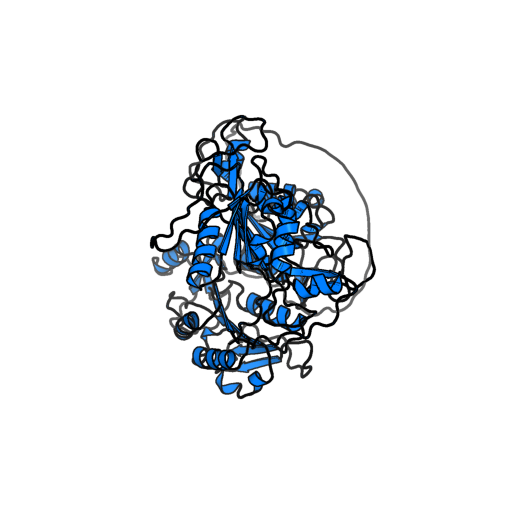8 N N . ASN A 1 380 ? 3.878 -16.357 21.181 1.00 83.31 380 ASN A N 1
ATOM 2919 C CA . ASN A 1 380 ? 3.901 -15.566 22.413 1.00 83.31 380 ASN A CA 1
ATOM 2920 C C . ASN A 1 380 ? 3.203 -16.258 23.602 1.00 83.31 380 ASN A C 1
ATOM 2922 O O . ASN A 1 380 ? 3.582 -16.020 24.747 1.00 83.31 380 ASN A O 1
ATOM 2926 N N . ASN A 1 381 ? 2.235 -17.147 23.356 1.00 73.81 381 ASN A N 1
ATOM 2927 C CA . ASN A 1 381 ? 1.569 -17.941 24.391 1.00 73.81 381 ASN A CA 1
ATOM 2928 C C . ASN A 1 381 ? 2.277 -19.301 24.546 1.00 73.81 381 ASN A C 1
ATOM 2930 O O . ASN A 1 381 ? 1.899 -20.279 23.899 1.00 73.81 381 ASN A O 1
ATOM 2934 N N . GLN A 1 382 ? 3.310 -19.382 25.393 1.00 53.56 382 GLN A N 1
ATOM 2935 C CA . GLN A 1 382 ? 3.996 -20.644 25.719 1.00 53.56 382 GLN A CA 1
ATOM 2936 C C . GLN A 1 382 ? 3.005 -21.666 26.329 1.00 53.56 382 GLN A C 1
ATOM 2938 O O . GLN A 1 382 ? 2.746 -21.630 27.527 1.00 53.56 382 GLN A O 1
ATOM 2943 N N . GLY A 1 383 ? 2.424 -22.567 25.518 1.00 42.91 383 GLY A N 1
ATOM 2944 C CA . GLY A 1 383 ? 1.533 -23.637 26.010 1.00 4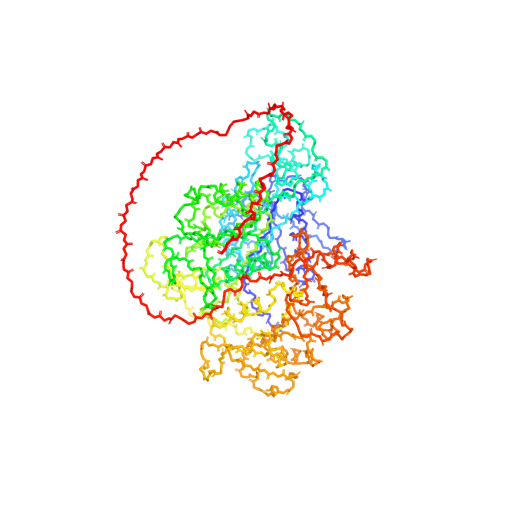2.91 383 GLY A CA 1
ATOM 2945 C C . GLY A 1 383 ? 0.424 -24.157 25.079 1.00 42.91 383 GLY A C 1
ATOM 2946 O O . GLY A 1 383 ? -0.389 -24.965 25.520 1.00 42.91 383 GLY A O 1
ATOM 2947 N N . GLY A 1 384 ? 0.342 -23.740 23.813 1.00 36.84 384 GLY A N 1
ATOM 2948 C CA . GLY A 1 384 ? -0.674 -24.254 22.880 1.00 36.84 384 GLY A CA 1
ATOM 2949 C C . GLY A 1 384 ? -0.211 -25.486 22.095 1.00 36.84 384 GLY A C 1
ATOM 2950 O O . GLY A 1 384 ? 0.748 -25.392 21.332 1.00 36.84 384 GLY A O 1
ATOM 2951 N N . SER A 1 385 ? -0.915 -26.616 22.244 1.00 36.03 385 SER A N 1
ATOM 2952 C CA . SER A 1 385 ? -0.752 -27.820 21.411 1.00 36.03 385 SER A CA 1
ATOM 2953 C C . SER A 1 385 ? -0.828 -27.488 19.912 1.00 36.03 385 SER A C 1
ATOM 2955 O O . SER A 1 385 ? -1.553 -26.575 19.506 1.00 36.03 385 SER A O 1
ATOM 2957 N N . LEU A 1 386 ? -0.084 -28.238 19.093 1.00 39.31 386 LEU A N 1
ATOM 2958 C CA . LEU A 1 386 ? -0.129 -28.188 17.631 1.00 39.31 386 LEU A CA 1
ATOM 2959 C C . LEU A 1 386 ? -1.552 -28.528 17.160 1.00 39.31 386 LEU A C 1
ATOM 2961 O O . LEU A 1 386 ? -1.874 -29.692 16.946 1.00 39.31 386 LEU A O 1
ATOM 2965 N N . VAL A 1 387 ? -2.426 -27.533 17.004 1.00 39.53 387 VAL A N 1
ATOM 2966 C CA . VAL A 1 387 ? -3.640 -27.738 16.209 1.00 39.53 387 VAL A CA 1
ATOM 2967 C C . VAL A 1 387 ? -3.166 -27.904 14.774 1.00 39.53 387 VAL A C 1
ATOM 2969 O O . VAL A 1 387 ? -2.598 -26.973 14.193 1.00 39.53 387 VAL A O 1
ATOM 2972 N N . GLU A 1 388 ? -3.326 -29.117 14.248 1.00 40.25 388 GLU A N 1
ATOM 2973 C CA . GLU A 1 388 ? -3.033 -29.430 12.858 1.00 40.25 388 GLU A CA 1
ATOM 2974 C C . GLU A 1 388 ? -3.735 -28.420 11.952 1.00 40.25 388 GLU A C 1
ATOM 2976 O O . GLU A 1 388 ? -4.915 -28.102 12.102 1.00 40.25 388 GLU A O 1
ATOM 2981 N N . ASN A 1 389 ? -2.937 -27.865 11.048 1.00 44.75 389 ASN A N 1
ATOM 2982 C CA . ASN A 1 389 ? -3.323 -26.813 10.132 1.00 44.75 389 ASN A CA 1
ATOM 2983 C C . ASN A 1 389 ? -4.456 -27.356 9.245 1.00 44.75 389 ASN A C 1
ATOM 2985 O O . ASN A 1 389 ? -4.194 -28.302 8.494 1.00 44.75 389 ASN A O 1
ATOM 2989 N N . PRO A 1 390 ? -5.689 -26.812 9.275 1.00 39.94 390 PRO A N 1
ATOM 2990 C CA . PRO A 1 390 ? -6.656 -27.172 8.256 1.00 39.94 390 PRO A CA 1
ATOM 2991 C C . PRO A 1 390 ? -6.053 -26.726 6.925 1.00 39.94 390 PRO A C 1
ATOM 2993 O O . PRO A 1 390 ? -5.848 -25.534 6.694 1.00 39.94 390 PRO A O 1
ATOM 2996 N N . GLN A 1 391 ? -5.697 -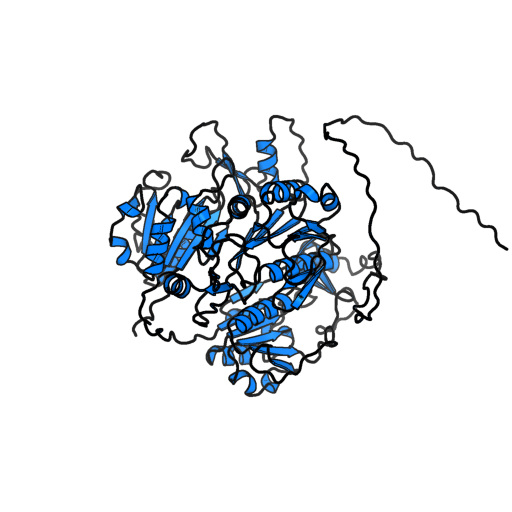27.695 6.079 1.00 40.88 391 GLN A N 1
ATOM 2997 C CA . GLN A 1 391 ? -5.276 -27.447 4.708 1.00 40.88 391 GLN A CA 1
ATOM 2998 C C . GLN A 1 391 ? -6.454 -26.791 3.983 1.00 40.88 391 GLN A C 1
ATOM 3000 O O . GLN A 1 391 ? -7.324 -27.460 3.432 1.00 40.88 391 GLN A O 1
ATOM 3005 N N . SER A 1 392 ? -6.525 -25.461 4.029 1.00 47.00 392 SER A N 1
ATOM 3006 C CA . SER A 1 392 ? -7.379 -24.712 3.123 1.00 47.00 392 SER A CA 1
ATOM 3007 C C . SER A 1 392 ? -6.887 -25.015 1.707 1.00 47.00 392 SER A C 1
ATOM 3009 O O . SER A 1 392 ? -5.675 -24.901 1.483 1.00 47.00 392 SER A O 1
ATOM 3011 N N . PRO A 1 393 ? -7.764 -25.389 0.764 1.00 46.06 393 PRO A N 1
ATOM 3012 C CA . PRO A 1 393 ? -7.349 -25.642 -0.607 1.00 46.06 393 PRO A CA 1
ATOM 3013 C C . PRO A 1 393 ? -6.570 -24.430 -1.127 1.00 46.06 393 PRO A C 1
ATOM 3015 O O . PRO A 1 393 ? -7.012 -23.288 -0.986 1.00 46.06 393 PRO A O 1
ATOM 3018 N N . GLN A 1 394 ? -5.369 -24.684 -1.651 1.00 55.69 394 GLN A N 1
ATOM 3019 C CA . GLN A 1 394 ? -4.530 -23.664 -2.266 1.00 55.69 394 GLN A CA 1
ATOM 3020 C C . GLN A 1 394 ? -5.276 -23.119 -3.487 1.00 55.69 394 GLN A C 1
ATOM 3022 O O . GLN A 1 394 ? -5.301 -23.747 -4.540 1.00 55.69 394 GLN A O 1
ATOM 3027 N N . SER A 1 395 ? -5.933 -21.970 -3.333 1.00 69.56 395 SER A N 1
ATOM 3028 C CA . SER A 1 395 ? -6.451 -21.233 -4.480 1.00 69.56 395 SER A CA 1
ATOM 3029 C C . SER A 1 395 ? -5.267 -20.553 -5.142 1.00 69.56 395 SER A C 1
ATOM 3031 O O . SER A 1 395 ? -4.667 -19.646 -4.553 1.00 69.56 395 SER A O 1
ATOM 3033 N N . GLY A 1 396 ? -4.939 -20.980 -6.360 1.00 86.19 396 GLY A N 1
ATOM 3034 C CA . GLY A 1 396 ? -4.107 -20.161 -7.225 1.00 86.19 396 GLY A CA 1
ATOM 3035 C C . GLY A 1 396 ? -4.787 -18.819 -7.487 1.00 86.19 396 GLY A C 1
ATOM 3036 O O . GLY A 1 396 ? -5.980 -18.645 -7.214 1.00 86.19 396 GLY A O 1
ATOM 3037 N N . ARG A 1 397 ? -3.994 -17.844 -7.922 1.00 92.94 397 ARG A N 1
ATOM 3038 C CA . ARG A 1 397 ? -4.467 -16.485 -8.203 1.00 92.94 397 ARG A CA 1
ATOM 3039 C C . ARG A 1 397 ? -3.545 -15.779 -9.179 1.00 92.94 397 ARG A C 1
ATOM 3041 O O . ARG A 1 397 ? -2.347 -16.066 -9.206 1.00 92.94 397 ARG A O 1
ATOM 3048 N N . ILE A 1 398 ? -4.090 -14.815 -9.895 1.00 96.31 398 ILE A N 1
ATOM 3049 C CA . ILE A 1 398 ? -3.424 -13.925 -10.828 1.00 96.31 398 ILE A CA 1
ATOM 3050 C C . ILE A 1 398 ? -3.425 -12.511 -10.233 1.00 96.31 398 ILE A C 1
ATOM 3052 O O . ILE A 1 398 ? -4.458 -11.911 -9.932 1.00 96.31 398 ILE A O 1
ATOM 3056 N N . GLU A 1 399 ? -2.230 -11.959 -10.073 1.00 96.75 399 GLU A N 1
ATOM 3057 C CA . GLU A 1 399 ? -2.000 -10.572 -9.695 1.00 96.75 399 GLU A CA 1
ATOM 3058 C C . GLU A 1 399 ? -1.354 -9.838 -10.865 1.00 96.75 399 GLU A C 1
ATOM 3060 O O . GLU A 1 399 ? -0.290 -10.237 -11.331 1.00 96.75 399 GLU A O 1
ATOM 3065 N N . VAL A 1 400 ? -1.946 -8.736 -11.314 1.00 97.75 400 VAL A N 1
ATOM 3066 C CA . VAL A 1 400 ? -1.408 -7.946 -12.425 1.00 97.75 400 VAL A CA 1
ATOM 3067 C C . VAL A 1 400 ? -0.961 -6.578 -11.919 1.00 97.75 400 VAL A C 1
ATOM 3069 O O . VAL A 1 400 ? -1.715 -5.851 -11.276 1.00 97.75 400 VAL A O 1
ATOM 3072 N N . VAL A 1 401 ? 0.280 -6.214 -12.217 1.00 97.44 401 VAL A N 1
ATOM 3073 C CA . VAL A 1 401 ? 0.893 -4.915 -11.947 1.00 97.44 401 VAL A CA 1
ATOM 3074 C C . VAL A 1 401 ? 1.052 -4.183 -13.276 1.00 97.44 401 VAL A C 1
ATOM 3076 O O . VAL A 1 401 ? 1.926 -4.505 -14.080 1.00 97.44 401 VAL A O 1
ATOM 3079 N N . ILE A 1 402 ? 0.202 -3.187 -13.505 1.00 97.75 402 ILE A N 1
ATOM 3080 C CA . ILE A 1 402 ? 0.164 -2.400 -14.741 1.00 97.75 402 ILE A CA 1
ATOM 3081 C C . ILE A 1 402 ? 0.564 -0.942 -14.523 1.00 97.75 402 ILE A C 1
ATOM 3083 O O . ILE A 1 402 ? 0.679 -0.480 -13.390 1.00 97.75 402 ILE A O 1
ATOM 3087 N N . GLY A 1 403 ? 0.773 -0.200 -15.607 1.00 96.31 403 GLY A N 1
ATOM 3088 C CA . GLY A 1 403 ? 1.080 1.230 -15.589 1.00 96.31 403 GLY A CA 1
ATOM 3089 C C . GLY A 1 403 ? 2.085 1.620 -16.673 1.00 96.31 403 GLY A C 1
ATOM 3090 O O . GLY A 1 403 ? 2.681 0.745 -17.314 1.00 96.31 403 GLY A O 1
ATOM 3091 N N . PRO A 1 404 ? 2.356 2.925 -16.851 1.00 95.94 404 PRO A N 1
ATOM 3092 C CA . PRO A 1 404 ? 3.257 3.400 -17.893 1.00 95.94 404 PRO A CA 1
ATOM 3093 C C . PRO A 1 404 ? 4.702 2.936 -17.660 1.00 95.94 404 PRO A C 1
ATOM 3095 O O . PRO A 1 404 ? 5.076 2.413 -16.598 1.00 95.94 404 PRO A O 1
ATOM 3098 N N . MET A 1 405 ? 5.559 3.139 -18.658 1.00 93.56 405 MET A N 1
ATOM 3099 C CA . MET A 1 405 ? 7.009 3.083 -18.461 1.00 93.56 405 MET A CA 1
ATOM 3100 C C . MET A 1 405 ? 7.425 3.968 -17.275 1.00 93.56 405 MET A C 1
ATOM 3102 O O . MET A 1 405 ? 6.770 4.963 -16.968 1.00 93.56 405 MET A O 1
ATOM 3106 N N . PHE A 1 406 ? 8.503 3.577 -16.587 1.00 91.94 406 PHE A N 1
ATOM 3107 C CA . PHE A 1 406 ? 9.056 4.290 -15.422 1.00 91.94 406 PHE A CA 1
ATOM 3108 C C . PHE A 1 406 ? 8.188 4.272 -14.149 1.00 91.94 406 PHE A C 1
ATOM 3110 O O . PHE A 1 406 ? 8.578 4.843 -13.137 1.00 91.94 406 PHE A O 1
ATOM 3117 N N . ALA A 1 407 ? 7.054 3.559 -14.137 1.00 90.75 407 ALA A N 1
ATOM 3118 C CA . ALA A 1 407 ? 6.208 3.411 -12.945 1.00 90.75 407 ALA A CA 1
ATOM 3119 C C . ALA A 1 407 ? 6.760 2.432 -11.882 1.00 90.75 407 ALA A C 1
ATOM 3121 O O . ALA A 1 407 ? 6.204 2.334 -10.788 1.00 90.75 407 ALA A O 1
ATOM 3122 N N . GLY A 1 408 ? 7.849 1.711 -12.184 1.00 88.81 408 GLY A N 1
ATOM 3123 C CA . GLY A 1 408 ? 8.470 0.745 -11.268 1.00 88.81 408 GLY A CA 1
ATOM 3124 C C . GLY A 1 408 ? 7.822 -0.646 -11.255 1.00 88.81 408 GLY A C 1
ATOM 3125 O O . GLY A 1 408 ? 7.922 -1.345 -10.255 1.00 88.81 408 GLY A O 1
ATOM 3126 N N . LYS A 1 409 ? 7.175 -1.072 -12.349 1.00 94.00 409 LYS A N 1
ATOM 3127 C CA . LYS A 1 409 ? 6.450 -2.356 -12.434 1.00 94.00 409 LYS A CA 1
ATOM 3128 C C . LYS A 1 409 ? 7.314 -3.580 -12.123 1.00 94.00 409 LYS A C 1
ATOM 3130 O O . LYS A 1 409 ? 6.989 -4.328 -11.210 1.00 94.00 409 LYS A O 1
ATOM 3135 N N . THR A 1 410 ? 8.447 -3.734 -12.809 1.00 89.56 410 THR A N 1
ATOM 3136 C CA . THR A 1 410 ? 9.422 -4.809 -12.551 1.00 89.56 410 THR A CA 1
ATOM 3137 C C . THR A 1 410 ? 9.944 -4.769 -11.116 1.00 89.56 410 THR A C 1
ATOM 3139 O O . THR A 1 410 ? 10.193 -5.799 -10.496 1.00 89.56 410 THR A O 1
ATOM 3142 N N . THR A 1 411 ? 10.080 -3.572 -10.540 1.00 85.81 411 THR A N 1
ATOM 3143 C CA . THR A 1 411 ? 10.468 -3.426 -9.137 1.00 85.81 411 THR A CA 1
ATOM 3144 C C . THR A 1 411 ? 9.410 -3.981 -8.193 1.00 85.81 411 THR A C 1
ATOM 3146 O O . THR A 1 411 ? 9.755 -4.749 -7.300 1.00 85.81 411 THR A O 1
ATOM 3149 N N . GLU A 1 412 ? 8.142 -3.644 -8.406 1.00 87.69 412 GLU A N 1
ATOM 3150 C CA . GLU A 1 412 ? 7.038 -4.180 -7.608 1.00 87.69 412 GLU A CA 1
ATOM 3151 C C . GLU A 1 412 ? 6.879 -5.698 -7.804 1.00 87.69 412 GLU A C 1
ATOM 3153 O O . GLU A 1 412 ? 6.709 -6.423 -6.824 1.00 87.69 412 GLU A O 1
ATOM 3158 N N . LEU A 1 413 ? 7.030 -6.206 -9.035 1.00 91.88 413 LEU A N 1
ATOM 3159 C CA . LEU A 1 413 ? 7.056 -7.646 -9.327 1.00 91.88 413 LEU A CA 1
ATOM 3160 C C . LEU A 1 413 ? 8.113 -8.361 -8.484 1.00 91.88 413 LEU A C 1
ATOM 3162 O O . LEU A 1 413 ? 7.799 -9.287 -7.735 1.00 91.88 413 LEU A O 1
ATOM 3166 N N . MET A 1 414 ? 9.362 -7.897 -8.560 1.00 87.81 414 MET A N 1
ATOM 3167 C CA . MET A 1 414 ? 10.461 -8.493 -7.806 1.00 87.81 414 MET A CA 1
ATOM 3168 C C . MET A 1 414 ? 10.278 -8.312 -6.297 1.00 87.81 414 MET A C 1
ATOM 3170 O O . MET A 1 414 ? 10.546 -9.242 -5.547 1.00 87.81 414 MET A O 1
ATOM 3174 N N . SER A 1 415 ? 9.748 -7.176 -5.832 1.00 85.06 415 SER A N 1
ATOM 3175 C CA . SER A 1 415 ? 9.388 -6.964 -4.421 1.00 85.06 415 SER A CA 1
ATOM 3176 C C . SER A 1 415 ? 8.407 -8.035 -3.921 1.00 85.06 415 SER A C 1
ATOM 3178 O O . SER A 1 415 ? 8.610 -8.622 -2.853 1.00 85.06 415 SER A O 1
ATOM 3180 N N . ARG A 1 416 ? 7.377 -8.371 -4.714 1.00 89.81 416 ARG A N 1
ATOM 3181 C CA . ARG A 1 416 ? 6.452 -9.478 -4.409 1.00 89.81 416 ARG A CA 1
ATOM 3182 C C . ARG A 1 416 ? 7.162 -10.829 -4.409 1.00 89.81 416 ARG A C 1
ATOM 3184 O O . ARG A 1 416 ? 7.034 -11.559 -3.429 1.00 89.81 416 ARG A O 1
ATOM 3191 N N . VAL A 1 417 ? 7.940 -11.140 -5.447 1.00 89.50 417 VAL A N 1
ATOM 3192 C CA . VAL A 1 417 ? 8.724 -12.388 -5.544 1.00 89.50 417 VAL A CA 1
ATOM 3193 C C . VAL A 1 417 ? 9.639 -12.568 -4.331 1.00 89.50 417 VAL A C 1
ATOM 3195 O O . VAL A 1 417 ? 9.666 -13.636 -3.723 1.00 89.50 417 VAL A O 1
ATOM 3198 N N . ASN A 1 418 ? 10.333 -11.512 -3.915 1.00 84.38 418 ASN A N 1
ATOM 3199 C CA . ASN A 1 418 ? 11.255 -11.551 -2.787 1.00 84.38 418 ASN A CA 1
ATOM 3200 C C . ASN A 1 418 ? 10.533 -11.786 -1.455 1.00 84.38 418 ASN A C 1
ATOM 3202 O O . ASN A 1 418 ? 11.034 -12.546 -0.628 1.00 84.38 418 ASN A O 1
ATOM 3206 N N . ARG A 1 419 ? 9.328 -11.229 -1.256 1.00 84.44 419 ARG A N 1
ATOM 3207 C CA . ARG A 1 419 ? 8.492 -11.553 -0.082 1.00 84.44 419 ARG A CA 1
ATOM 3208 C C . ARG A 1 419 ? 8.148 -13.045 -0.012 1.00 84.44 419 ARG A C 1
ATOM 3210 O O . ARG A 1 419 ? 8.192 -13.618 1.074 1.00 84.44 419 ARG A O 1
ATOM 3217 N N . TYR A 1 420 ? 7.850 -13.676 -1.149 1.00 87.38 420 TYR A N 1
ATOM 3218 C CA . TYR A 1 420 ? 7.612 -15.122 -1.216 1.00 87.38 420 TYR A CA 1
ATOM 3219 C C . TYR A 1 420 ? 8.894 -15.934 -0.992 1.00 87.38 420 TYR A C 1
ATOM 3221 O O . TYR A 1 420 ? 8.886 -16.861 -0.184 1.00 87.38 420 TYR A O 1
ATOM 3229 N N . SER A 1 421 ? 10.010 -15.551 -1.616 1.00 85.19 421 SER A N 1
ATOM 3230 C CA . SER A 1 421 ? 11.307 -16.216 -1.416 1.00 85.19 421 SER A CA 1
ATOM 3231 C C . SER A 1 421 ? 11.752 -16.188 0.056 1.00 85.19 421 SER A C 1
ATOM 3233 O O . SER A 1 421 ? 12.136 -17.216 0.614 1.00 85.19 421 SER A O 1
ATOM 3235 N N . LEU A 1 422 ? 11.596 -15.046 0.743 1.00 81.44 422 LEU A N 1
ATOM 3236 C CA . LEU A 1 422 ? 11.896 -14.913 2.178 1.00 81.44 422 LEU A CA 1
ATOM 3237 C C . LEU A 1 422 ? 11.034 -15.833 3.062 1.00 81.44 422 LEU A C 1
ATOM 3239 O O . LEU A 1 422 ? 11.497 -16.294 4.104 1.00 81.44 422 LEU A O 1
ATOM 3243 N N . ALA A 1 423 ? 9.806 -16.140 2.638 1.00 80.12 423 ALA A N 1
ATOM 3244 C CA . ALA A 1 423 ? 8.932 -17.123 3.280 1.00 80.12 423 ALA A CA 1
ATOM 3245 C C . ALA A 1 423 ? 9.128 -18.558 2.744 1.00 80.12 423 ALA A C 1
ATOM 3247 O O . ALA A 1 423 ? 8.291 -19.428 2.978 1.00 80.12 423 ALA A O 1
ATOM 3248 N N . ARG A 1 424 ? 10.258 -18.819 2.068 1.00 83.19 424 ARG A N 1
ATOM 3249 C CA . ARG A 1 424 ? 10.705 -20.130 1.567 1.00 83.19 424 ARG A CA 1
ATOM 3250 C C . ARG A 1 424 ? 9.842 -20.7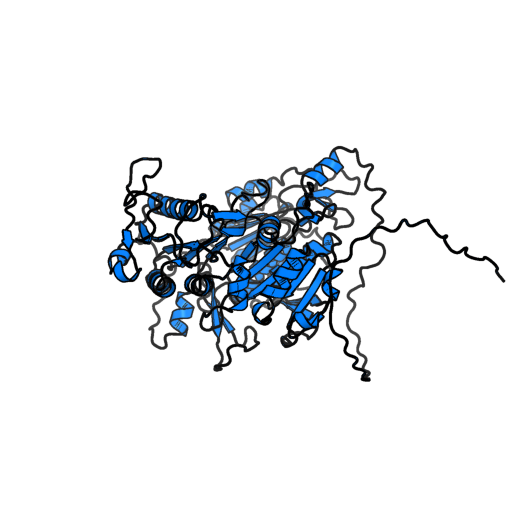37 0.458 1.00 83.19 424 ARG A C 1
ATOM 3252 O O . ARG A 1 424 ? 9.872 -21.951 0.271 1.00 83.19 424 ARG A O 1
ATOM 3259 N N . TYR A 1 425 ? 9.112 -19.912 -0.288 1.00 84.81 425 TYR A N 1
ATOM 3260 C CA . TYR A 1 425 ? 8.431 -20.364 -1.499 1.00 84.81 425 TYR A CA 1
ATOM 3261 C C . TYR A 1 425 ? 9.393 -20.465 -2.671 1.00 84.81 425 TYR A C 1
ATOM 3263 O O . TYR A 1 425 ? 10.238 -19.591 -2.890 1.00 84.81 425 TYR A O 1
ATOM 3271 N N . SER A 1 426 ? 9.206 -21.505 -3.472 1.00 88.88 426 SER A N 1
ATOM 3272 C CA . SER A 1 426 ? 9.905 -21.651 -4.740 1.00 88.88 426 SER A CA 1
ATOM 3273 C C . SER A 1 426 ? 9.331 -20.661 -5.763 1.00 88.88 426 SER A C 1
ATOM 3275 O O . SER A 1 426 ? 8.130 -20.637 -6.033 1.00 88.88 426 SER A O 1
ATOM 3277 N N . CYS A 1 427 ? 10.193 -19.805 -6.317 1.00 92.00 427 CYS A N 1
ATOM 3278 C CA . CYS A 1 427 ? 9.796 -18.745 -7.246 1.00 92.00 427 CYS A CA 1
ATOM 3279 C C . CYS A 1 427 ? 10.436 -18.940 -8.627 1.00 92.00 427 CYS A C 1
ATOM 3281 O O . CYS A 1 427 ? 11.640 -19.203 -8.718 1.00 92.00 427 CYS A O 1
ATOM 3283 N N . TYR A 1 428 ? 9.641 -18.753 -9.683 1.00 94.50 428 TYR A N 1
ATOM 3284 C CA . TYR A 1 428 ? 10.056 -18.844 -11.082 1.00 94.50 428 TYR A CA 1
ATOM 3285 C C . TYR A 1 428 ? 9.756 -17.540 -11.822 1.00 94.50 428 TYR A C 1
ATOM 3287 O O . TYR A 1 428 ? 8.599 -17.149 -11.944 1.00 94.50 428 TYR A O 1
ATOM 3295 N N . VAL A 1 429 ? 10.794 -16.856 -12.296 1.00 94.12 429 VAL A N 1
ATOM 3296 C CA . VAL A 1 429 ? 10.708 -15.568 -12.991 1.00 94.12 429 VAL A CA 1
ATOM 3297 C C . VAL A 1 429 ? 10.907 -15.785 -14.490 1.00 94.12 429 VAL A C 1
ATOM 3299 O O . VAL A 1 429 ? 11.930 -16.311 -14.923 1.00 94.12 429 VAL A O 1
ATOM 3302 N N . ILE A 1 430 ? 9.941 -15.352 -15.287 1.00 94.44 430 ILE A N 1
ATOM 3303 C CA . ILE A 1 430 ? 9.940 -15.428 -16.744 1.00 94.44 430 ILE A CA 1
ATOM 3304 C C . ILE A 1 430 ? 10.096 -14.008 -17.287 1.00 94.44 430 ILE A C 1
ATOM 3306 O O . ILE A 1 430 ? 9.322 -13.115 -16.942 1.00 94.44 430 ILE A O 1
ATOM 3310 N N . LYS A 1 431 ? 11.116 -13.800 -18.118 1.00 92.12 431 LYS A N 1
ATOM 3311 C CA . LYS A 1 431 ? 11.419 -12.524 -18.774 1.00 92.12 431 LYS A CA 1
ATOM 3312 C C . LYS A 1 431 ? 11.290 -12.649 -20.284 1.00 92.12 431 LYS A C 1
ATOM 3314 O O . LYS A 1 431 ? 11.515 -13.722 -20.842 1.00 92.12 431 LYS A O 1
ATOM 3319 N N . TYR A 1 432 ? 11.012 -11.533 -20.945 1.00 89.94 432 TYR A N 1
ATOM 3320 C CA . TYR A 1 432 ? 11.031 -11.462 -22.401 1.00 89.94 432 TYR A CA 1
ATOM 3321 C C . TYR A 1 432 ? 12.472 -11.413 -22.929 1.00 89.94 432 TYR A C 1
ATOM 3323 O O . TYR A 1 432 ? 13.261 -10.567 -22.505 1.00 89.94 432 TYR A O 1
ATOM 3331 N N . SER A 1 433 ? 12.848 -12.333 -23.821 1.00 87.12 433 SER A N 1
ATOM 3332 C CA . SER A 1 433 ? 14.245 -12.488 -24.270 1.00 87.12 433 SER A CA 1
ATOM 3333 C C . SER A 1 433 ? 14.754 -11.361 -25.169 1.00 87.12 433 SER A C 1
ATOM 3335 O O . SER A 1 433 ? 15.961 -11.107 -25.198 1.00 87.12 433 SER A O 1
ATOM 3337 N N . GLU A 1 434 ? 13.866 -10.671 -25.889 1.00 84.31 434 GLU A N 1
ATOM 3338 C CA . GLU A 1 434 ? 14.266 -9.559 -26.762 1.00 84.31 434 GLU A CA 1
ATOM 3339 C C . GLU A 1 434 ? 14.398 -8.222 -26.023 1.00 84.31 434 GLU A C 1
ATOM 3341 O O . GLU A 1 434 ? 14.960 -7.269 -26.569 1.00 84.31 434 GLU A O 1
ATOM 3346 N N . ASP A 1 435 ? 13.989 -8.147 -24.753 1.00 78.75 435 ASP A N 1
ATOM 3347 C CA . ASP A 1 435 ? 14.288 -6.988 -23.919 1.00 78.75 435 ASP A CA 1
ATOM 3348 C C . ASP A 1 435 ? 15.700 -7.067 -23.319 1.00 78.75 435 ASP A C 1
ATOM 3350 O O . ASP A 1 435 ? 15.943 -7.579 -22.224 1.00 78.75 435 ASP A O 1
ATOM 3354 N N . LYS A 1 436 ? 16.656 -6.509 -24.063 1.00 74.38 436 LYS A N 1
ATOM 3355 C CA . LYS A 1 436 ? 18.083 -6.492 -23.705 1.00 74.38 436 LYS A CA 1
ATOM 3356 C C . LYS A 1 436 ? 18.504 -5.229 -22.941 1.00 74.38 436 LYS A C 1
ATOM 3358 O O . LYS A 1 436 ? 19.687 -5.057 -22.649 1.00 74.38 436 LYS A O 1
ATOM 3363 N N . ARG A 1 437 ? 17.566 -4.344 -22.565 1.00 66.81 437 ARG A N 1
ATOM 3364 C CA . ARG A 1 437 ? 17.880 -3.071 -21.869 1.00 66.81 437 ARG A CA 1
ATOM 3365 C C . ARG A 1 437 ? 18.559 -3.286 -20.516 1.00 66.81 437 ARG A C 1
ATOM 3367 O O . ARG A 1 437 ? 19.344 -2.453 -20.077 1.00 66.81 437 ARG A O 1
ATOM 3374 N N . TYR A 1 438 ? 18.275 -4.418 -19.879 1.00 56.44 438 TYR A N 1
ATOM 3375 C CA . TYR A 1 438 ? 18.761 -4.770 -18.545 1.00 56.44 438 TYR A CA 1
ATOM 3376 C C . TYR A 1 438 ? 19.732 -5.968 -18.554 1.00 56.44 438 TYR A C 1
ATOM 3378 O O . TYR A 1 438 ? 20.092 -6.486 -17.497 1.00 56.44 438 TYR A O 1
ATOM 3386 N N . SER A 1 439 ? 20.176 -6.435 -19.731 1.00 48.22 439 SER A N 1
ATOM 3387 C CA . SER A 1 439 ? 20.876 -7.719 -19.891 1.00 48.22 439 SER A CA 1
ATOM 3388 C C . SER A 1 439 ? 22.402 -7.633 -19.743 1.00 48.22 439 SER A C 1
ATOM 3390 O O . SER A 1 439 ? 23.134 -8.065 -20.639 1.00 48.22 439 SER A O 1
ATOM 3392 N N . LYS A 1 440 ? 22.909 -7.097 -18.624 1.00 36.59 440 LYS A N 1
ATOM 3393 C CA . LYS A 1 440 ? 24.350 -7.210 -18.315 1.00 36.59 440 LYS A CA 1
ATOM 3394 C C . LYS A 1 440 ? 24.741 -7.867 -16.998 1.00 36.59 440 LYS A C 1
ATOM 3396 O O . LYS A 1 440 ? 25.915 -8.186 -16.874 1.00 36.59 440 LYS A O 1
ATOM 3401 N N . GLU A 1 441 ? 23.823 -8.214 -16.095 1.00 35.22 441 GLU A N 1
ATOM 3402 C CA . GLU A 1 441 ? 24.205 -8.976 -14.894 1.00 35.22 441 GLU A CA 1
ATOM 3403 C C . GLU A 1 441 ? 23.196 -10.081 -14.522 1.00 35.22 441 GLU A C 1
ATOM 3405 O O . GLU A 1 441 ? 22.111 -9.826 -14.015 1.00 35.22 441 GLU A O 1
ATOM 3410 N N . ASN A 1 442 ? 23.620 -11.320 -14.808 1.00 34.75 442 ASN A N 1
ATOM 3411 C CA . ASN A 1 442 ? 23.717 -12.453 -13.880 1.00 34.75 442 ASN A CA 1
ATOM 3412 C C . ASN A 1 442 ? 22.448 -12.996 -13.175 1.00 34.75 442 ASN A C 1
ATOM 3414 O O . ASN A 1 442 ? 21.849 -12.352 -12.326 1.00 34.75 442 ASN A O 1
ATOM 3418 N N . ILE A 1 443 ? 22.143 -14.280 -13.428 1.00 34.50 443 ILE A N 1
ATOM 3419 C CA . ILE A 1 443 ? 22.272 -15.411 -12.474 1.00 34.50 443 ILE A CA 1
ATOM 3420 C C . ILE A 1 443 ? 21.471 -16.610 -13.019 1.00 34.50 443 ILE A C 1
ATOM 3422 O O . ILE A 1 443 ? 20.273 -16.765 -12.800 1.00 34.50 443 ILE A O 1
ATOM 3426 N N . SER A 1 444 ? 22.162 -17.503 -13.724 1.00 30.67 444 SER A N 1
ATOM 3427 C CA . SER A 1 444 ? 21.782 -18.911 -13.827 1.00 30.67 444 SER A CA 1
ATOM 3428 C C . SER A 1 444 ? 22.451 -19.650 -12.667 1.00 30.67 444 SER A C 1
ATOM 3430 O O . SER A 1 444 ? 23.593 -20.090 -12.794 1.00 30.67 444 SER A O 1
ATOM 3432 N N . THR A 1 445 ? 21.786 -19.752 -11.516 1.00 32.75 445 THR A N 1
ATOM 3433 C CA . THR A 1 445 ? 22.242 -20.604 -10.406 1.00 32.75 445 THR A CA 1
ATOM 3434 C C . THR A 1 445 ? 21.263 -21.746 -10.183 1.00 32.75 445 THR A C 1
ATOM 3436 O O . THR A 1 445 ? 20.050 -21.576 -10.114 1.00 32.75 445 THR A O 1
ATOM 3439 N N . HIS A 1 446 ? 21.817 -22.950 -10.075 1.00 32.31 446 HIS A N 1
ATOM 3440 C CA . HIS A 1 446 ? 21.107 -24.203 -9.822 1.00 32.31 446 HIS A CA 1
ATOM 3441 C C . HIS A 1 446 ? 20.737 -24.370 -8.327 1.00 32.31 446 HIS A C 1
ATOM 3443 O O . HIS A 1 446 ? 20.419 -25.469 -7.874 1.00 32.31 446 HIS A O 1
ATOM 3449 N N . ASP A 1 447 ? 20.781 -23.294 -7.533 1.00 27.91 447 ASP A N 1
ATOM 3450 C CA . ASP A 1 447 ? 20.586 -23.367 -6.086 1.00 27.91 447 ASP A CA 1
ATOM 3451 C C . ASP A 1 447 ? 19.114 -23.114 -5.727 1.00 27.91 447 ASP A C 1
ATOM 3453 O O . ASP A 1 447 ? 18.642 -21.984 -5.613 1.00 27.91 447 ASP A O 1
ATOM 3457 N N . ARG A 1 448 ? 18.351 -24.208 -5.606 1.00 40.88 448 ARG A N 1
ATOM 3458 C CA . ARG A 1 448 ? 16.875 -24.239 -5.520 1.00 40.88 448 ARG A CA 1
ATOM 3459 C C . ARG A 1 448 ? 16.267 -23.622 -4.246 1.00 40.88 448 ARG A C 1
ATOM 3461 O O . ARG A 1 448 ? 15.088 -23.854 -3.989 1.00 40.88 448 ARG A O 1
ATOM 3468 N N . ARG A 1 449 ? 17.028 -22.923 -3.394 1.00 40.91 449 ARG A N 1
ATOM 3469 C CA . ARG A 1 449 ? 16.562 -22.581 -2.032 1.00 40.91 449 ARG A CA 1
ATOM 3470 C C . ARG A 1 449 ? 16.635 -21.117 -1.602 1.00 40.91 449 ARG A C 1
ATOM 3472 O O . ARG A 1 449 ? 16.079 -20.820 -0.550 1.00 40.91 449 ARG A O 1
ATOM 3479 N N . THR A 1 450 ? 17.226 -20.204 -2.373 1.00 45.97 450 THR A N 1
ATOM 3480 C CA . THR A 1 450 ? 17.341 -18.792 -1.933 1.00 45.97 450 THR A CA 1
ATOM 3481 C C . THR A 1 450 ? 17.163 -17.738 -3.021 1.00 45.97 450 THR A C 1
ATOM 3483 O O . THR A 1 450 ? 16.761 -16.621 -2.696 1.00 45.97 450 THR A O 1
ATOM 3486 N N . LEU A 1 451 ? 17.402 -18.056 -4.297 1.00 56.38 451 LEU A N 1
ATOM 3487 C CA . LEU A 1 451 ? 17.238 -17.106 -5.401 1.00 56.38 451 LEU A CA 1
ATOM 3488 C C . LEU A 1 451 ? 16.147 -17.576 -6.376 1.00 56.38 451 LEU A C 1
ATOM 3490 O O . LEU A 1 451 ? 16.061 -18.776 -6.646 1.00 56.38 451 LEU A O 1
ATOM 3494 N N . PRO A 1 452 ? 15.309 -16.666 -6.913 1.00 63.03 452 PRO A N 1
ATOM 3495 C CA . PRO A 1 452 ? 14.298 -17.030 -7.898 1.00 63.03 452 PRO A CA 1
ATOM 3496 C C . PRO A 1 452 ? 14.952 -17.606 -9.157 1.00 63.03 452 PRO A C 1
ATOM 3498 O O . PRO A 1 452 ? 15.857 -16.997 -9.733 1.00 63.03 452 PRO A O 1
ATOM 3501 N N . ALA A 1 453 ? 14.480 -18.763 -9.616 1.00 76.06 453 ALA A N 1
ATOM 3502 C CA . ALA A 1 453 ? 14.943 -19.313 -10.883 1.00 76.06 453 ALA A CA 1
ATOM 3503 C C . ALA A 1 453 ? 14.429 -18.429 -12.023 1.00 76.06 453 ALA A C 1
ATOM 3505 O O . ALA A 1 453 ? 13.241 -18.132 -12.067 1.00 76.06 453 ALA A O 1
ATOM 3506 N N . THR A 1 454 ? 15.311 -18.004 -12.929 1.00 81.31 454 THR A N 1
ATOM 3507 C CA . THR A 1 454 ? 14.961 -17.072 -14.011 1.00 81.31 454 THR A CA 1
ATOM 3508 C C . THR A 1 454 ? 15.122 -17.729 -15.380 1.00 81.31 454 THR A C 1
ATOM 3510 O O . THR A 1 454 ? 16.091 -18.454 -15.612 1.00 81.31 454 THR A O 1
ATOM 3513 N N . VAL A 1 455 ? 14.183 -17.471 -16.291 1.00 87.50 455 VAL A N 1
ATOM 3514 C CA . VAL A 1 455 ? 14.246 -17.874 -17.702 1.00 87.50 455 VAL A CA 1
ATOM 3515 C C . VAL A 1 455 ? 13.905 -16.690 -18.604 1.00 87.50 455 VAL A C 1
ATOM 3517 O O . VAL A 1 455 ? 13.117 -15.824 -18.226 1.00 87.50 455 VAL A O 1
ATOM 3520 N N . SER A 1 456 ? 14.491 -16.663 -19.797 1.00 89.12 456 SER A N 1
ATOM 3521 C CA . SER A 1 456 ? 14.171 -15.696 -20.845 1.00 89.12 456 SER A CA 1
ATOM 3522 C C . SER A 1 456 ? 13.623 -16.433 -22.061 1.00 89.12 456 SER A C 1
ATOM 3524 O O . SER A 1 456 ? 14.286 -17.344 -22.552 1.00 89.12 456 SER A O 1
ATOM 3526 N N . VAL A 1 457 ? 12.432 -16.051 -22.518 1.00 91.38 457 VAL A N 1
ATOM 3527 C CA . VAL A 1 457 ? 11.703 -16.690 -23.631 1.00 91.38 457 VAL A CA 1
ATOM 3528 C C . VAL A 1 457 ? 11.023 -15.638 -24.506 1.00 91.38 457 VAL A C 1
ATOM 3530 O O . VAL A 1 457 ? 10.829 -14.502 -24.060 1.00 91.38 457 VAL A O 1
ATOM 3533 N N . THR A 1 458 ? 10.635 -16.009 -25.728 1.00 89.56 458 THR A N 1
ATOM 3534 C CA . THR A 1 458 ? 9.782 -15.155 -26.580 1.00 89.56 458 THR A CA 1
ATOM 3535 C C . THR A 1 458 ? 8.294 -15.455 -26.429 1.00 89.56 458 THR A C 1
ATOM 3537 O O . THR A 1 458 ? 7.466 -14.577 -26.661 1.00 89.56 458 THR A O 1
ATOM 3540 N N . LYS A 1 459 ? 7.942 -16.673 -26.009 1.00 92.81 459 LYS A N 1
ATOM 3541 C CA . LYS A 1 459 ? 6.570 -17.119 -25.725 1.00 92.81 459 LYS A CA 1
ATOM 3542 C C . LYS A 1 459 ? 6.537 -17.938 -24.443 1.00 92.81 459 LYS A C 1
ATOM 3544 O O . LYS A 1 459 ? 7.488 -18.660 -24.148 1.00 92.81 459 LYS A O 1
ATOM 3549 N N . LEU A 1 460 ? 5.444 -17.877 -23.689 1.00 94.56 460 LEU A N 1
ATOM 3550 C CA . LEU A 1 460 ? 5.339 -18.602 -22.416 1.00 94.56 460 LEU A CA 1
ATOM 3551 C C . LEU A 1 460 ? 5.236 -20.116 -22.614 1.00 94.56 460 LEU A C 1
ATOM 3553 O O . LEU A 1 460 ? 5.728 -20.881 -21.789 1.00 94.56 460 LEU A O 1
ATOM 3557 N N . SER A 1 461 ? 4.682 -20.556 -23.739 1.00 92.25 461 SER A N 1
ATOM 3558 C CA . SER A 1 461 ? 4.678 -21.959 -24.174 1.00 92.25 461 SER A CA 1
ATOM 3559 C C . SER A 1 461 ? 6.080 -22.588 -24.269 1.00 92.25 461 SER A C 1
ATOM 3561 O O . SER A 1 461 ? 6.219 -23.794 -24.061 1.00 92.25 461 SER A O 1
ATOM 3563 N N . GLU A 1 462 ? 7.138 -21.799 -24.498 1.00 92.19 462 GLU A N 1
ATOM 3564 C CA . GLU A 1 462 ? 8.532 -22.280 -24.541 1.00 92.19 462 GLU A CA 1
ATOM 3565 C C . GLU A 1 462 ? 9.059 -22.723 -23.166 1.00 92.19 462 GLU A C 1
ATOM 3567 O O . GLU A 1 462 ? 10.036 -23.468 -23.083 1.00 92.19 462 GLU A O 1
ATOM 3572 N N . VAL A 1 463 ? 8.410 -22.300 -22.075 1.00 90.06 463 VAL A N 1
ATOM 3573 C CA . VAL A 1 463 ? 8.782 -22.681 -20.702 1.00 90.06 463 VAL A CA 1
ATOM 3574 C C . VAL A 1 463 ? 8.546 -24.178 -20.438 1.00 90.06 463 VAL A C 1
ATOM 3576 O O . VAL A 1 463 ? 9.170 -24.758 -19.542 1.00 90.06 463 VAL A O 1
ATOM 3579 N N . GLY A 1 464 ? 7.670 -24.826 -21.215 1.00 89.25 464 GLY A N 1
ATOM 3580 C CA . GLY A 1 464 ? 7.282 -26.221 -21.013 1.00 89.25 464 GLY A CA 1
ATOM 3581 C C . GLY A 1 464 ? 6.598 -26.431 -19.660 1.00 89.25 464 GLY A C 1
ATOM 3582 O O . GLY A 1 464 ? 5.825 -25.592 -19.210 1.00 89.25 464 GLY A O 1
ATOM 3583 N N . GLU A 1 465 ? 6.897 -27.540 -18.984 1.00 90.06 465 GLU A N 1
ATOM 3584 C CA . GLU A 1 465 ? 6.291 -27.893 -17.686 1.00 90.06 465 GLU A CA 1
ATOM 3585 C C . GLU A 1 465 ? 7.116 -27.431 -16.477 1.00 90.06 465 GLU A C 1
ATOM 3587 O O . GLU A 1 465 ? 6.733 -27.655 -15.334 1.00 90.06 465 GLU A O 1
ATOM 3592 N N . LYS A 1 466 ? 8.254 -26.759 -16.692 1.00 88.25 466 LYS A N 1
ATOM 3593 C CA . LYS A 1 466 ? 9.187 -26.412 -15.607 1.00 88.25 466 LYS A CA 1
ATOM 3594 C C . LYS A 1 466 ? 8.563 -25.517 -14.532 1.00 88.25 466 LYS A C 1
ATOM 3596 O O . LYS A 1 466 ? 8.964 -25.579 -13.375 1.00 88.25 466 LYS A O 1
ATOM 3601 N N . TRP A 1 467 ? 7.578 -24.697 -14.892 1.00 91.69 467 TRP A N 1
ATOM 3602 C CA . TRP A 1 467 ? 6.842 -23.853 -13.949 1.00 91.69 467 TRP A CA 1
ATOM 3603 C C . TRP A 1 467 ? 6.010 -24.673 -12.940 1.00 91.69 467 TRP A C 1
ATOM 3605 O O . TRP A 1 467 ? 5.727 -24.183 -11.848 1.00 91.69 467 TRP A O 1
ATOM 3615 N N . CYS A 1 468 ? 5.662 -25.929 -13.245 1.00 91.12 468 CYS A N 1
ATOM 3616 C CA . CYS A 1 468 ? 4.904 -26.806 -12.346 1.00 91.12 468 CYS A CA 1
ATOM 3617 C C . CYS A 1 468 ? 5.650 -27.110 -11.038 1.00 91.12 468 CYS A C 1
ATOM 3619 O O . CYS A 1 468 ? 5.002 -27.332 -10.013 1.00 91.12 468 CYS A O 1
ATOM 3621 N N . ASP A 1 469 ? 6.984 -27.055 -11.047 1.00 91.06 469 ASP A N 1
ATOM 3622 C CA . ASP A 1 469 ? 7.837 -27.315 -9.879 1.00 91.06 469 ASP A CA 1
ATOM 3623 C C . ASP A 1 469 ? 7.874 -26.152 -8.873 1.00 91.06 469 ASP A C 1
ATOM 3625 O O . ASP A 1 469 ? 8.474 -26.283 -7.805 1.00 91.06 469 ASP A O 1
ATOM 3629 N N . TYR A 1 470 ? 7.268 -25.009 -9.210 1.00 92.88 470 TYR A N 1
ATOM 3630 C CA . TYR A 1 470 ? 7.358 -23.779 -8.428 1.00 92.88 470 TYR A CA 1
ATOM 3631 C C . TYR A 1 470 ? 6.010 -23.369 -7.834 1.00 92.88 470 TYR A C 1
ATOM 3633 O O . TYR A 1 470 ? 4.951 -23.688 -8.375 1.00 92.88 470 TYR A O 1
ATOM 3641 N N . ASP A 1 471 ? 6.039 -22.646 -6.718 1.00 91.06 471 ASP A N 1
ATOM 3642 C CA . ASP A 1 471 ? 4.846 -22.146 -6.027 1.00 91.06 471 ASP A CA 1
ATOM 3643 C C . ASP A 1 471 ? 4.351 -20.819 -6.622 1.00 91.06 471 ASP A C 1
ATOM 3645 O O . ASP A 1 471 ? 3.145 -20.569 -6.722 1.00 91.06 471 ASP A O 1
ATOM 3649 N N . VAL A 1 472 ? 5.302 -19.957 -7.000 1.00 93.38 472 VAL A N 1
ATOM 3650 C CA . VAL A 1 472 ? 5.060 -18.596 -7.491 1.00 93.38 472 VAL A CA 1
ATOM 3651 C C . VAL A 1 472 ? 5.689 -18.424 -8.864 1.00 93.38 472 VAL A C 1
ATOM 3653 O O . VAL A 1 472 ? 6.893 -18.626 -9.027 1.00 93.38 472 VAL A O 1
ATOM 3656 N N . ILE A 1 473 ? 4.884 -18.000 -9.834 1.00 96.56 473 ILE A N 1
ATOM 3657 C CA . ILE A 1 473 ? 5.302 -17.699 -11.201 1.00 96.56 473 ILE A CA 1
ATOM 3658 C C . ILE A 1 473 ? 5.205 -16.192 -11.413 1.00 96.56 473 ILE A C 1
ATOM 3660 O O . ILE A 1 473 ? 4.142 -15.604 -11.245 1.00 96.56 473 ILE A O 1
ATOM 3664 N N . ALA A 1 474 ? 6.310 -15.556 -11.771 1.00 96.75 474 ALA A N 1
ATOM 3665 C CA . ALA A 1 474 ? 6.387 -14.128 -12.026 1.00 96.75 474 ALA A CA 1
ATOM 3666 C C . ALA A 1 474 ? 6.718 -13.889 -13.498 1.00 96.75 474 ALA A C 1
ATOM 3668 O O . ALA A 1 474 ? 7.733 -14.383 -13.972 1.00 96.75 474 ALA A O 1
ATOM 3669 N N . VAL A 1 475 ? 5.889 -13.136 -14.212 1.00 97.12 475 VAL A N 1
ATOM 3670 C CA . VAL A 1 475 ? 6.093 -12.793 -15.624 1.00 97.12 475 VAL A CA 1
ATOM 3671 C C . VAL A 1 475 ? 6.363 -11.297 -15.729 1.00 97.12 475 VAL A C 1
ATOM 3673 O O . VAL A 1 475 ? 5.524 -10.485 -15.336 1.00 97.12 475 VAL A O 1
ATOM 3676 N N . ASP A 1 476 ? 7.539 -10.931 -16.227 1.00 95.12 476 ASP A N 1
ATOM 3677 C CA . ASP A 1 476 ? 7.936 -9.541 -16.465 1.00 95.12 476 ASP A CA 1
ATOM 3678 C C . ASP A 1 476 ? 7.759 -9.170 -17.939 1.00 95.12 476 ASP A C 1
ATOM 3680 O O . ASP A 1 476 ? 7.920 -10.018 -18.815 1.00 95.12 476 ASP A O 1
ATOM 3684 N N . GLU A 1 477 ? 7.446 -7.902 -18.205 1.00 93.88 477 GLU A N 1
ATOM 3685 C CA . GLU A 1 477 ? 7.124 -7.391 -19.546 1.00 93.88 477 GLU A CA 1
ATOM 3686 C C . GLU A 1 477 ? 6.006 -8.195 -20.247 1.00 93.88 477 GLU A C 1
ATOM 3688 O O . GLU A 1 477 ? 6.063 -8.505 -21.440 1.00 93.88 477 GLU A O 1
ATOM 3693 N N . GLY A 1 478 ? 4.952 -8.511 -19.483 1.00 95.44 478 GLY A N 1
ATOM 3694 C CA . GLY A 1 478 ? 3.824 -9.357 -19.880 1.00 95.44 478 GLY A CA 1
ATOM 3695 C C . GLY A 1 478 ? 3.168 -8.985 -21.211 1.00 95.44 478 GLY A C 1
ATOM 3696 O O . GLY A 1 478 ? 2.607 -9.849 -21.879 1.00 95.44 478 GLY A O 1
ATOM 3697 N N . GLN A 1 479 ? 3.240 -7.711 -21.610 1.00 95.12 479 GLN A N 1
ATOM 3698 C CA . GLN A 1 479 ? 2.633 -7.216 -22.845 1.00 95.12 479 GLN A CA 1
ATOM 3699 C C . GLN A 1 479 ? 3.251 -7.787 -24.127 1.00 95.12 479 GLN A C 1
ATOM 3701 O O . GLN A 1 479 ? 2.637 -7.660 -25.181 1.00 95.12 479 GLN A O 1
ATOM 3706 N N . PHE A 1 480 ? 4.450 -8.376 -24.055 1.00 94.50 480 PHE A N 1
ATOM 3707 C CA . PHE A 1 480 ? 5.109 -8.997 -25.209 1.00 94.50 480 PHE A CA 1
ATOM 3708 C C . PHE A 1 480 ? 4.764 -10.484 -25.378 1.00 94.50 480 PHE A C 1
ATOM 3710 O O . PHE A 1 480 ? 5.179 -11.095 -26.359 1.00 94.50 480 PHE A O 1
ATOM 3717 N N . PHE A 1 481 ? 4.006 -11.077 -24.448 1.00 95.44 481 PHE A N 1
ATOM 3718 C CA . PHE A 1 481 ? 3.617 -12.484 -24.513 1.00 95.44 481 PHE A CA 1
ATOM 3719 C C . PHE A 1 481 ? 2.178 -12.637 -25.024 1.00 95.44 481 PHE A C 1
ATOM 3721 O O . PHE A 1 481 ? 1.236 -12.403 -24.264 1.00 95.44 481 PHE A O 1
ATOM 3728 N N . PRO A 1 482 ? 1.970 -13.084 -26.276 1.00 93.50 482 PRO A N 1
ATOM 3729 C CA . PRO A 1 482 ? 0.622 -13.260 -26.823 1.00 93.50 482 PRO A CA 1
ATOM 3730 C C . PRO A 1 482 ? -0.160 -14.396 -26.138 1.00 93.50 482 PRO A C 1
ATOM 3732 O O . PRO A 1 482 ? -1.385 -14.428 -26.190 1.00 93.50 482 PRO A O 1
ATOM 3735 N N . ASP A 1 483 ? 0.533 -15.331 -25.478 1.00 95.88 483 ASP A N 1
ATOM 3736 C CA . ASP A 1 483 ? -0.036 -16.467 -24.743 1.00 95.88 483 ASP A CA 1
ATOM 3737 C C . ASP A 1 483 ? -0.204 -16.203 -23.228 1.00 95.88 483 ASP A C 1
ATOM 3739 O O . ASP A 1 483 ? -0.494 -17.127 -22.463 1.00 95.88 483 ASP A O 1
ATOM 3743 N N . ILE A 1 484 ? -0.080 -14.941 -22.780 1.00 97.44 484 ILE A N 1
ATOM 3744 C CA . ILE A 1 484 ? -0.149 -14.553 -21.357 1.00 97.44 484 ILE A CA 1
ATOM 3745 C C . ILE A 1 484 ? -1.446 -14.984 -20.669 1.00 97.44 484 ILE A C 1
ATOM 3747 O O . ILE A 1 484 ? -1.399 -15.562 -19.586 1.00 97.44 484 ILE A O 1
ATOM 3751 N N . LEU A 1 485 ? -2.606 -14.761 -21.290 1.00 96.25 485 LEU A N 1
ATOM 3752 C CA . LEU A 1 485 ? -3.894 -15.093 -20.676 1.00 96.25 485 LEU A CA 1
ATOM 3753 C C . LEU A 1 485 ? -4.051 -16.601 -20.450 1.00 96.25 485 LEU A C 1
ATOM 3755 O O . LEU A 1 485 ? -4.448 -17.023 -19.361 1.00 96.25 485 LEU A O 1
ATOM 3759 N N . GLU A 1 486 ? -3.754 -17.400 -21.476 1.00 96.12 486 GLU A N 1
ATOM 3760 C CA . GLU A 1 486 ? -3.885 -18.857 -21.426 1.00 96.12 486 GLU A CA 1
ATOM 3761 C C . GLU A 1 486 ? -2.937 -19.440 -20.376 1.00 96.12 486 GLU A C 1
ATOM 3763 O O . GLU A 1 486 ? -3.373 -20.179 -19.489 1.00 96.12 486 GLU A O 1
ATOM 3768 N N . PHE A 1 487 ? -1.667 -19.026 -20.409 1.00 97.19 487 PHE A N 1
ATOM 3769 C CA . PHE A 1 487 ? -0.661 -19.476 -19.457 1.00 97.19 487 PHE A CA 1
ATOM 3770 C C . PHE A 1 487 ? -1.018 -19.102 -18.013 1.00 97.19 487 PHE A C 1
ATOM 3772 O O . PHE A 1 487 ? -1.000 -19.963 -17.130 1.00 97.19 487 PHE A O 1
ATOM 3779 N N . CYS A 1 488 ? -1.373 -17.838 -17.754 1.00 97.25 488 CYS A N 1
ATOM 3780 C CA . CYS A 1 488 ? -1.696 -17.385 -16.401 1.00 97.25 488 CYS A CA 1
ATOM 3781 C C . CYS A 1 488 ? -2.935 -18.093 -15.844 1.00 97.25 488 CYS A C 1
ATOM 3783 O O . CYS A 1 488 ? -2.924 -18.504 -14.684 1.00 97.25 488 CYS A O 1
ATOM 3785 N N . SER A 1 489 ? -3.970 -18.285 -16.667 1.00 95.06 489 SER A N 1
ATOM 3786 C CA . SER A 1 489 ? -5.190 -18.997 -16.263 1.00 95.06 489 SER A CA 1
ATOM 3787 C C . SER A 1 489 ? -4.903 -20.466 -15.960 1.00 95.06 489 SER A C 1
ATOM 3789 O O . SER A 1 489 ? -5.336 -20.979 -14.931 1.00 95.06 489 SER A O 1
ATOM 3791 N N . MET A 1 490 ? -4.130 -21.140 -16.817 1.00 95.69 490 MET A N 1
ATOM 3792 C CA . MET A 1 490 ? -3.699 -22.521 -16.594 1.00 95.69 490 MET A CA 1
ATOM 3793 C C . MET A 1 490 ? -2.908 -22.656 -15.287 1.00 95.69 490 MET A C 1
ATOM 3795 O O . MET A 1 490 ? -3.226 -23.513 -14.462 1.00 95.69 490 MET A O 1
ATOM 3799 N N . ALA A 1 491 ? -1.910 -21.796 -15.069 1.00 95.19 491 ALA A N 1
ATOM 3800 C CA . ALA A 1 491 ? -1.078 -21.845 -13.872 1.00 95.19 491 ALA A CA 1
ATOM 3801 C C . ALA A 1 491 ? -1.883 -21.541 -12.595 1.00 95.19 491 ALA A C 1
ATOM 3803 O O . ALA A 1 491 ? -1.755 -22.263 -11.605 1.00 95.19 491 ALA A O 1
ATOM 3804 N N . ALA A 1 492 ? -2.764 -20.538 -12.613 1.00 94.06 492 ALA A N 1
ATOM 3805 C CA . ALA A 1 492 ? -3.630 -20.235 -11.473 1.00 94.06 492 ALA A CA 1
ATOM 3806 C C . ALA A 1 492 ? -4.621 -21.375 -11.172 1.00 94.06 492 ALA A C 1
ATOM 3808 O O . ALA A 1 492 ? -4.763 -21.776 -10.017 1.00 94.06 492 ALA A O 1
ATOM 3809 N N . ASN A 1 493 ? -5.229 -21.980 -12.196 1.00 92.56 493 ASN A N 1
ATOM 3810 C CA . ASN A 1 493 ? -6.100 -23.150 -12.028 1.00 92.56 493 ASN A CA 1
ATOM 3811 C C . ASN A 1 493 ? -5.347 -24.380 -11.488 1.00 92.56 493 ASN A C 1
ATOM 3813 O O . ASN A 1 493 ? -5.938 -25.208 -10.799 1.00 92.56 493 ASN A O 1
ATOM 3817 N N . ALA A 1 494 ? -4.037 -24.475 -11.739 1.00 91.88 494 ALA A N 1
ATOM 3818 C CA . ALA A 1 494 ? -3.147 -25.474 -11.146 1.00 91.88 494 ALA A CA 1
ATOM 3819 C C . ALA A 1 494 ? -2.690 -25.125 -9.709 1.00 91.88 494 ALA A C 1
ATOM 3821 O O . ALA A 1 494 ? -1.774 -25.756 -9.179 1.00 91.88 494 ALA A O 1
ATOM 3822 N N . GLY A 1 495 ? -3.294 -24.114 -9.075 1.00 90.06 495 GLY A N 1
ATOM 3823 C CA . GLY A 1 495 ? -2.997 -23.709 -7.699 1.00 90.06 495 GLY A CA 1
ATOM 3824 C C . GLY A 1 495 ? -1.792 -22.776 -7.556 1.00 90.06 495 GLY A C 1
ATOM 3825 O O . GLY A 1 495 ? -1.377 -22.495 -6.432 1.00 90.06 495 GLY A O 1
ATOM 3826 N N . LYS A 1 496 ? -1.209 -22.290 -8.661 1.00 92.19 496 LYS A N 1
ATOM 3827 C CA . LYS A 1 496 ? -0.031 -21.412 -8.619 1.00 92.19 496 LYS A CA 1
ATOM 3828 C C . LYS A 1 496 ? -0.416 -19.966 -8.354 1.00 92.19 496 LYS A C 1
ATOM 3830 O O . LYS A 1 496 ? -1.492 -19.499 -8.734 1.00 92.19 496 LYS A O 1
ATOM 3835 N N . LYS A 1 497 ? 0.510 -19.218 -7.758 1.00 93.06 497 LYS A N 1
ATOM 3836 C CA . LYS A 1 497 ? 0.397 -17.764 -7.684 1.00 93.06 497 LYS A CA 1
ATOM 3837 C C . LYS A 1 497 ? 1.119 -17.134 -8.858 1.00 93.06 497 LYS A C 1
ATOM 3839 O O . LYS A 1 497 ? 2.338 -17.235 -8.953 1.00 93.06 497 LYS A O 1
ATOM 3844 N N . VAL A 1 498 ? 0.368 -16.482 -9.729 1.00 96.81 498 VAL A N 1
ATOM 3845 C CA . VAL A 1 498 ? 0.885 -15.853 -10.936 1.00 96.81 498 VAL A CA 1
ATOM 3846 C C . VAL A 1 498 ? 0.918 -14.347 -10.726 1.00 96.81 498 VAL A C 1
ATOM 3848 O O . VAL A 1 498 ? -0.095 -13.747 -10.383 1.00 96.81 498 VAL A O 1
ATOM 3851 N N . ILE A 1 499 ? 2.080 -13.729 -10.900 1.00 97.38 499 ILE A N 1
ATOM 3852 C CA . ILE A 1 499 ? 2.262 -12.282 -10.779 1.00 97.38 499 ILE A CA 1
ATOM 3853 C C . ILE A 1 499 ? 2.768 -11.767 -12.120 1.00 97.38 499 ILE A C 1
ATOM 3855 O O . ILE A 1 499 ? 3.812 -12.206 -12.587 1.00 97.38 499 ILE A O 1
ATOM 3859 N N . VAL A 1 500 ? 2.045 -10.849 -12.745 1.00 98.06 500 VAL A N 1
ATOM 3860 C CA . VAL A 1 500 ? 2.374 -10.318 -14.072 1.00 98.06 500 VAL A CA 1
ATOM 3861 C C . VAL A 1 500 ? 2.669 -8.833 -13.957 1.00 98.06 500 VAL A C 1
ATOM 3863 O O . VAL A 1 500 ? 1.840 -8.090 -13.443 1.00 98.06 500 VAL A O 1
ATOM 3866 N N . ALA A 1 501 ? 3.819 -8.377 -14.445 1.00 97.50 501 ALA A N 1
ATOM 3867 C CA . ALA A 1 501 ? 4.098 -6.959 -14.650 1.00 97.50 501 ALA A CA 1
ATOM 3868 C C . ALA A 1 501 ? 4.018 -6.624 -16.136 1.00 97.50 501 ALA A C 1
ATOM 3870 O O . ALA A 1 501 ? 4.685 -7.267 -16.940 1.00 97.50 501 ALA A O 1
ATOM 3871 N N . ALA A 1 502 ? 3.223 -5.619 -16.506 1.00 97.00 502 ALA A N 1
ATOM 3872 C CA . ALA A 1 502 ? 3.036 -5.273 -17.913 1.00 97.00 502 ALA A CA 1
ATOM 3873 C C . ALA A 1 502 ? 2.665 -3.805 -18.148 1.00 97.00 502 ALA A C 1
ATOM 3875 O O . ALA A 1 502 ? 2.146 -3.122 -17.266 1.00 97.00 502 ALA A O 1
ATOM 3876 N N . LEU A 1 503 ? 2.918 -3.296 -19.350 1.00 96.56 503 LEU A N 1
ATOM 3877 C CA . LEU A 1 503 ? 2.289 -2.059 -19.822 1.00 96.56 503 LEU A CA 1
ATOM 3878 C C . LEU A 1 503 ? 0.794 -2.309 -20.085 1.00 96.56 503 LEU A C 1
ATOM 3880 O O . LEU A 1 503 ? 0.429 -3.324 -20.670 1.00 96.56 503 LEU A O 1
ATOM 3884 N N . ASP A 1 504 ? -0.073 -1.381 -19.681 1.00 94.44 504 ASP A N 1
ATOM 3885 C CA . ASP A 1 504 ? -1.510 -1.430 -19.989 1.00 94.44 504 ASP A CA 1
ATOM 3886 C C . ASP A 1 504 ? -1.863 -0.785 -21.332 1.00 94.44 504 ASP A C 1
ATOM 3888 O O . ASP A 1 504 ? -2.800 -1.222 -21.999 1.00 94.44 504 ASP A O 1
ATOM 3892 N N . GLY A 1 505 ? -1.098 0.222 -21.747 1.00 93.81 505 GLY A N 1
ATOM 3893 C CA . GLY A 1 505 ? -1.232 0.867 -23.048 1.00 93.81 505 GLY A CA 1
ATOM 3894 C C . GLY A 1 505 ? 0.122 1.143 -23.685 1.00 93.81 505 GLY A C 1
ATOM 3895 O O . GLY A 1 505 ? 1.139 1.267 -22.996 1.00 93.81 505 GLY A O 1
ATOM 3896 N N . ASP A 1 506 ? 0.131 1.231 -25.010 1.00 93.75 506 ASP A N 1
ATOM 3897 C CA . ASP A 1 506 ? 1.308 1.624 -25.776 1.00 93.75 506 ASP A CA 1
ATOM 3898 C C . ASP A 1 506 ? 1.500 3.153 -25.803 1.00 93.75 506 ASP A C 1
ATOM 3900 O O . ASP A 1 506 ? 0.813 3.919 -25.122 1.00 93.75 506 ASP A O 1
ATOM 3904 N N . TYR A 1 507 ? 2.457 3.622 -26.606 1.00 92.56 507 TYR A N 1
ATOM 3905 C CA . TYR A 1 507 ? 2.775 5.047 -26.714 1.00 92.56 507 TYR A CA 1
ATOM 3906 C C . TYR A 1 507 ? 1.645 5.911 -27.308 1.00 92.56 507 TYR A C 1
ATOM 3908 O O . TYR A 1 507 ? 1.637 7.130 -27.115 1.00 92.56 507 TYR A O 1
ATOM 3916 N N . ARG A 1 508 ? 0.690 5.299 -28.022 1.00 90.75 508 ARG A N 1
ATOM 3917 C CA . ARG A 1 508 ? -0.521 5.939 -28.562 1.00 90.75 508 ARG A CA 1
ATOM 3918 C C . ARG A 1 508 ? -1.693 5.860 -27.582 1.00 90.75 508 ARG A C 1
ATOM 3920 O O . ARG A 1 508 ? -2.778 6.333 -27.905 1.00 90.75 508 ARG A O 1
ATOM 3927 N N . ASN A 1 509 ? -1.466 5.299 -26.390 1.00 92.00 509 ASN A N 1
ATOM 3928 C CA . ASN A 1 509 ? -2.499 4.986 -25.410 1.00 92.00 509 ASN A CA 1
ATOM 3929 C C . ASN A 1 509 ? -3.536 3.975 -25.950 1.00 92.00 509 ASN A C 1
ATOM 3931 O O . ASN A 1 509 ? -4.669 3.934 -25.470 1.00 92.00 509 ASN A O 1
ATOM 3935 N N . GLU A 1 510 ? -3.139 3.143 -26.920 1.00 94.81 510 GLU A N 1
ATOM 3936 C CA . GLU A 1 510 ? -3.928 1.989 -27.351 1.00 94.81 510 GLU A CA 1
ATOM 3937 C C . GLU A 1 510 ? -3.637 0.800 -26.425 1.00 94.81 510 GLU A C 1
ATOM 3939 O O . GLU A 1 510 ? -2.474 0.572 -26.063 1.00 94.81 510 GLU A O 1
ATOM 3944 N N . PRO A 1 511 ? -4.658 0.028 -26.016 1.00 95.19 511 PRO A N 1
ATOM 3945 C CA . PRO A 1 511 ? -4.483 -1.043 -25.046 1.00 95.19 511 PRO A CA 1
ATOM 3946 C C . PRO A 1 511 ? -3.599 -2.160 -25.604 1.00 95.19 511 PRO A C 1
ATOM 3948 O O . PRO A 1 511 ? -3.774 -2.602 -26.744 1.00 95.19 511 PRO A O 1
ATOM 3951 N N . PHE A 1 512 ? -2.686 -2.679 -24.782 1.00 95.00 512 PHE A N 1
ATOM 3952 C CA . PHE A 1 512 ? -2.085 -3.983 -25.063 1.00 95.00 512 PHE A CA 1
ATOM 3953 C C . PHE A 1 512 ? -3.161 -5.053 -24.870 1.00 95.00 512 PHE A C 1
ATOM 3955 O O . PHE A 1 512 ? -3.571 -5.336 -23.744 1.00 95.00 512 PHE A O 1
ATOM 3962 N N . GLU A 1 513 ? -3.669 -5.596 -25.977 1.00 94.12 513 GLU A N 1
ATOM 3963 C CA . GLU A 1 513 ? -4.913 -6.372 -25.988 1.00 94.12 513 GLU A CA 1
ATOM 3964 C C . GLU A 1 513 ? -4.876 -7.579 -25.054 1.00 94.12 513 GLU A C 1
ATOM 3966 O O . GLU A 1 513 ? -5.840 -7.816 -24.332 1.00 94.12 513 GLU A O 1
ATOM 3971 N N . ASP A 1 514 ? -3.774 -8.321 -25.021 1.00 94.25 514 ASP A N 1
ATOM 3972 C CA . ASP A 1 514 ? -3.695 -9.537 -24.209 1.00 94.25 514 ASP A CA 1
ATOM 3973 C C . ASP A 1 514 ? -3.602 -9.223 -22.711 1.00 94.25 514 ASP A C 1
ATOM 3975 O O . ASP A 1 514 ? -4.170 -9.944 -21.890 1.00 94.25 514 ASP A O 1
ATOM 3979 N N . ILE A 1 515 ? -3.029 -8.070 -22.348 1.00 96.94 515 ILE A N 1
ATOM 3980 C CA . ILE A 1 515 ? -3.091 -7.541 -20.979 1.00 96.94 515 ILE A CA 1
ATOM 3981 C C . ILE A 1 515 ? -4.506 -7.078 -20.638 1.00 96.94 515 ILE A C 1
ATOM 3983 O O . ILE A 1 515 ? -5.002 -7.368 -19.549 1.00 96.94 515 ILE A O 1
ATOM 3987 N N . ALA A 1 516 ? -5.196 -6.414 -21.566 1.00 95.88 516 ALA A N 1
ATOM 3988 C CA . ALA A 1 516 ? -6.588 -6.020 -21.367 1.00 95.88 516 ALA A CA 1
ATOM 3989 C C . ALA A 1 516 ? -7.510 -7.240 -21.178 1.00 95.88 516 ALA A C 1
ATOM 3991 O O . ALA A 1 516 ? -8.404 -7.198 -20.332 1.00 95.88 516 ALA A O 1
ATOM 3992 N N . LYS A 1 517 ? -7.265 -8.341 -21.902 1.00 95.69 517 LYS A N 1
ATOM 3993 C CA . LYS A 1 517 ? -7.978 -9.620 -21.733 1.00 95.69 517 LYS A CA 1
ATOM 3994 C C . LYS A 1 517 ? -7.590 -10.357 -20.444 1.00 95.69 517 LYS A C 1
ATOM 3996 O O . LYS A 1 517 ? -8.407 -11.114 -19.928 1.00 95.69 517 LYS A O 1
ATOM 4001 N N . LEU A 1 518 ? -6.385 -10.134 -19.911 1.00 95.62 518 LEU A N 1
ATOM 4002 C CA . LEU A 1 518 ? -5.930 -10.698 -18.634 1.00 95.62 518 LEU A CA 1
ATOM 4003 C C . LEU A 1 518 ? -6.603 -10.040 -17.420 1.00 95.62 518 LEU A C 1
ATOM 4005 O O . LEU A 1 518 ? -6.877 -10.722 -16.437 1.00 95.62 518 LEU A O 1
ATOM 4009 N N . ILE A 1 519 ? -6.898 -8.736 -17.482 1.00 95.19 519 ILE A N 1
ATOM 4010 C CA . ILE A 1 519 ? -7.476 -7.970 -16.360 1.00 95.19 519 ILE A CA 1
ATOM 4011 C C . ILE A 1 519 ? -8.741 -8.627 -15.763 1.00 95.19 519 ILE A C 1
ATOM 4013 O O . ILE A 1 519 ? -8.790 -8.766 -14.543 1.00 95.19 519 ILE A O 1
ATOM 4017 N N . PRO A 1 520 ? -9.745 -9.070 -16.551 1.00 95.00 520 PRO A N 1
ATOM 4018 C CA . PRO A 1 520 ? -10.927 -9.751 -16.015 1.00 95.00 520 PRO A CA 1
ATOM 4019 C C . PRO A 1 520 ? -10.652 -11.095 -15.330 1.00 95.00 520 PRO A C 1
ATOM 4021 O O . PRO A 1 520 ? -11.455 -11.517 -14.503 1.00 95.00 520 PRO A O 1
ATOM 4024 N N . ALA A 1 521 ? -9.558 -11.774 -15.686 1.00 93.56 521 ALA A N 1
ATOM 4025 C CA . ALA A 1 521 ? -9.162 -13.046 -15.086 1.00 93.56 521 ALA A CA 1
ATOM 4026 C C . ALA A 1 521 ? -8.348 -12.864 -13.791 1.00 93.56 521 ALA A C 1
ATOM 4028 O O . ALA A 1 521 ? -8.066 -13.844 -13.111 1.00 93.56 521 ALA A O 1
ATOM 4029 N N . ALA A 1 522 ? -7.954 -11.633 -13.455 1.00 95.38 522 ALA A N 1
ATOM 4030 C CA . ALA A 1 522 ? -7.099 -11.350 -12.313 1.00 95.38 522 ALA A CA 1
ATOM 4031 C C . ALA A 1 522 ? -7.881 -11.085 -11.022 1.00 95.38 522 ALA A C 1
ATOM 4033 O O . ALA A 1 522 ? -8.764 -10.228 -10.979 1.00 95.38 522 ALA A O 1
ATOM 4034 N N . GLU A 1 523 ? -7.487 -11.733 -9.923 1.00 94.38 523 GLU A N 1
ATOM 4035 C CA . GLU A 1 523 ? -8.016 -11.445 -8.584 1.00 94.38 523 GLU A CA 1
ATOM 4036 C C . GLU A 1 523 ? -7.526 -10.098 -8.033 1.00 94.38 523 GLU A C 1
ATOM 4038 O O . GLU A 1 523 ? -8.132 -9.544 -7.112 1.00 94.38 523 GLU A O 1
ATOM 4043 N N . SER A 1 524 ? -6.421 -9.563 -8.560 1.00 92.81 524 SER A N 1
ATOM 4044 C CA . SER A 1 524 ? -5.902 -8.252 -8.168 1.00 92.81 524 SER A CA 1
ATOM 4045 C C . SER A 1 524 ? -5.229 -7.536 -9.329 1.00 92.81 524 SER A C 1
ATOM 4047 O O . SER A 1 524 ? -4.363 -8.096 -9.998 1.00 92.81 524 SER A O 1
ATOM 4049 N N . VAL A 1 525 ? -5.577 -6.262 -9.519 1.00 96.44 525 VAL A N 1
ATOM 4050 C CA . VAL A 1 525 ? -4.948 -5.379 -10.504 1.00 96.44 525 VAL A CA 1
ATOM 4051 C C . VAL A 1 525 ? -4.439 -4.128 -9.800 1.00 96.44 525 VAL A C 1
ATOM 4053 O O . VAL A 1 525 ? -5.202 -3.364 -9.212 1.00 96.44 525 VAL A O 1
ATOM 4056 N N . THR A 1 526 ? -3.128 -3.913 -9.853 1.00 95.19 526 THR A N 1
ATOM 4057 C CA . THR A 1 526 ? -2.447 -2.739 -9.300 1.00 95.19 526 THR A CA 1
ATOM 4058 C C . THR A 1 526 ? -1.969 -1.859 -10.447 1.00 95.19 526 THR A C 1
ATOM 4060 O O . THR A 1 526 ? -1.029 -2.227 -11.146 1.00 95.19 526 THR A O 1
ATOM 4063 N N . LYS A 1 527 ? -2.581 -0.686 -10.640 1.00 96.69 527 LYS A N 1
ATOM 4064 C CA . LYS A 1 527 ? -2.115 0.301 -11.624 1.00 96.69 527 LYS A CA 1
ATOM 4065 C C . LYS A 1 527 ? -1.178 1.308 -10.964 1.00 96.69 527 LYS A C 1
ATOM 4067 O O . LYS A 1 527 ? -1.620 2.186 -10.227 1.00 96.69 527 LYS A O 1
ATOM 4072 N N . LEU A 1 528 ? 0.117 1.165 -11.219 1.00 94.06 528 LEU A N 1
ATOM 4073 C CA . LEU A 1 528 ? 1.152 2.067 -10.733 1.00 94.06 528 LEU A CA 1
ATOM 4074 C C . LEU A 1 528 ? 1.172 3.357 -11.556 1.00 94.06 528 LEU A C 1
ATOM 4076 O O . LEU A 1 528 ? 1.046 3.333 -12.780 1.00 94.06 528 LEU A O 1
ATOM 4080 N N . SER A 1 529 ? 1.393 4.482 -10.882 1.00 93.12 529 SER A N 1
ATOM 4081 C CA . SER A 1 529 ? 1.738 5.749 -11.520 1.00 93.12 529 SER A CA 1
ATOM 4082 C C . SER A 1 529 ? 3.256 5.936 -11.587 1.00 93.12 529 SER A C 1
ATOM 4084 O O . SER A 1 529 ? 4.016 5.455 -10.741 1.00 93.12 529 SER A O 1
ATOM 4086 N N . ALA A 1 530 ? 3.707 6.647 -12.616 1.00 93.88 530 ALA A N 1
ATOM 4087 C CA . ALA A 1 530 ? 5.034 7.250 -12.682 1.00 93.88 530 ALA A CA 1
ATOM 4088 C C . ALA A 1 530 ? 4.972 8.709 -12.188 1.00 93.88 530 ALA A C 1
ATOM 4090 O O . ALA A 1 530 ? 3.909 9.202 -11.808 1.00 93.88 530 ALA A O 1
ATOM 4091 N N . VAL A 1 531 ? 6.096 9.424 -12.222 1.00 92.56 531 VAL A N 1
ATOM 4092 C CA . VAL A 1 531 ? 6.111 10.888 -12.087 1.00 92.56 531 VAL A CA 1
ATOM 4093 C C . VAL A 1 531 ? 6.194 11.491 -13.487 1.00 92.56 531 VAL A C 1
ATOM 4095 O O . VAL A 1 531 ? 6.969 11.035 -14.325 1.00 92.56 531 VAL A O 1
ATOM 4098 N N . CYS A 1 532 ? 5.354 12.484 -13.767 1.00 94.62 532 CYS A N 1
ATOM 4099 C CA . CYS A 1 532 ? 5.332 13.176 -15.047 1.00 94.62 532 CYS A CA 1
ATOM 4100 C C . CYS A 1 532 ? 6.641 13.930 -15.237 1.00 94.62 532 CYS A C 1
ATOM 4102 O O . CYS A 1 532 ? 6.899 14.904 -14.530 1.00 94.62 532 CYS A O 1
ATOM 4104 N N . MET A 1 533 ? 7.400 13.539 -16.256 1.00 93.75 533 MET A N 1
ATOM 4105 C CA . MET A 1 533 ? 8.703 14.121 -16.584 1.00 93.75 533 MET A CA 1
ATOM 4106 C C . MET A 1 533 ? 8.602 15.558 -17.132 1.00 93.75 533 MET A C 1
ATOM 4108 O O . MET A 1 533 ? 9.615 16.174 -17.427 1.00 93.75 533 MET A O 1
ATOM 4112 N N . LEU A 1 534 ? 7.383 16.101 -17.274 1.00 91.56 534 LEU A N 1
ATOM 4113 C CA . LEU A 1 534 ? 7.133 17.480 -17.710 1.00 91.56 534 LEU A CA 1
ATOM 4114 C C . LEU A 1 534 ? 6.580 18.398 -16.614 1.00 91.56 534 LEU A C 1
ATOM 4116 O O . LEU A 1 534 ? 6.766 19.607 -16.689 1.00 91.56 534 LEU A O 1
ATOM 4120 N N . CYS A 1 535 ? 5.834 17.870 -15.639 1.00 89.88 535 CYS A N 1
ATOM 4121 C CA . CYS A 1 535 ? 5.141 18.712 -14.653 1.00 89.88 535 CYS A CA 1
ATOM 4122 C C . CYS A 1 535 ? 5.201 18.202 -13.208 1.00 89.88 535 CYS A C 1
ATOM 4124 O O . CYS A 1 535 ? 4.528 18.770 -12.350 1.00 89.88 535 CYS A O 1
ATOM 4126 N N . GLY A 1 536 ? 5.907 17.100 -12.935 1.00 86.81 536 GLY A N 1
ATOM 4127 C CA . GLY A 1 536 ? 6.075 16.532 -11.589 1.00 86.81 536 GLY A CA 1
ATOM 4128 C C . GLY A 1 536 ? 4.823 15.898 -10.963 1.00 86.81 536 GLY A C 1
ATOM 4129 O O . GLY A 1 536 ? 4.902 15.310 -9.890 1.00 86.81 536 GLY A O 1
ATOM 4130 N N . CYS A 1 537 ? 3.659 15.988 -11.614 1.00 88.19 537 CYS A N 1
ATOM 4131 C CA . CYS A 1 537 ? 2.419 15.345 -11.159 1.00 88.19 537 CYS A CA 1
ATOM 4132 C C . CYS A 1 537 ? 2.429 13.838 -11.456 1.00 88.19 537 CYS A C 1
ATOM 4134 O O . CYS A 1 537 ? 3.242 13.370 -12.248 1.00 88.19 537 CYS A O 1
ATOM 4136 N N . ASP A 1 538 ? 1.483 13.078 -10.906 1.00 90.44 538 ASP A N 1
ATOM 4137 C CA . ASP A 1 538 ? 1.363 11.648 -11.209 1.00 90.44 538 ASP A CA 1
ATOM 4138 C C . ASP A 1 538 ? 1.125 11.410 -12.718 1.00 90.44 538 ASP A C 1
ATOM 4140 O O . ASP A 1 538 ? 0.290 12.059 -13.365 1.00 90.44 538 ASP A O 1
ATOM 4144 N N . ALA A 1 539 ? 1.881 10.473 -13.289 1.00 94.00 539 ALA A N 1
ATOM 4145 C CA . ALA A 1 539 ? 1.845 10.101 -14.697 1.00 94.00 539 ALA A CA 1
ATOM 4146 C C . ALA A 1 539 ? 1.257 8.707 -14.899 1.00 94.00 539 ALA A C 1
ATOM 4148 O O . ALA A 1 539 ? 1.601 7.759 -14.196 1.00 94.00 539 ALA A O 1
ATOM 4149 N N . TYR A 1 540 ? 0.405 8.590 -15.915 1.00 95.75 540 TYR A N 1
ATOM 4150 C CA . TYR A 1 540 ? -0.313 7.358 -16.255 1.00 95.75 540 TYR A CA 1
ATOM 4151 C C . TYR A 1 540 ? -0.169 6.980 -17.734 1.00 95.75 540 TYR A C 1
ATOM 4153 O O . TYR A 1 540 ? -0.734 5.974 -18.146 1.00 95.75 540 TYR A O 1
ATOM 4161 N N . TYR A 1 541 ? 0.577 7.769 -18.515 1.00 95.69 541 TYR A N 1
ATOM 4162 C CA . TYR A 1 541 ? 0.772 7.574 -19.950 1.00 95.69 541 TYR A CA 1
ATOM 4163 C C . TYR A 1 541 ? 2.256 7.520 -20.285 1.00 95.69 541 TYR A C 1
ATOM 4165 O O . TYR A 1 541 ? 3.077 8.186 -19.647 1.00 95.69 541 TYR A O 1
ATOM 4173 N N . THR A 1 542 ? 2.587 6.762 -21.321 1.00 95.19 542 THR A N 1
ATOM 4174 C CA . THR A 1 542 ? 3.911 6.757 -21.937 1.00 95.19 542 THR A CA 1
ATOM 4175 C C . THR A 1 542 ? 3.832 7.516 -23.250 1.00 95.19 542 THR A C 1
ATOM 4177 O O . THR A 1 542 ? 2.994 7.213 -24.089 1.00 95.19 542 THR A O 1
ATOM 4180 N N . HIS A 1 543 ? 4.698 8.507 -23.427 1.00 93.81 543 HIS A N 1
ATOM 4181 C CA . HIS A 1 543 ? 4.842 9.236 -24.680 1.00 93.81 543 HIS A CA 1
ATOM 4182 C C . HIS A 1 543 ? 6.186 8.876 -25.312 1.00 93.81 543 HIS A C 1
ATOM 4184 O O . HIS A 1 543 ? 7.207 8.871 -24.624 1.00 93.81 543 HIS A O 1
ATOM 4190 N N . ARG A 1 544 ? 6.192 8.580 -26.614 1.00 93.94 544 ARG A N 1
ATOM 4191 C CA . ARG A 1 544 ? 7.414 8.310 -27.382 1.00 93.94 544 ARG A CA 1
ATOM 4192 C C . ARG A 1 544 ? 7.993 9.618 -27.912 1.00 93.94 544 ARG A C 1
ATOM 4194 O O . ARG A 1 544 ? 7.276 10.390 -28.535 1.00 93.94 544 ARG A O 1
ATOM 4201 N N . THR A 1 545 ? 9.276 9.864 -27.679 1.00 91.00 545 THR A N 1
ATOM 4202 C CA . THR A 1 545 ? 9.971 11.091 -28.110 1.00 91.00 545 THR A CA 1
ATOM 4203 C C . THR A 1 545 ? 10.629 10.966 -29.484 1.00 91.00 545 THR A C 1
ATOM 4205 O O . THR A 1 545 ? 10.906 11.979 -30.116 1.00 91.00 545 THR A O 1
ATOM 4208 N N . VAL A 1 546 ? 10.851 9.741 -29.969 1.00 90.19 546 VAL A N 1
ATOM 4209 C CA . VAL A 1 546 ? 11.468 9.461 -31.276 1.00 90.19 546 VAL A CA 1
ATOM 4210 C C . VAL A 1 546 ? 10.435 9.200 -32.372 1.00 90.19 546 VAL A C 1
ATOM 4212 O O . VAL A 1 546 ? 9.364 8.637 -32.127 1.00 90.19 546 VAL A O 1
ATOM 4215 N N . GLN A 1 547 ? 10.777 9.557 -33.612 1.00 86.25 547 GLN A N 1
ATOM 4216 C CA . GLN A 1 547 ? 9.944 9.285 -34.783 1.00 86.25 547 GLN A CA 1
ATOM 4217 C C . GLN A 1 547 ? 10.061 7.814 -35.196 1.00 86.25 547 GLN A C 1
ATOM 4219 O O . GLN A 1 547 ? 10.982 7.408 -35.898 1.00 86.25 547 GLN A O 1
ATOM 4224 N N . SER A 1 548 ? 9.112 7.002 -34.744 1.00 86.44 548 SER A N 1
ATOM 4225 C CA . SER A 1 548 ? 8.912 5.637 -35.223 1.00 86.44 548 SER A CA 1
ATOM 4226 C C . SER A 1 548 ? 7.443 5.270 -35.087 1.00 86.44 548 SER A C 1
ATOM 4228 O O . SER A 1 548 ? 6.809 5.586 -34.075 1.00 86.44 548 SER A O 1
ATOM 4230 N N . GLU A 1 549 ? 6.902 4.586 -36.091 1.00 84.12 549 GLU A N 1
ATOM 4231 C CA . GLU A 1 549 ? 5.524 4.091 -36.078 1.00 84.12 549 GLU A CA 1
ATOM 4232 C C . GLU A 1 549 ? 5.401 2.665 -35.535 1.00 84.12 549 GLU A C 1
ATOM 4234 O O . GLU A 1 549 ? 4.290 2.227 -35.236 1.00 84.12 549 GLU A O 1
ATOM 4239 N N . GLN A 1 550 ? 6.520 1.949 -35.366 1.00 85.25 550 GLN A N 1
ATOM 4240 C CA . GLN A 1 550 ? 6.520 0.576 -34.860 1.00 85.25 550 GLN A CA 1
ATOM 4241 C C . GLN A 1 550 ? 5.936 0.530 -33.449 1.00 85.25 550 GLN A C 1
ATOM 4243 O O . GLN A 1 550 ? 6.378 1.265 -32.568 1.00 85.25 550 GLN A O 1
ATOM 4248 N N . ARG A 1 551 ? 4.943 -0.328 -33.209 1.00 82.31 551 ARG A N 1
ATOM 4249 C CA . ARG A 1 551 ? 4.327 -0.457 -31.881 1.00 82.31 551 ARG A CA 1
ATOM 4250 C C . ARG A 1 551 ? 5.344 -0.953 -30.852 1.00 82.31 551 ARG A C 1
ATOM 4252 O O . ARG A 1 551 ? 5.561 -0.296 -29.836 1.00 82.31 551 ARG A O 1
ATOM 4259 N N . GLU A 1 552 ? 6.023 -2.047 -31.178 1.00 83.75 552 GLU A N 1
ATOM 4260 C CA . GLU A 1 552 ? 7.098 -2.634 -30.383 1.00 83.75 552 GLU A CA 1
ATOM 4261 C C . GLU A 1 552 ? 8.438 -2.010 -30.774 1.00 83.75 552 GLU A C 1
ATOM 4263 O O . GLU A 1 552 ? 9.057 -2.379 -31.767 1.00 83.75 552 GLU A O 1
ATOM 4268 N N . LEU A 1 553 ? 8.875 -1.024 -29.993 1.00 85.62 553 LEU A N 1
ATOM 4269 C CA . LEU A 1 553 ? 10.204 -0.431 -30.106 1.00 85.62 553 LEU A CA 1
ATOM 4270 C C . LEU A 1 553 ? 10.838 -0.426 -28.717 1.00 85.62 553 LEU A C 1
ATOM 4272 O O . LEU A 1 553 ? 10.419 0.340 -27.844 1.00 85.62 553 LEU A O 1
ATOM 4276 N N . ILE A 1 554 ? 11.827 -1.293 -28.512 1.00 83.75 554 ILE A N 1
ATOM 4277 C CA . ILE A 1 554 ? 12.528 -1.429 -27.235 1.00 83.75 554 ILE A CA 1
ATOM 4278 C C . ILE A 1 554 ? 13.433 -0.212 -27.028 1.00 83.75 554 ILE A C 1
ATOM 4280 O O . ILE A 1 554 ? 14.343 0.038 -27.812 1.00 83.75 554 ILE A O 1
ATOM 4284 N N . GLY A 1 555 ? 13.181 0.538 -25.957 1.00 82.56 555 GLY A N 1
ATOM 4285 C CA . GLY A 1 555 ? 13.934 1.740 -25.603 1.00 82.56 555 GLY A CA 1
ATOM 4286 C C . GLY A 1 555 ? 13.735 2.122 -24.139 1.00 82.56 555 GLY A C 1
ATOM 4287 O O . GLY A 1 555 ? 12.870 1.562 -23.456 1.00 82.56 555 GLY A O 1
ATOM 4288 N N . GLY A 1 556 ? 14.566 3.028 -23.633 1.00 85.25 556 GLY A N 1
ATOM 4289 C CA . GLY A 1 556 ? 14.510 3.538 -22.265 1.00 85.25 556 GLY A CA 1
ATOM 4290 C C . GLY A 1 556 ? 14.065 5.000 -22.221 1.00 85.25 556 GLY A C 1
ATOM 4291 O O . GLY A 1 556 ? 13.199 5.427 -22.985 1.00 85.25 556 GLY A O 1
ATOM 4292 N N . ALA A 1 557 ? 14.658 5.767 -21.302 1.00 84.38 557 ALA A N 1
ATOM 4293 C CA . ALA A 1 557 ? 14.403 7.203 -21.132 1.00 84.38 557 ALA A CA 1
ATOM 4294 C C . ALA A 1 557 ? 14.891 8.064 -22.316 1.00 84.38 557 ALA A C 1
ATOM 4296 O O . ALA A 1 557 ? 14.528 9.228 -22.432 1.00 84.38 557 ALA A O 1
ATOM 4297 N N . ASP A 1 558 ? 15.695 7.486 -23.206 1.00 85.25 558 ASP A N 1
ATOM 4298 C CA . ASP A 1 558 ? 16.154 8.078 -24.461 1.00 85.25 558 ASP A CA 1
ATOM 4299 C C . ASP A 1 558 ? 15.046 8.157 -25.527 1.00 85.25 558 ASP A C 1
ATOM 4301 O O . ASP A 1 558 ? 15.050 9.063 -26.359 1.00 85.25 558 ASP A O 1
ATOM 4305 N N . MET A 1 559 ? 14.072 7.240 -25.486 1.00 90.31 559 MET A N 1
ATOM 4306 C CA . MET A 1 559 ? 12.999 7.143 -26.489 1.00 90.31 559 MET A CA 1
ATOM 4307 C C . MET A 1 559 ? 11.598 7.396 -25.931 1.00 90.31 559 MET A C 1
ATOM 4309 O O . MET A 1 559 ? 10.646 7.562 -26.702 1.00 90.31 559 MET A O 1
ATOM 4313 N N . TYR A 1 560 ? 11.447 7.387 -24.608 1.00 92.69 560 TYR A N 1
ATOM 4314 C CA . TYR A 1 560 ? 10.153 7.439 -23.945 1.00 92.69 560 TYR A CA 1
ATOM 4315 C C . TYR A 1 560 ? 10.186 8.309 -22.699 1.00 92.69 560 TYR A C 1
ATOM 4317 O O . TYR A 1 560 ? 11.147 8.291 -21.936 1.00 92.69 560 TYR A O 1
ATOM 4325 N N . ILE A 1 561 ? 9.068 8.983 -22.440 1.00 94.31 561 ILE A N 1
ATOM 4326 C CA . ILE A 1 561 ? 8.833 9.743 -21.212 1.00 94.31 561 ILE A CA 1
ATOM 4327 C C . ILE A 1 561 ? 7.486 9.372 -20.586 1.00 94.31 561 ILE A C 1
ATOM 4329 O O . ILE A 1 561 ? 6.514 9.059 -21.281 1.00 94.31 561 ILE A O 1
ATOM 4333 N N . ALA A 1 562 ? 7.405 9.423 -19.257 1.00 95.75 562 ALA A N 1
ATOM 4334 C CA . ALA A 1 562 ? 6.141 9.293 -18.537 1.00 95.75 562 ALA A CA 1
ATOM 4335 C C . ALA A 1 562 ? 5.437 10.651 -18.436 1.00 95.75 562 ALA A C 1
ATOM 4337 O O . ALA A 1 562 ? 6.048 11.653 -18.060 1.00 95.75 562 ALA A O 1
ATOM 4338 N N . THR A 1 563 ? 4.138 10.693 -18.735 1.00 96.44 563 THR A N 1
ATOM 4339 C CA . THR A 1 563 ? 3.359 11.939 -18.750 1.00 96.44 563 THR A CA 1
ATOM 4340 C C . THR A 1 563 ? 2.014 11.813 -18.033 1.00 96.44 563 THR A C 1
ATOM 4342 O O . THR A 1 563 ? 1.387 10.751 -17.974 1.00 96.44 563 THR A O 1
ATOM 4345 N N . CYS A 1 564 ? 1.560 12.923 -17.446 1.00 95.12 564 CYS A N 1
ATOM 4346 C CA . CYS A 1 564 ? 0.180 13.070 -16.991 1.00 95.12 564 CYS A CA 1
ATOM 4347 C C . CYS A 1 564 ? -0.749 13.298 -18.196 1.00 95.12 564 CYS A C 1
ATOM 4349 O O . CYS A 1 564 ? -0.292 13.644 -19.286 1.00 95.12 564 CYS A O 1
ATOM 4351 N N . ARG A 1 565 ? -2.067 13.175 -17.994 1.00 94.38 565 ARG A N 1
ATOM 4352 C CA . ARG A 1 565 ? -3.062 13.319 -19.076 1.00 94.38 565 ARG A CA 1
ATOM 4353 C C . ARG A 1 565 ? -2.929 14.645 -19.838 1.00 94.38 565 ARG A C 1
ATOM 4355 O O . ARG A 1 565 ? -2.983 14.664 -21.061 1.00 94.38 565 ARG A O 1
ATOM 4362 N N . ALA A 1 566 ? -2.756 15.753 -19.116 1.00 94.06 566 ALA A N 1
ATOM 4363 C CA . ALA A 1 566 ? -2.672 17.082 -19.718 1.00 94.06 566 ALA A CA 1
ATOM 4364 C C . ALA A 1 566 ? -1.405 17.250 -20.574 1.00 94.06 566 ALA A C 1
ATOM 4366 O O . ALA A 1 566 ? -1.472 17.794 -21.674 1.00 94.06 566 ALA A O 1
ATOM 4367 N N . CYS A 1 567 ? -0.264 16.759 -20.083 1.00 94.94 567 CYS A N 1
ATOM 4368 C CA . CYS A 1 567 ? 1.006 16.788 -20.801 1.00 94.94 567 CYS A CA 1
ATOM 4369 C C . CYS A 1 567 ? 0.990 15.867 -22.028 1.00 94.94 567 CYS A C 1
ATOM 4371 O O . CYS A 1 567 ? 1.405 16.302 -23.097 1.00 94.94 567 CYS A O 1
ATOM 4373 N N . TYR A 1 568 ? 0.447 14.652 -21.897 1.00 95.00 568 TYR A N 1
ATOM 4374 C CA . TYR A 1 568 ? 0.286 13.705 -23.004 1.00 95.00 568 TYR A CA 1
ATOM 4375 C C . TYR A 1 568 ? -0.515 14.319 -24.162 1.00 95.00 568 TYR A C 1
ATOM 4377 O O . TYR A 1 568 ? -0.045 14.382 -25.296 1.00 95.00 568 TYR A O 1
ATOM 4385 N N . ASN A 1 569 ? -1.692 14.879 -23.858 1.00 93.56 569 ASN A N 1
ATOM 4386 C CA . ASN A 1 569 ? -2.547 15.511 -24.864 1.00 93.56 569 ASN A CA 1
ATOM 4387 C C . ASN A 1 569 ? -1.898 16.751 -25.491 1.00 93.56 569 ASN A C 1
ATOM 4389 O O . ASN A 1 569 ? -2.079 17.001 -26.679 1.00 93.56 569 ASN A O 1
ATOM 4393 N N . ARG A 1 570 ? -1.145 17.540 -24.712 1.00 93.56 570 ARG A N 1
ATOM 4394 C CA . ARG A 1 570 ? -0.429 18.712 -25.235 1.00 93.56 570 ARG A CA 1
ATOM 4395 C C . ARG A 1 570 ? 0.598 18.308 -26.292 1.00 93.56 570 ARG A C 1
ATOM 4397 O O . ARG A 1 570 ? 0.630 18.934 -27.345 1.00 93.56 570 ARG A O 1
ATOM 4404 N N . LEU A 1 571 ? 1.391 17.270 -26.016 1.00 90.06 571 LEU A N 1
ATOM 4405 C CA . LEU A 1 571 ? 2.397 16.761 -26.951 1.00 90.06 571 LEU A CA 1
ATOM 4406 C C . LEU A 1 571 ? 1.752 16.228 -28.239 1.00 90.06 571 LEU A C 1
ATOM 4408 O O . LEU A 1 571 ? 2.204 16.567 -29.331 1.00 90.06 571 LEU A O 1
ATOM 4412 N N . ASN A 1 572 ? 0.647 15.486 -28.118 1.00 83.69 572 ASN A N 1
ATOM 4413 C CA . ASN A 1 572 ? -0.051 14.913 -29.273 1.00 83.69 572 ASN A CA 1
ATOM 4414 C C . ASN A 1 572 ? -0.799 15.960 -30.121 1.00 83.69 572 ASN A C 1
ATOM 4416 O O . ASN A 1 572 ? -0.875 15.818 -31.338 1.00 83.69 572 ASN A O 1
ATOM 4420 N N . ASN A 1 573 ? -1.326 17.027 -29.511 1.00 79.12 573 ASN A N 1
ATOM 4421 C CA . ASN A 1 573 ? -2.078 18.068 -30.226 1.00 79.12 573 ASN A CA 1
ATOM 4422 C C . ASN A 1 573 ? -1.188 19.085 -30.963 1.00 79.12 573 ASN A C 1
ATOM 4424 O O . ASN A 1 573 ? -1.690 19.820 -31.809 1.00 79.12 573 ASN A O 1
ATOM 4428 N N . GLN A 1 574 ? 0.106 19.173 -30.638 1.00 59.84 574 GLN A N 1
ATOM 4429 C CA . GLN A 1 574 ? 1.018 20.198 -31.171 1.00 59.84 574 GLN A CA 1
ATOM 4430 C C . GLN A 1 574 ? 1.971 19.700 -32.271 1.00 59.84 574 GLN A C 1
ATOM 4432 O O . GLN A 1 574 ? 2.930 20.393 -32.594 1.00 59.84 574 GLN A O 1
ATOM 4437 N N . GLY A 1 575 ? 1.729 18.531 -32.876 1.00 51.41 575 GLY A N 1
ATOM 4438 C CA . GLY A 1 575 ? 2.477 18.102 -34.067 1.00 51.41 575 GLY A CA 1
ATOM 4439 C C . GLY A 1 575 ? 4.003 18.047 -33.880 1.00 51.41 575 GLY A C 1
ATOM 4440 O O . GLY A 1 575 ? 4.743 18.435 -34.776 1.00 51.41 575 GLY A O 1
ATOM 4441 N N . GLY A 1 576 ? 4.484 17.600 -32.714 1.00 49.31 576 GLY A N 1
ATOM 4442 C CA . GLY A 1 576 ? 5.896 17.256 -32.492 1.00 49.31 576 GLY A CA 1
ATOM 4443 C C . GLY A 1 576 ? 6.904 18.406 -32.320 1.00 49.31 576 GLY A C 1
ATOM 4444 O O . GLY A 1 576 ? 8.065 18.117 -32.048 1.00 49.31 576 GLY A O 1
ATOM 4445 N N . SER A 1 577 ? 6.526 19.688 -32.405 1.00 37.72 577 SER A N 1
ATOM 4446 C CA . SER A 1 577 ? 7.517 20.788 -32.470 1.00 37.72 577 SER A CA 1
ATOM 4447 C C . SER A 1 577 ? 8.057 21.319 -31.125 1.00 37.72 577 SER A C 1
ATOM 4449 O O . SER A 1 577 ? 8.727 22.348 -31.112 1.00 37.72 577 SER A O 1
ATOM 4451 N N . LEU A 1 578 ? 7.762 20.690 -29.980 1.00 45.59 578 LEU A N 1
ATOM 4452 C CA . LEU A 1 578 ? 8.245 21.159 -28.663 1.00 45.59 578 LEU A CA 1
ATOM 4453 C C . LEU A 1 578 ? 9.412 20.351 -28.079 1.00 45.59 578 LEU A C 1
ATOM 4455 O O . LEU A 1 578 ? 9.911 20.704 -27.012 1.00 45.59 578 LEU A O 1
ATOM 4459 N N . VAL A 1 579 ? 9.859 19.283 -28.745 1.00 47.34 579 VAL A N 1
ATOM 4460 C CA . VAL A 1 579 ? 10.935 18.425 -28.213 1.00 47.34 579 VAL A CA 1
ATOM 4461 C C . VAL A 1 579 ? 12.330 19.044 -28.423 1.00 47.34 579 VAL A C 1
ATOM 4463 O O . VAL A 1 579 ? 13.276 18.638 -27.762 1.00 47.34 579 VAL A O 1
ATOM 4466 N N . GLU A 1 580 ? 12.469 20.087 -29.249 1.00 40.47 580 GLU A N 1
ATOM 4467 C CA . GLU A 1 580 ? 13.770 20.716 -29.551 1.00 40.47 580 GLU A CA 1
ATOM 4468 C C . GLU A 1 580 ? 14.369 21.561 -28.408 1.00 40.47 580 GLU A C 1
ATOM 4470 O O . GLU A 1 580 ? 15.540 21.912 -28.478 1.00 40.47 580 GLU A O 1
ATOM 4475 N N . ASN A 1 581 ? 13.624 21.841 -27.330 1.00 33.59 581 ASN A N 1
ATOM 4476 C CA . ASN A 1 581 ? 14.134 22.598 -26.171 1.00 33.59 581 ASN A CA 1
ATOM 4477 C C . ASN A 1 581 ? 14.403 21.737 -24.922 1.00 33.59 581 ASN A C 1
ATOM 4479 O O . ASN A 1 581 ? 14.637 22.277 -23.841 1.00 33.59 581 ASN A O 1
ATOM 4483 N N . LEU A 1 582 ? 14.357 20.408 -25.039 1.00 42.00 582 LEU A N 1
ATOM 4484 C CA . LEU A 1 582 ? 14.867 19.513 -24.001 1.00 42.00 582 LEU A CA 1
ATOM 4485 C C . LEU A 1 582 ? 16.315 19.183 -24.361 1.00 42.00 582 LEU A C 1
ATOM 4487 O O . LEU A 1 582 ? 16.567 18.295 -25.174 1.00 42.00 582 LEU A O 1
ATOM 4491 N N . GLU A 1 583 ? 17.264 19.923 -23.787 1.00 29.48 583 GLU A N 1
ATOM 4492 C CA . GLU A 1 583 ? 18.675 19.548 -23.849 1.00 29.48 583 GLU A CA 1
ATOM 4493 C C . GLU A 1 583 ? 18.820 18.084 -23.412 1.00 29.48 583 GLU A C 1
ATOM 4495 O O . GLU A 1 583 ? 18.353 17.668 -22.348 1.00 29.48 583 GLU A O 1
ATOM 4500 N N . SER A 1 584 ? 19.434 17.283 -24.280 1.00 28.36 584 SER A N 1
ATOM 4501 C CA . SER A 1 584 ? 19.802 15.897 -24.009 1.00 28.36 584 SER A CA 1
ATOM 4502 C C . SER A 1 584 ? 20.536 15.786 -22.665 1.00 28.36 584 SER A C 1
ATOM 4504 O O . SER A 1 584 ? 21.417 16.613 -22.418 1.00 28.36 584 SER A O 1
ATOM 4506 N N . PRO A 1 585 ? 20.283 14.758 -21.832 1.00 30.41 585 PRO A N 1
ATOM 4507 C CA . PRO A 1 585 ? 21.073 14.524 -20.631 1.00 30.41 585 PRO A CA 1
ATOM 4508 C C . PRO A 1 585 ? 22.472 14.046 -21.045 1.00 30.41 585 PRO A C 1
ATOM 4510 O O . PRO A 1 585 ? 22.738 12.848 -21.144 1.00 30.41 585 PRO A O 1
ATOM 4513 N N . GLN A 1 586 ? 23.376 14.980 -21.336 1.00 28.42 586 GLN A N 1
ATOM 4514 C CA . GLN A 1 586 ? 24.790 14.670 -21.493 1.00 28.42 586 GLN A CA 1
ATOM 4515 C C . GLN A 1 586 ? 25.451 14.616 -20.111 1.00 28.42 586 GLN A C 1
ATOM 4517 O O . GLN A 1 586 ? 25.411 15.562 -19.330 1.00 28.42 586 GLN A O 1
ATOM 4522 N N . SER A 1 587 ? 26.061 13.457 -19.843 1.00 33.06 587 SER A N 1
ATOM 4523 C CA . SER A 1 587 ? 27.014 13.153 -18.767 1.00 33.06 587 SER A CA 1
ATOM 4524 C C . SER A 1 587 ? 26.548 13.361 -17.319 1.00 33.06 587 SER A C 1
ATOM 4526 O O . SER A 1 587 ? 26.941 14.304 -16.645 1.00 33.06 587 SER A O 1
ATOM 4528 N N . GLY A 1 588 ? 25.804 12.380 -16.803 1.00 27.50 588 GLY A N 1
ATOM 4529 C CA . GLY A 1 588 ? 25.606 12.174 -15.361 1.00 27.50 588 GLY A CA 1
ATOM 4530 C C . GLY A 1 588 ? 25.427 10.708 -14.948 1.00 27.50 588 GLY A C 1
ATOM 4531 O O . GLY A 1 588 ? 25.114 10.431 -13.796 1.00 27.50 588 GLY A O 1
ATOM 4532 N N . VAL A 1 589 ? 25.621 9.753 -15.865 1.00 27.19 589 VAL A N 1
ATOM 4533 C CA . VAL A 1 589 ? 25.618 8.321 -15.540 1.00 27.19 589 VAL A CA 1
ATOM 4534 C C . VAL A 1 589 ? 27.065 7.909 -15.305 1.00 27.19 589 VAL A C 1
ATOM 4536 O O . VAL A 1 589 ? 27.763 7.480 -16.222 1.00 27.19 589 VAL A O 1
ATOM 4539 N N . ALA A 1 590 ? 27.548 8.101 -14.078 1.00 26.30 590 ALA A N 1
ATOM 4540 C CA . ALA A 1 590 ? 28.786 7.466 -13.655 1.00 26.30 590 ALA A CA 1
ATOM 4541 C C . ALA A 1 590 ? 28.582 5.948 -13.733 1.00 26.30 590 ALA A C 1
ATOM 4543 O O . ALA A 1 590 ? 27.688 5.385 -13.100 1.00 26.30 590 ALA A O 1
ATOM 4544 N N . ALA A 1 591 ? 29.391 5.306 -14.569 1.00 26.25 591 ALA A N 1
ATOM 4545 C CA . ALA A 1 591 ? 29.456 3.866 -14.695 1.00 26.25 591 ALA A CA 1
ATOM 4546 C C . ALA A 1 591 ? 29.719 3.229 -13.320 1.00 26.25 591 ALA A C 1
ATOM 4548 O O . ALA A 1 591 ? 30.710 3.538 -12.658 1.00 26.25 591 ALA A O 1
ATOM 4549 N N . LEU A 1 592 ? 28.839 2.314 -12.911 1.00 30.02 592 LEU A N 1
ATOM 4550 C CA . LEU A 1 592 ? 29.126 1.320 -11.882 1.00 30.02 592 LEU A CA 1
ATOM 4551 C C . LEU A 1 592 ? 30.285 0.446 -12.387 1.00 30.02 592 LEU A C 1
ATOM 4553 O O . LEU A 1 592 ? 30.074 -0.495 -13.147 1.00 30.02 592 LEU A O 1
ATOM 4557 N N . HIS A 1 593 ? 31.514 0.780 -11.993 1.00 26.19 593 HIS A N 1
ATOM 4558 C CA . HIS A 1 593 ? 32.675 -0.091 -12.138 1.00 26.19 593 HIS A CA 1
ATOM 4559 C C . HIS A 1 593 ? 33.130 -0.587 -10.762 1.00 26.19 593 HIS A C 1
ATOM 4561 O O . HIS A 1 593 ? 33.442 0.192 -9.867 1.00 26.19 593 HIS A O 1
ATOM 4567 N N . THR A 1 594 ? 33.135 -1.915 -10.641 1.00 26.95 594 THR A N 1
ATOM 4568 C CA . THR A 1 594 ? 34.044 -2.772 -9.863 1.00 26.95 594 THR A CA 1
ATOM 4569 C C . THR A 1 594 ? 35.067 -2.066 -8.964 1.00 26.95 594 THR A C 1
ATOM 4571 O O . THR A 1 594 ? 35.991 -1.411 -9.445 1.00 26.95 594 THR A O 1
ATOM 4574 N N . VAL A 1 595 ? 34.943 -2.311 -7.656 1.00 26.73 595 VAL A N 1
ATOM 4575 C CA . VAL A 1 595 ? 35.882 -1.898 -6.606 1.00 26.73 595 VAL A CA 1
ATOM 4576 C C . VAL A 1 595 ? 37.250 -2.555 -6.822 1.00 26.73 595 VAL A C 1
ATOM 4578 O O . VAL A 1 595 ? 37.391 -3.772 -6.713 1.00 26.73 595 VAL A O 1
ATOM 4581 N N . GLY A 1 596 ? 38.262 -1.730 -7.095 1.00 22.28 596 GLY A N 1
ATOM 4582 C CA . GLY A 1 596 ? 39.674 -2.052 -6.909 1.00 22.28 596 GLY A CA 1
ATOM 4583 C C . GLY A 1 596 ? 40.185 -1.403 -5.620 1.00 22.28 596 GLY A C 1
ATOM 4584 O O . GLY A 1 596 ? 39.955 -0.221 -5.388 1.00 22.28 596 GLY A O 1
ATOM 4585 N N . ASN A 1 597 ? 40.849 -2.200 -4.780 1.00 24.42 597 ASN A N 1
ATOM 4586 C CA . ASN A 1 597 ? 41.499 -1.807 -3.526 1.00 24.42 597 ASN A CA 1
ATOM 4587 C C . ASN A 1 597 ? 42.423 -0.583 -3.661 1.00 24.42 597 ASN A C 1
ATOM 4589 O O . ASN A 1 597 ? 43.294 -0.594 -4.527 1.00 24.42 597 ASN A O 1
ATOM 4593 N N . ALA A 1 598 ? 42.364 0.338 -2.691 1.00 24.36 598 ALA A N 1
ATOM 4594 C CA . ALA A 1 598 ? 43.549 0.908 -2.035 1.00 24.36 598 ALA A CA 1
ATOM 4595 C C . ALA A 1 598 ? 43.175 1.720 -0.777 1.00 24.36 598 ALA A C 1
ATOM 4597 O O . ALA A 1 598 ? 42.307 2.587 -0.807 1.00 24.36 598 ALA A O 1
ATOM 4598 N N . ASN A 1 599 ? 43.874 1.411 0.317 1.00 22.69 599 ASN A N 1
ATOM 4599 C CA . ASN A 1 599 ? 44.010 2.199 1.543 1.00 22.69 599 ASN A CA 1
ATOM 4600 C C . ASN A 1 599 ? 44.457 3.642 1.249 1.00 22.69 599 ASN A C 1
ATOM 4602 O O . ASN A 1 599 ? 45.349 3.821 0.429 1.00 22.69 599 ASN A O 1
ATOM 4606 N N . GLU A 1 600 ? 43.980 4.621 2.023 1.00 24.20 600 GLU A N 1
ATOM 4607 C CA . GLU A 1 600 ? 44.830 5.360 2.976 1.00 24.20 600 GLU A CA 1
ATOM 4608 C C . GLU A 1 600 ? 44.024 6.342 3.845 1.00 24.20 600 GLU A C 1
ATOM 4610 O O . GLU A 1 600 ? 43.108 7.030 3.403 1.00 24.20 600 GLU A O 1
ATOM 4615 N N . LEU A 1 601 ? 44.376 6.347 5.132 1.00 23.14 601 LEU A N 1
ATOM 4616 C CA . LEU A 1 601 ? 43.809 7.151 6.207 1.00 23.14 601 LEU A CA 1
ATOM 4617 C C . LEU A 1 601 ? 44.170 8.639 6.073 1.00 23.14 601 LEU A C 1
ATOM 4619 O O . LEU A 1 601 ? 45.317 8.954 5.766 1.00 23.14 601 LEU A O 1
ATOM 4623 N N . ARG A 1 602 ? 43.265 9.529 6.519 1.00 21.64 602 ARG A N 1
ATOM 4624 C CA . ARG A 1 602 ? 43.569 10.643 7.450 1.00 21.64 602 ARG A CA 1
ATOM 4625 C C . ARG A 1 602 ? 42.299 11.377 7.908 1.00 21.64 602 ARG A C 1
ATOM 4627 O O . ARG A 1 602 ? 41.415 11.689 7.122 1.00 21.64 602 ARG A O 1
ATOM 4634 N N . SER A 1 603 ? 42.261 11.689 9.195 1.00 21.44 603 SER A N 1
ATOM 4635 C CA . SER A 1 603 ? 41.352 12.599 9.909 1.00 21.44 603 SER A CA 1
ATOM 4636 C C . SER A 1 603 ? 42.191 13.303 11.001 1.00 21.44 603 SER A C 1
ATOM 4638 O O . SER A 1 603 ? 43.325 12.868 11.228 1.00 21.44 603 SER A O 1
ATOM 4640 N N . PRO A 1 604 ? 41.682 14.276 11.785 1.00 36.72 604 PRO A N 1
ATOM 4641 C CA . PRO A 1 604 ? 40.752 15.383 11.500 1.00 36.72 604 PRO A CA 1
ATOM 4642 C C . PRO A 1 604 ? 41.249 16.747 12.077 1.00 36.72 604 PRO A C 1
ATOM 4644 O O . PRO A 1 604 ? 42.234 16.808 12.806 1.00 36.72 604 PRO A O 1
ATOM 4647 N N . GLY A 1 605 ? 40.510 17.836 11.832 1.00 23.25 605 GLY A N 1
ATOM 4648 C CA . GLY A 1 605 ? 40.518 19.081 12.631 1.00 23.25 605 GLY A CA 1
ATOM 4649 C C . GLY A 1 605 ? 39.219 19.845 12.336 1.00 23.25 605 GLY A C 1
ATOM 4650 O O . GLY A 1 605 ? 38.943 20.110 11.173 1.00 23.25 605 GLY A O 1
ATOM 4651 N N . ALA A 1 606 ? 38.233 19.876 13.238 1.00 23.83 606 ALA A N 1
ATOM 4652 C CA . ALA A 1 606 ? 38.075 20.800 14.369 1.00 23.83 606 ALA A CA 1
ATOM 4653 C C . ALA A 1 606 ? 37.944 22.266 13.922 1.00 23.83 606 ALA A C 1
ATOM 4655 O O . ALA A 1 606 ? 38.946 22.888 13.606 1.00 23.83 606 ALA A O 1
ATOM 4656 N N . ASP A 1 607 ? 36.712 22.790 13.907 1.00 23.91 607 ASP A N 1
ATOM 4657 C CA . ASP A 1 607 ? 36.378 24.014 14.645 1.00 23.91 607 ASP A CA 1
ATOM 4658 C C . ASP A 1 607 ? 34.860 24.217 14.753 1.00 23.91 607 ASP A C 1
ATOM 4660 O O . ASP A 1 607 ? 34.091 24.035 13.809 1.00 23.91 607 ASP A O 1
ATOM 4664 N N . VAL A 1 608 ? 34.448 24.547 15.975 1.00 24.75 608 VAL A N 1
ATOM 4665 C CA . VAL A 1 608 ? 33.080 24.787 16.430 1.00 24.75 608 VAL A CA 1
ATOM 4666 C C . VAL A 1 608 ? 32.898 26.298 16.536 1.00 24.75 608 VAL A C 1
ATOM 4668 O O . VAL A 1 608 ? 33.658 26.947 17.249 1.00 24.75 608 VAL A O 1
ATOM 4671 N N . ALA A 1 609 ? 31.863 26.855 15.907 1.00 25.70 609 ALA A N 1
ATOM 4672 C CA . ALA A 1 609 ? 31.364 28.183 16.253 1.00 25.70 609 ALA A CA 1
ATOM 4673 C C . ALA A 1 609 ? 29.837 28.242 16.103 1.00 25.70 609 ALA A C 1
ATOM 4675 O O . ALA A 1 609 ? 29.273 28.064 15.027 1.00 25.70 609 ALA A O 1
ATOM 4676 N N . SER A 1 610 ? 29.195 28.469 17.241 1.00 23.41 610 SER A N 1
ATOM 4677 C CA . SER A 1 610 ? 27.773 28.695 17.478 1.00 23.41 610 SER A CA 1
ATOM 4678 C C . SER A 1 610 ? 27.315 30.083 17.026 1.00 23.41 610 SER A C 1
ATOM 4680 O O . SER A 1 610 ? 27.947 31.063 17.421 1.00 23.41 610 SER A O 1
ATOM 4682 N N . VAL A 1 611 ? 26.158 30.189 16.360 1.00 27.67 611 VAL A N 1
ATOM 4683 C CA . VAL A 1 611 ? 25.285 31.372 16.485 1.00 27.67 611 VAL A CA 1
ATOM 4684 C C . VAL A 1 611 ? 23.814 31.000 16.261 1.00 27.67 611 VAL A C 1
ATOM 4686 O O . VAL A 1 611 ? 23.460 30.384 15.258 1.00 27.67 611 VAL A O 1
ATOM 4689 N N . ASP A 1 612 ? 22.982 31.386 17.226 1.00 25.02 612 ASP A N 1
ATOM 4690 C CA . ASP A 1 612 ? 21.528 31.227 17.281 1.00 25.02 612 ASP A CA 1
ATOM 4691 C C . ASP A 1 612 ? 20.753 32.277 16.453 1.00 25.02 612 ASP A C 1
ATOM 4693 O O . ASP A 1 612 ? 21.175 33.423 16.320 1.00 25.02 612 ASP A O 1
ATOM 4697 N N . ALA A 1 613 ? 19.550 31.858 16.035 1.00 26.78 613 ALA A N 1
ATOM 4698 C CA . ALA A 1 613 ? 18.291 32.606 15.870 1.00 26.78 613 ALA A CA 1
ATOM 4699 C C . ALA A 1 613 ? 18.183 33.805 14.892 1.00 26.78 613 ALA A C 1
ATOM 4701 O O . ALA A 1 613 ? 18.685 34.893 15.145 1.00 26.78 613 ALA A O 1
ATOM 4702 N N . ALA A 1 614 ? 17.314 33.664 13.873 1.00 27.84 614 ALA A N 1
ATOM 4703 C CA . ALA A 1 614 ? 15.971 34.284 13.821 1.00 27.84 614 ALA A CA 1
ATOM 4704 C C . ALA A 1 614 ? 15.444 34.423 12.372 1.00 27.84 614 ALA A C 1
ATOM 4706 O O . ALA A 1 614 ? 15.947 35.218 11.586 1.00 27.84 614 ALA A O 1
ATOM 4707 N N . CYS A 1 615 ? 14.353 33.722 12.044 1.00 24.81 615 CYS A N 1
ATOM 4708 C CA . CYS A 1 615 ? 13.450 34.120 10.959 1.00 24.81 615 CYS A CA 1
ATOM 4709 C C . CYS A 1 615 ? 12.361 35.020 11.555 1.00 24.81 615 CYS A C 1
ATOM 4711 O O . CYS A 1 615 ? 11.484 34.542 12.278 1.00 24.81 615 CYS A O 1
ATOM 4713 N N . ARG A 1 616 ? 12.417 36.322 11.264 1.00 29.70 616 ARG A N 1
ATOM 4714 C CA . ARG A 1 616 ? 11.284 37.245 11.393 1.00 29.70 616 ARG A CA 1
ATOM 4715 C C . ARG A 1 616 ? 11.186 38.108 10.144 1.00 29.70 616 ARG A C 1
ATOM 4717 O O . ARG A 1 616 ? 12.197 38.514 9.581 1.00 29.70 616 ARG A O 1
ATOM 4724 N N . ASP A 1 617 ? 9.935 38.345 9.771 1.00 36.06 617 ASP A N 1
ATOM 4725 C CA . ASP A 1 617 ? 9.442 39.265 8.753 1.00 36.06 617 ASP A CA 1
ATOM 4726 C C . ASP A 1 617 ? 10.305 40.508 8.524 1.00 36.06 617 ASP A C 1
ATOM 4728 O O . ASP A 1 617 ? 10.620 41.249 9.454 1.00 36.06 617 ASP A O 1
ATOM 4732 N N . SER A 1 618 ? 10.534 40.825 7.252 1.00 28.62 618 SER A N 1
ATOM 4733 C CA . SER A 1 618 ? 10.456 42.212 6.785 1.00 28.62 618 SER A CA 1
ATOM 4734 C C . SER A 1 618 ? 10.210 42.251 5.277 1.00 28.62 618 SER A C 1
ATOM 4736 O O . SER A 1 618 ? 11.069 41.925 4.463 1.00 28.62 618 SER A O 1
ATOM 4738 N N . GLY A 1 619 ? 8.993 42.649 4.907 1.00 28.31 619 GLY A N 1
ATOM 4739 C CA . GLY A 1 619 ? 8.674 43.139 3.573 1.00 28.31 619 GLY A CA 1
ATOM 4740 C C . GLY A 1 619 ? 8.975 44.636 3.459 1.00 28.31 619 GLY A C 1
ATOM 4741 O O . GLY A 1 619 ? 8.781 45.392 4.410 1.00 28.31 619 GLY A O 1
ATOM 4742 N N . GLY A 1 620 ? 9.411 45.061 2.274 1.00 26.61 620 GLY A N 1
ATOM 4743 C CA . GLY A 1 620 ? 9.542 46.464 1.873 1.00 26.61 620 GLY A CA 1
ATOM 4744 C C . GLY A 1 620 ? 10.312 46.590 0.550 1.00 26.61 620 GLY A C 1
ATOM 4745 O O . GLY A 1 620 ? 11.386 46.004 0.443 1.00 26.61 620 GLY A O 1
ATOM 4746 N N . PRO A 1 621 ? 9.788 47.284 -0.480 1.00 36.56 621 PRO A N 1
ATOM 4747 C CA . PRO A 1 621 ? 10.245 47.125 -1.857 1.00 36.56 621 PRO A CA 1
ATOM 4748 C C . PRO A 1 621 ? 11.454 48.017 -2.154 1.00 36.56 621 PRO A C 1
ATOM 4750 O O . PRO A 1 621 ? 11.432 49.212 -1.862 1.00 36.56 621 PRO A O 1
ATOM 4753 N N . GLN A 1 622 ? 12.482 47.472 -2.804 1.00 28.78 622 GLN A N 1
ATOM 4754 C CA . GLN A 1 622 ? 13.503 48.285 -3.463 1.00 28.78 622 GLN A CA 1
ATOM 4755 C C . GLN A 1 622 ? 13.700 47.826 -4.906 1.00 28.78 622 GLN A C 1
ATOM 4757 O O . GLN A 1 622 ? 13.974 46.669 -5.209 1.00 28.78 622 GLN A O 1
ATOM 4762 N N . THR A 1 623 ? 13.490 48.791 -5.790 1.00 30.81 623 THR A N 1
ATOM 4763 C CA . THR A 1 623 ? 13.679 48.773 -7.235 1.00 30.81 623 THR A CA 1
ATOM 4764 C C . THR A 1 623 ? 15.112 48.387 -7.602 1.00 30.81 623 THR A C 1
ATOM 4766 O O . THR A 1 623 ? 16.045 49.102 -7.240 1.00 30.81 623 THR A O 1
ATOM 4769 N N . ALA A 1 624 ? 15.288 47.300 -8.356 1.00 29.23 624 ALA A N 1
ATOM 4770 C CA . ALA A 1 624 ? 16.578 46.903 -8.912 1.00 29.23 624 ALA A CA 1
ATOM 4771 C C . ALA A 1 624 ? 16.708 47.379 -10.369 1.00 29.23 624 ALA A C 1
ATOM 4773 O O . ALA A 1 624 ? 15.970 46.945 -11.252 1.00 29.23 624 ALA A O 1
ATOM 4774 N N . THR A 1 625 ? 17.662 48.276 -10.610 1.00 27.61 625 THR A N 1
ATOM 4775 C CA . THR A 1 625 ? 18.251 48.549 -11.926 1.00 27.61 625 THR A CA 1
ATOM 4776 C C . THR A 1 625 ? 19.337 47.503 -12.232 1.00 27.61 625 THR A C 1
ATOM 4778 O O . THR A 1 625 ? 19.996 47.026 -11.305 1.00 27.61 625 THR A O 1
ATOM 4781 N N . PRO A 1 626 ? 19.557 47.118 -13.504 1.00 28.61 626 PRO A N 1
ATOM 4782 C CA . PRO A 1 626 ? 20.510 46.066 -13.845 1.00 28.61 626 PRO A CA 1
ATOM 4783 C C . PRO A 1 626 ? 21.951 46.603 -13.893 1.00 28.61 626 PRO A C 1
ATOM 4785 O O . PRO A 1 626 ? 22.209 47.666 -14.458 1.00 28.61 626 PRO A O 1
ATOM 4788 N N . ARG A 1 627 ? 22.905 45.847 -13.333 1.00 28.23 627 ARG A N 1
ATOM 4789 C CA . ARG A 1 627 ? 24.354 46.019 -13.561 1.00 28.23 627 ARG A CA 1
ATOM 4790 C C . ARG A 1 627 ? 24.916 44.853 -14.389 1.00 28.23 627 ARG A C 1
ATOM 4792 O O . ARG A 1 627 ? 24.333 43.771 -14.360 1.00 28.23 627 ARG A O 1
ATOM 4799 N N . PRO A 1 628 ? 26.002 45.083 -15.150 1.00 29.89 628 PRO A N 1
ATOM 4800 C CA . PRO A 1 628 ? 26.317 44.352 -16.372 1.00 29.89 628 PRO A CA 1
ATOM 4801 C C . PRO A 1 628 ? 27.261 43.160 -16.161 1.00 29.89 628 PRO A C 1
ATOM 4803 O O . PRO A 1 628 ? 27.989 43.083 -15.173 1.00 29.89 628 PRO A O 1
ATOM 4806 N N . LEU A 1 629 ? 27.234 42.257 -17.144 1.00 29.69 629 LEU A N 1
ATOM 4807 C CA . LEU A 1 629 ? 28.111 41.095 -17.322 1.00 29.69 629 LEU A CA 1
ATOM 4808 C C . LEU A 1 629 ? 29.584 41.510 -17.537 1.00 29.69 629 LEU A C 1
ATOM 4810 O O . LEU A 1 629 ? 29.819 42.532 -18.184 1.00 29.69 629 LEU A O 1
ATOM 4814 N N . PRO A 1 630 ? 30.574 40.723 -17.071 1.00 30.42 630 PRO A N 1
ATOM 4815 C CA . PRO A 1 630 ? 31.979 40.967 -17.378 1.00 30.42 630 PRO A CA 1
ATOM 4816 C C . PRO A 1 630 ? 32.390 40.339 -18.722 1.00 30.42 630 PRO A C 1
ATOM 4818 O O . PRO A 1 630 ? 32.103 39.175 -19.002 1.00 30.42 630 PRO A O 1
ATOM 4821 N N . GLU A 1 631 ? 33.080 41.136 -19.538 1.00 28.98 631 GLU A N 1
ATOM 4822 C CA . GLU A 1 631 ? 33.674 40.771 -20.826 1.00 28.98 631 GLU A CA 1
ATOM 4823 C C . GLU A 1 631 ? 34.860 39.805 -20.662 1.00 28.98 631 GLU A C 1
ATOM 4825 O O . GLU A 1 631 ? 35.748 40.004 -19.830 1.00 28.98 631 GLU A O 1
ATOM 4830 N N . ALA A 1 632 ? 34.894 38.768 -21.502 1.00 31.73 632 ALA A N 1
ATOM 4831 C CA . ALA A 1 632 ? 36.035 37.877 -21.667 1.00 31.73 632 ALA A CA 1
ATOM 4832 C C . ALA A 1 632 ? 37.059 38.508 -22.625 1.00 31.73 632 ALA A C 1
ATOM 4834 O O . ALA A 1 632 ? 36.773 38.724 -23.802 1.00 31.73 632 ALA A O 1
ATOM 4835 N N . ASN A 1 633 ? 38.268 38.771 -22.123 1.00 29.67 633 ASN A N 1
ATOM 4836 C CA . ASN A 1 633 ? 39.404 39.195 -22.936 1.00 29.67 633 ASN A CA 1
ATOM 4837 C C . ASN A 1 633 ? 40.069 37.990 -23.614 1.00 29.67 633 ASN A C 1
ATOM 4839 O O . ASN A 1 633 ? 40.627 37.110 -22.961 1.00 29.67 633 ASN A O 1
ATOM 4843 N N . LEU A 1 634 ? 40.044 38.012 -24.945 1.00 36.72 634 LEU A N 1
ATOM 4844 C CA . LEU A 1 634 ? 40.942 37.290 -25.839 1.00 36.72 634 LEU A CA 1
ATOM 4845 C C . LEU A 1 634 ? 42.319 37.967 -25.836 1.00 36.72 634 LEU A C 1
ATOM 4847 O O . LEU A 1 634 ? 42.405 39.125 -26.228 1.00 36.72 634 LEU A O 1
ATOM 4851 N N . THR A 1 635 ? 43.392 37.235 -25.535 1.00 37.38 635 THR A N 1
ATOM 4852 C CA . THR A 1 635 ? 44.684 37.373 -26.235 1.00 37.38 635 THR A CA 1
ATOM 4853 C C . THR A 1 635 ? 45.481 36.076 -26.116 1.00 37.38 635 THR A C 1
ATOM 4855 O O . THR A 1 635 ? 45.646 35.518 -25.036 1.00 37.38 635 THR A O 1
ATOM 4858 N N . GLY A 1 636 ? 45.948 35.579 -27.262 1.00 38.12 636 GLY A N 1
ATOM 4859 C CA . GLY A 1 636 ? 46.823 34.419 -27.360 1.00 38.12 636 GLY A CA 1
ATOM 4860 C C . GLY A 1 636 ? 48.308 34.776 -27.344 1.00 38.12 636 GLY A C 1
ATOM 4861 O O . GLY A 1 636 ? 48.696 35.904 -27.658 1.00 38.12 636 GLY A O 1
ATOM 4862 N N . LYS A 1 637 ? 49.121 33.765 -27.048 1.00 35.88 637 LYS A N 1
ATOM 4863 C CA . LYS A 1 637 ? 50.271 33.322 -27.843 1.00 35.88 637 LYS A CA 1
ATOM 4864 C C . LYS A 1 637 ? 50.652 31.907 -27.438 1.00 35.88 637 LYS A C 1
ATOM 4866 O O . LYS A 1 637 ? 50.533 31.612 -26.230 1.00 35.88 637 LYS A O 1
#

Sequence (637 aa):
MTQSPQSGRIELVIGPMFAGKTTELMSRVNRNFLASHSCYVIKYSKDMRYSKEVISTHDRRALIIAVSVGKLGEVGDKWHEYDVIAVDEGQFFQDILEFCSMAANAGKKVIVAALDNEYRNAPFENIAKLIPAAESVTKLSAVCMSCKSCDAHYTHRTVQSEQRELIGGADMYNATCRACNNRLNSQGGSLAENPKGPQSGRIELVIGPMFAGKTTELMSRVNRNYLASQSCYVIKYSKDVRYSKEIISTHDQRTLTATVSVSKLSEIGNAWCEHDVIAVDGGQFFPDILQFCSMAANAGKKVIVSALDGDYRNEPFEDIAKLIPAAESVTKLSAVCMSCNLQSCDACYTHRTVQSEQRELIGGADMYIATCRACYNRLNNQGGSLVENPQSPQSGRIEVVIGPMFAGKTTELMSRVNRYSLARYSCYVIKYSEDKRYSKENISTHDRRTLPATVSVTKLSEVGEKWCDYDVIAVDEGQFFPDILEFCSMAANAGKKVIVAALDGDYRNEPFEDIAKLIPAAESVTKLSAVCMLCGCDAYYTHRTVQSEQRELIGGADMYIATCRACYNRLNNQGGSLVENLESPQSGVAALHTVGNANELRSPGADVASVDAACRDSGGPQTATPRPLPEANLTGK

Organism: Trypanosoma congolense (strain IL3000) (NCBI:txid1068625)

Secondary structure (DSSP, 8-state):
-----PPPEEEEEE-STTS-HHHHHHHHHHHHHHTT--EEEEEETT--SS-SSEEE-TTSS-EEEEEEESSGGGGGGGGGG-SEEEESSGGG-TTHHHHHHHHHHTT-EEEEEE-SB-TTSPBPHHHHHHHHH-SEEEE--EE-TTTSSSEE-EEEE-S----S-----TTTEEEE-HHHHHHHHHTTS-----SS-----EEEEEE-STTSSHHHHHHHHHHHHHHTT--EEEEEETT--SS-SSEEE-TTS-EEE-SEEESSGGGGTTGGGG-SEEEEETGGG-TTHHHHHHHHHHTT-EEEEE--SB-TTS-B-HHHHHHHHH-SEEEEPPEE-TTT--TT-EE-EEEE-S----S-----TTTEEEE-HHHHHHHHSTT-------------EEEEEE-STTS-HHHHHHHHHHHHHHTT--EEEEEETT--TTTTS------TTTS-EEEEESSGGGGTTGGGG-SEEEESSGGG-TTHHHHHHHHHHTT-EEEEEE-SB-TTS-B-HHHHHHGGG-SEEEE--EE-TTTSSEE-EEEE-S----S-----TTTEEEE-HHHHHHHHHTTTTTGGGS----S----------------------------------------PPPPPPP---

InterPro domains:
  IPR001267 Thymidine kinase [PF00265] (8-180)
  IPR001267 Thymidine kinase [PF00265] (201-376)
  IPR001267 Thymidine kinase [PF00265] (396-568)
  IPR001267 Thymidine kinase [PTHR11441] (393-574)
  IPR020633 Thymidine kinase, conserved site [PS00603] (363-376)
  IPR020633 Thymidine kinase, conserved site [PS00603] (555-568)
  IPR027417 P-loop containing nucleoside triphosphate hydrolase [G3DSA:3.40.50.300] (6-140)
  IPR027417 P-loop containing nucleoside triphosphate hydrolase [G3DSA:3.40.50.300] (199-333)
  IPR027417 P-loop containing nucleoside triphosphate hydrolase [G3DSA:3.40.50.300] (394-528)
  IPR027417 P-loop containing nucleoside triphosphate hydrolase [SSF52540] (8-140)
  IPR027417 P-loop containing nucleoside triphosphate hydrolase [SSF52540] (201-333)
  IPR027417 P-loop containing nucleoside triphosphate hydrolase [SSF52540] (396-528)